Protein AF-A0A3M1PD67-F1 (afdb_monomer)

Structure (mmCIF, N/CA/C/O backbone):
data_AF-A0A3M1PD67-F1
#
_entry.id   AF-A0A3M1PD67-F1
#
loop_
_atom_site.group_PDB
_atom_site.id
_atom_site.type_symbol
_atom_site.label_atom_id
_atom_site.label_alt_id
_atom_site.label_comp_id
_atom_site.label_asym_id
_atom_site.label_entity_id
_atom_site.label_seq_id
_atom_site.pdbx_PDB_ins_code
_atom_site.Cartn_x
_atom_site.Cartn_y
_atom_site.Cartn_z
_atom_site.occupancy
_atom_site.B_iso_or_equiv
_atom_site.auth_seq_id
_atom_site.auth_comp_id
_atom_site.auth_asym_id
_atom_site.auth_atom_id
_atom_site.pdbx_PDB_model_num
ATOM 1 N N . GLN A 1 1 ? -4.405 -9.323 -15.823 1.00 84.75 1 GLN A N 1
ATOM 2 C CA . GLN A 1 1 ? -4.038 -10.680 -16.289 1.00 84.75 1 GLN A CA 1
ATOM 3 C C . GLN A 1 1 ? -2.534 -10.796 -16.471 1.00 84.75 1 GLN A C 1
ATOM 5 O O . GLN A 1 1 ? -1.957 -11.557 -15.716 1.00 84.75 1 GLN A O 1
ATOM 10 N N . TYR A 1 2 ? -1.898 -9.991 -17.335 1.00 86.38 2 TYR A N 1
ATOM 11 C CA . TYR A 1 2 ? -0.432 -9.976 -17.510 1.00 86.38 2 TYR A CA 1
ATOM 12 C C . TYR A 1 2 ? 0.351 -9.981 -16.179 1.00 86.38 2 TYR A C 1
ATOM 14 O O . TYR A 1 2 ? 1.140 -10.877 -15.918 1.00 86.38 2 TYR A O 1
ATOM 22 N N . GLN A 1 3 ? 0.041 -9.054 -15.268 1.00 87.06 3 GLN A N 1
ATOM 23 C CA . GLN A 1 3 ? 0.672 -8.986 -13.938 1.00 87.06 3 GLN A CA 1
ATOM 24 C C . GLN A 1 3 ? 0.443 -10.224 -13.063 1.00 87.06 3 GLN A C 1
ATOM 26 O O . GLN A 1 3 ? 1.342 -10.647 -12.348 1.00 87.06 3 GLN A O 1
ATOM 31 N N . MET A 1 4 ? -0.755 -10.810 -13.126 1.00 87.50 4 MET A N 1
ATOM 32 C CA . MET A 1 4 ? -1.075 -12.036 -12.391 1.00 87.50 4 MET A CA 1
ATOM 33 C C . MET A 1 4 ? -0.248 -13.206 -12.924 1.00 87.50 4 MET A C 1
ATOM 35 O O . MET A 1 4 ? 0.275 -13.999 -12.153 1.00 87.50 4 MET A O 1
ATOM 39 N N . GLU A 1 5 ? -0.095 -13.295 -14.245 1.00 83.00 5 GLU A N 1
ATOM 40 C CA . GLU A 1 5 ? 0.750 -14.307 -14.864 1.00 83.00 5 GLU A CA 1
ATOM 41 C C . GLU A 1 5 ? 2.216 -14.135 -14.453 1.00 83.00 5 GLU A C 1
ATOM 43 O O . GLU A 1 5 ? 2.840 -15.113 -14.055 1.00 83.00 5 GLU A O 1
ATOM 48 N N . LYS A 1 6 ? 2.737 -12.902 -14.461 1.00 78.06 6 LYS A N 1
ATOM 49 C CA . LYS A 1 6 ? 4.088 -12.588 -13.976 1.00 78.06 6 LYS A CA 1
ATOM 50 C C . LYS A 1 6 ? 4.308 -12.998 -12.523 1.00 78.06 6 LYS A C 1
ATOM 52 O O . LYS A 1 6 ? 5.279 -13.681 -12.212 1.00 78.06 6 LYS A O 1
ATOM 57 N N . TYR A 1 7 ? 3.357 -12.685 -11.652 1.00 79.62 7 TYR A N 1
ATOM 58 C CA . TYR A 1 7 ? 3.393 -13.136 -10.266 1.00 79.62 7 TYR A CA 1
ATOM 59 C C . TYR A 1 7 ? 3.406 -14.669 -10.148 1.00 79.62 7 TYR A C 1
ATOM 61 O O . TYR A 1 7 ? 4.274 -15.226 -9.482 1.00 79.62 7 TYR A O 1
ATOM 69 N N . LEU A 1 8 ? 2.500 -15.371 -10.839 1.00 78.62 8 LEU A N 1
ATOM 70 C CA . LEU A 1 8 ? 2.439 -16.839 -10.821 1.00 78.62 8 LEU A CA 1
ATOM 71 C C . LEU A 1 8 ? 3.706 -17.488 -11.404 1.00 78.62 8 LEU A C 1
ATOM 73 O O . LEU A 1 8 ? 4.137 -18.547 -10.941 1.00 78.62 8 LEU A O 1
ATOM 77 N N . GLN A 1 9 ? 4.331 -16.847 -12.394 1.00 73.94 9 GLN A N 1
ATOM 78 C CA . GLN A 1 9 ? 5.641 -17.237 -12.912 1.00 73.94 9 GLN A CA 1
ATOM 79 C C . GLN A 1 9 ? 6.736 -17.121 -11.847 1.00 73.94 9 GLN A C 1
ATOM 81 O O . GLN A 1 9 ? 7.581 -18.012 -11.766 1.00 73.94 9 GLN A O 1
ATOM 86 N N . ALA A 1 10 ? 6.699 -16.080 -11.013 1.00 67.12 10 ALA A N 1
ATOM 87 C CA . ALA A 1 10 ? 7.668 -15.868 -9.944 1.00 67.12 10 ALA A CA 1
ATOM 88 C C . ALA A 1 10 ? 7.489 -16.836 -8.758 1.00 67.12 10 ALA A C 1
ATOM 90 O O . ALA A 1 10 ? 8.485 -17.347 -8.244 1.00 67.12 10 ALA A O 1
ATOM 91 N N . VAL A 1 11 ? 6.248 -17.111 -8.329 1.00 65.44 11 VAL A N 1
ATOM 92 C CA . VAL A 1 11 ? 5.986 -17.905 -7.107 1.00 65.44 11 VAL A CA 1
ATOM 93 C C . VAL A 1 11 ? 5.917 -19.417 -7.321 1.00 65.44 11 VAL A C 1
ATOM 95 O O . VAL A 1 11 ? 6.221 -20.168 -6.399 1.00 65.44 11 VAL A O 1
ATOM 98 N N . ASP A 1 12 ? 5.540 -19.880 -8.515 1.00 67.50 12 ASP A N 1
ATOM 99 C CA . ASP A 1 12 ? 5.389 -21.314 -8.823 1.00 67.50 12 ASP A CA 1
ATOM 100 C C . ASP A 1 12 ? 5.981 -21.677 -10.184 1.00 67.50 12 ASP A C 1
ATOM 102 O O . ASP A 1 12 ? 5.544 -22.600 -10.872 1.00 67.50 12 ASP A O 1
ATOM 106 N N . ASP A 1 13 ? 6.982 -20.932 -10.648 1.00 60.06 13 ASP A N 1
ATOM 107 C CA . ASP A 1 13 ? 7.620 -21.228 -11.928 1.00 60.06 13 ASP A CA 1
ATOM 108 C C . ASP A 1 13 ? 6.620 -21.275 -13.118 1.00 60.06 13 ASP A C 1
ATOM 110 O O . ASP A 1 13 ? 6.890 -21.872 -14.167 1.00 60.06 13 ASP A O 1
ATOM 114 N N . GLY A 1 14 ? 5.441 -20.665 -12.930 1.00 60.19 14 GLY A N 1
ATOM 115 C CA . GLY A 1 14 ? 4.313 -20.588 -13.848 1.00 60.19 14 GLY A CA 1
ATOM 116 C C . GLY A 1 14 ? 3.877 -21.947 -14.379 1.00 60.19 14 GLY A C 1
ATOM 117 O O . GLY A 1 14 ? 4.136 -22.223 -15.546 1.00 60.19 14 GLY A O 1
ATOM 118 N N . TRP A 1 15 ? 3.197 -22.789 -13.586 1.00 65.00 15 TRP A N 1
ATOM 119 C CA . TRP A 1 15 ? 2.797 -24.149 -14.004 1.00 65.00 15 TRP A CA 1
ATOM 120 C C . TRP A 1 15 ? 2.142 -24.222 -15.398 1.00 65.00 15 TRP A C 1
ATOM 122 O O . TRP A 1 15 ? 2.410 -25.167 -16.141 1.00 65.00 15 TRP A O 1
ATOM 132 N N . ILE A 1 16 ? 1.366 -23.198 -15.782 1.00 67.94 16 ILE A N 1
ATOM 133 C CA . ILE A 1 16 ? 0.721 -23.065 -17.101 1.00 67.94 16 ILE A CA 1
ATOM 134 C C . ILE A 1 16 ? 1.762 -22.958 -18.230 1.00 67.94 16 ILE A C 1
ATOM 136 O O . ILE A 1 16 ? 1.631 -23.612 -19.263 1.00 67.94 16 ILE A O 1
ATOM 140 N N . MET A 1 17 ? 2.829 -22.181 -18.024 1.00 66.19 17 MET A N 1
ATOM 141 C CA . MET A 1 17 ? 3.881 -21.905 -19.015 1.00 66.19 17 MET A CA 1
ATOM 142 C C . MET A 1 17 ? 5.207 -22.621 -18.722 1.00 66.19 17 MET A C 1
ATOM 144 O O . MET A 1 17 ? 6.189 -22.419 -19.438 1.00 66.19 17 MET A O 1
ATOM 148 N N . ARG A 1 18 ? 5.258 -23.509 -17.722 1.00 69.50 18 ARG A N 1
ATOM 149 C CA . ARG A 1 18 ? 6.492 -24.115 -17.189 1.00 69.50 18 ARG A CA 1
ATOM 150 C C . ARG A 1 18 ? 7.351 -24.799 -18.256 1.00 69.50 18 ARG A C 1
ATOM 152 O O . ARG A 1 18 ? 8.575 -24.788 -18.163 1.00 69.50 18 ARG A O 1
ATOM 159 N N . ARG A 1 19 ? 6.722 -25.373 -19.289 1.00 66.81 19 ARG A N 1
ATOM 160 C CA . ARG A 1 19 ? 7.413 -26.001 -20.435 1.00 66.81 19 ARG A CA 1
ATOM 161 C C . ARG A 1 19 ? 7.673 -25.033 -21.592 1.00 66.81 19 ARG A C 1
ATOM 163 O O . ARG A 1 19 ? 8.663 -25.198 -22.295 1.00 66.81 19 ARG A O 1
ATOM 170 N N . ALA A 1 20 ? 6.794 -24.053 -21.794 1.00 67.56 20 ALA A N 1
ATOM 171 C CA . ALA A 1 20 ? 6.874 -23.104 -22.902 1.00 67.56 20 ALA A CA 1
ATOM 172 C C . ALA A 1 20 ? 7.907 -21.995 -22.647 1.00 67.56 20 ALA A C 1
ATOM 174 O O . ALA A 1 20 ? 8.589 -21.584 -23.579 1.00 67.56 20 ALA A O 1
ATOM 175 N N . ARG A 1 21 ? 8.103 -21.575 -21.390 1.00 61.81 21 ARG A N 1
ATOM 176 C CA . ARG A 1 21 ? 9.007 -20.471 -21.012 1.00 61.81 21 ARG A CA 1
ATOM 177 C C . ARG A 1 21 ? 10.480 -20.694 -21.374 1.00 61.81 21 ARG A C 1
ATOM 179 O O . ARG A 1 21 ? 11.221 -19.737 -21.552 1.00 61.81 21 ARG A O 1
ATOM 186 N N . TYR A 1 22 ? 10.899 -21.955 -21.490 1.00 62.28 22 TYR A N 1
ATOM 187 C CA . TYR A 1 22 ? 12.265 -22.337 -21.868 1.00 62.28 22 TYR A CA 1
ATOM 188 C C . TYR A 1 22 ? 12.418 -22.633 -23.362 1.00 62.28 22 TYR A C 1
ATOM 190 O O . TYR A 1 22 ? 13.519 -22.937 -23.827 1.00 62.28 22 TYR A O 1
ATOM 198 N N . TYR A 1 23 ? 11.325 -22.580 -24.128 1.00 64.06 23 TYR A N 1
ATOM 199 C CA . TYR A 1 23 ? 11.384 -22.791 -25.563 1.00 64.06 23 TYR A CA 1
ATOM 200 C C . TYR A 1 23 ? 12.070 -21.593 -26.227 1.00 64.06 23 TYR A C 1
ATOM 202 O O . TYR A 1 23 ? 11.752 -20.432 -25.966 1.00 64.06 23 TYR A O 1
ATOM 210 N N . ARG A 1 24 ? 13.055 -21.872 -27.084 1.00 55.41 24 ARG A N 1
ATOM 211 C CA . ARG A 1 24 ? 13.840 -20.836 -27.758 1.00 55.41 24 ARG A CA 1
ATOM 212 C C . ARG A 1 24 ? 12.918 -19.984 -28.637 1.00 55.41 24 ARG A C 1
ATOM 214 O O . ARG A 1 24 ? 12.326 -20.506 -29.576 1.00 55.41 24 ARG A O 1
ATOM 221 N N . GLY A 1 25 ? 12.834 -18.688 -28.335 1.00 61.62 25 GLY A N 1
ATOM 222 C CA . GLY A 1 25 ? 11.954 -17.739 -29.027 1.00 61.62 25 GLY A CA 1
ATOM 223 C C . GLY A 1 25 ? 10.525 -17.661 -28.478 1.00 61.62 25 GLY A C 1
ATOM 224 O O . GLY A 1 25 ? 9.696 -17.015 -29.101 1.00 61.62 25 GLY A O 1
ATOM 225 N N . ALA A 1 26 ? 10.210 -18.304 -27.344 1.00 64.19 26 ALA A N 1
ATOM 226 C CA . ALA A 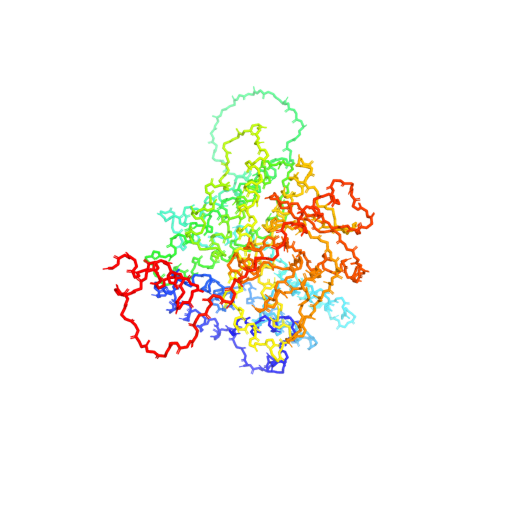1 26 ? 8.891 -18.165 -26.716 1.00 64.19 26 ALA A CA 1
ATOM 227 C C . ALA A 1 26 ? 8.659 -16.780 -26.096 1.00 64.19 26 ALA A C 1
ATOM 229 O O . ALA A 1 26 ? 7.538 -16.288 -26.124 1.00 64.19 26 ALA A O 1
ATOM 230 N N . VAL A 1 27 ? 9.715 -16.169 -25.553 1.00 66.25 27 VAL A N 1
ATOM 231 C CA . VAL A 1 27 ? 9.724 -14.788 -25.057 1.00 66.25 27 VAL A CA 1
ATOM 232 C C . VAL A 1 27 ? 11.043 -14.162 -25.496 1.00 66.25 27 VAL A C 1
ATOM 234 O O . VAL A 1 27 ? 12.112 -14.714 -25.218 1.00 66.25 27 VAL A O 1
ATOM 237 N N . GLN A 1 28 ? 10.970 -13.041 -26.209 1.00 72.69 28 GLN A N 1
ATOM 238 C CA . GLN A 1 28 ? 12.126 -12.225 -26.567 1.00 72.69 28 GLN A CA 1
ATOM 239 C C . GLN A 1 28 ? 11.996 -10.901 -25.834 1.00 72.69 28 GLN A C 1
ATOM 241 O O . GLN A 1 28 ? 11.040 -10.162 -26.053 1.00 72.69 28 GLN A O 1
ATOM 246 N N . ILE A 1 29 ? 12.932 -10.628 -24.929 1.00 71.12 29 ILE A N 1
ATOM 247 C CA . ILE A 1 29 ? 12.834 -9.462 -24.053 1.00 71.12 29 ILE A CA 1
ATOM 248 C C . ILE A 1 29 ? 12.876 -8.157 -24.850 1.00 71.12 29 ILE A C 1
ATOM 250 O O . ILE A 1 29 ? 12.213 -7.205 -24.477 1.00 71.12 29 ILE A O 1
ATOM 254 N N . GLU A 1 30 ? 13.575 -8.138 -25.984 1.00 75.19 30 GLU A N 1
ATOM 255 C CA . GLU A 1 30 ? 13.647 -6.980 -26.873 1.00 75.19 30 GLU A CA 1
ATOM 256 C C . GLU A 1 30 ? 12.286 -6.670 -27.520 1.00 75.19 30 GLU A C 1
ATOM 258 O O . GLU A 1 30 ? 11.901 -5.507 -27.636 1.00 75.19 30 GLU A O 1
ATOM 263 N N . ASP A 1 31 ? 11.532 -7.706 -27.905 1.00 82.06 31 ASP A N 1
ATOM 264 C CA . ASP A 1 31 ? 10.188 -7.546 -28.471 1.00 82.06 31 ASP A CA 1
ATOM 265 C C . ASP A 1 31 ? 9.173 -7.139 -27.394 1.00 82.06 31 ASP A C 1
ATOM 267 O O . ASP A 1 31 ? 8.300 -6.308 -27.654 1.00 82.06 31 ASP A O 1
ATOM 271 N N . GLU A 1 32 ? 9.309 -7.690 -26.184 1.00 82.88 32 GLU A N 1
ATOM 272 C CA . GLU A 1 32 ? 8.509 -7.319 -25.012 1.00 82.88 32 GLU A CA 1
ATOM 273 C C . GLU A 1 32 ? 8.778 -5.870 -24.583 1.00 82.88 32 GLU A C 1
ATOM 275 O O . GLU A 1 32 ? 7.828 -5.130 -24.351 1.00 82.88 32 GLU A O 1
ATOM 280 N N . GLU A 1 33 ? 10.043 -5.435 -24.546 1.00 85.81 33 GLU A N 1
ATOM 281 C CA . GLU A 1 33 ? 10.438 -4.050 -24.255 1.00 85.81 33 GLU A CA 1
ATOM 282 C C . GLU A 1 33 ? 9.876 -3.089 -25.314 1.00 85.81 33 GLU A C 1
ATOM 284 O O . GLU A 1 33 ? 9.235 -2.095 -24.970 1.00 85.81 33 GLU A O 1
ATOM 289 N N . ALA A 1 34 ? 10.015 -3.420 -26.603 1.00 87.19 34 ALA A N 1
ATOM 290 C CA . ALA A 1 34 ? 9.476 -2.606 -27.693 1.00 87.19 34 ALA A CA 1
ATOM 291 C C . ALA A 1 34 ? 7.937 -2.570 -27.709 1.00 87.19 34 ALA A C 1
ATOM 293 O O . ALA A 1 34 ? 7.327 -1.566 -28.092 1.00 87.19 34 ALA A O 1
ATOM 294 N N . TRP A 1 35 ? 7.270 -3.667 -27.341 1.00 92.31 35 TRP A N 1
ATOM 295 C CA . TRP A 1 35 ? 5.819 -3.681 -27.161 1.00 92.31 35 TRP A CA 1
ATOM 296 C C . TRP A 1 35 ? 5.399 -2.857 -25.946 1.00 92.31 35 TRP A C 1
ATOM 298 O O . TRP A 1 35 ? 4.472 -2.053 -26.065 1.00 92.31 35 TRP A O 1
ATOM 308 N N . GLY A 1 36 ? 6.080 -3.033 -24.817 1.00 92.19 36 GLY A N 1
ATOM 309 C CA . GLY A 1 36 ? 5.772 -2.382 -23.557 1.00 92.19 36 GLY A CA 1
ATOM 310 C C . GLY A 1 36 ? 5.929 -0.871 -23.628 1.00 92.19 36 GLY A C 1
ATOM 311 O O . GLY A 1 36 ? 5.018 -0.159 -23.214 1.00 92.19 36 GLY A O 1
ATOM 312 N N . GLU A 1 37 ? 7.003 -0.380 -24.250 1.00 91.62 37 GLU A N 1
ATOM 313 C CA . GLU A 1 37 ? 7.206 1.048 -24.520 1.00 91.62 37 GLU A CA 1
ATOM 314 C C . GLU A 1 37 ? 6.041 1.615 -25.346 1.00 91.62 37 GLU A C 1
ATOM 316 O O . GLU A 1 37 ? 5.347 2.533 -24.909 1.00 91.62 37 GLU A O 1
ATOM 321 N N . ARG A 1 38 ? 5.721 0.999 -26.496 1.00 94.19 38 ARG A N 1
ATOM 322 C CA . ARG A 1 38 ? 4.593 1.442 -27.338 1.00 94.19 38 ARG A CA 1
ATOM 323 C C . ARG A 1 38 ? 3.259 1.416 -26.594 1.00 94.19 38 ARG A C 1
ATOM 325 O O . ARG A 1 38 ? 2.443 2.321 -26.769 1.00 94.19 38 ARG A O 1
ATOM 332 N N . PHE A 1 39 ? 3.011 0.369 -25.811 1.00 95.69 39 PHE A N 1
ATOM 333 C CA . PHE A 1 39 ? 1.766 0.198 -25.070 1.00 95.69 39 PHE A CA 1
ATOM 334 C C . PHE A 1 39 ? 1.619 1.250 -23.968 1.00 95.69 39 PHE A C 1
ATOM 336 O O . PHE A 1 39 ? 0.567 1.884 -23.870 1.00 95.69 39 PHE A O 1
ATOM 343 N N . LEU A 1 40 ? 2.664 1.464 -23.167 1.00 95.00 40 LEU A N 1
ATOM 344 C CA . LEU A 1 40 ? 2.652 2.434 -22.076 1.00 95.00 40 LEU A CA 1
ATOM 345 C C . LEU A 1 40 ? 2.578 3.865 -22.613 1.00 95.00 40 LEU A C 1
ATOM 347 O O . LEU A 1 40 ? 1.720 4.618 -22.162 1.00 95.00 40 LEU A O 1
ATOM 351 N N . THR A 1 41 ? 3.352 4.227 -23.638 1.00 94.69 41 THR A N 1
ATOM 352 C CA . THR A 1 41 ? 3.263 5.548 -24.289 1.00 94.69 41 THR A CA 1
ATOM 353 C C . THR A 1 41 ? 1.860 5.796 -24.863 1.00 94.69 41 THR A C 1
ATOM 355 O O . THR A 1 41 ? 1.285 6.867 -24.658 1.00 94.69 41 THR A O 1
ATOM 358 N N . TRP A 1 42 ? 1.238 4.804 -25.514 1.00 96.00 42 TRP A N 1
ATOM 359 C CA . TRP A 1 42 ? -0.154 4.912 -25.981 1.00 96.00 42 TRP A CA 1
ATOM 360 C C . TRP A 1 42 ? -1.156 5.097 -24.836 1.00 96.00 42 TRP A C 1
ATOM 362 O O . TRP A 1 42 ? -2.111 5.868 -24.956 1.00 96.00 42 TRP A O 1
ATOM 372 N N . LEU A 1 43 ? -0.969 4.374 -23.733 1.00 95.06 43 LEU A N 1
ATOM 373 C CA . LEU A 1 43 ? -1.858 4.441 -22.583 1.00 95.06 43 LEU A CA 1
ATOM 374 C C . LEU A 1 43 ? -1.756 5.799 -21.881 1.00 95.06 43 LEU A C 1
ATOM 376 O O . LEU A 1 43 ? -2.776 6.420 -21.591 1.00 95.06 43 LEU A O 1
ATOM 380 N N . LEU A 1 44 ? -0.529 6.264 -21.646 1.00 94.94 44 LEU A N 1
ATOM 381 C CA . LEU A 1 44 ? -0.222 7.504 -20.932 1.00 94.94 44 LEU A CA 1
ATOM 382 C C . LEU A 1 44 ? -0.533 8.759 -21.751 1.00 94.94 44 LEU A C 1
ATOM 384 O O . LEU A 1 44 ? -0.576 9.852 -21.191 1.00 94.94 44 LEU A O 1
ATOM 388 N N . ALA A 1 45 ? -0.816 8.616 -23.047 1.00 94.62 45 ALA A N 1
ATOM 389 C CA . ALA A 1 45 ? -1.389 9.678 -23.870 1.00 94.62 45 ALA A CA 1
ATOM 390 C C . ALA A 1 45 ? -2.862 9.988 -23.532 1.00 94.62 45 ALA A C 1
ATOM 392 O O . ALA A 1 45 ? -3.399 10.983 -24.012 1.00 94.62 45 ALA A O 1
ATOM 393 N N . LYS A 1 46 ? -3.538 9.148 -22.735 1.00 94.31 46 LYS A N 1
ATOM 394 C CA . LYS A 1 46 ? -4.956 9.308 -22.381 1.00 94.31 46 LYS A CA 1
ATOM 395 C C . LYS A 1 46 ? -5.112 9.947 -21.002 1.00 94.31 46 LYS A C 1
ATOM 397 O O . LYS A 1 46 ? -5.094 9.246 -19.990 1.00 94.31 46 LYS A O 1
ATOM 402 N N . ASP A 1 47 ? -5.330 11.258 -20.976 1.00 91.88 47 ASP A N 1
ATOM 403 C CA . ASP A 1 47 ? -5.437 12.056 -19.742 1.00 91.88 47 ASP A CA 1
ATOM 404 C C . ASP A 1 47 ? -6.489 11.511 -18.758 1.00 91.88 47 ASP A C 1
ATOM 406 O O . ASP A 1 47 ? -6.190 11.281 -17.584 1.00 91.88 47 ASP A O 1
ATOM 410 N N . ASP A 1 48 ? -7.699 11.220 -19.243 1.00 91.44 48 ASP A N 1
ATOM 411 C CA . ASP A 1 48 ? -8.795 10.702 -18.411 1.00 91.44 48 ASP A CA 1
ATOM 412 C C . ASP A 1 48 ? -8.451 9.350 -17.774 1.00 91.44 48 ASP A C 1
ATOM 414 O O . ASP A 1 48 ? -8.796 9.080 -16.624 1.00 91.44 48 ASP A O 1
ATOM 418 N N . PHE A 1 49 ? -7.752 8.483 -18.511 1.00 91.88 49 PHE A N 1
ATOM 419 C CA . PHE A 1 49 ? -7.374 7.172 -17.995 1.00 91.88 49 PHE A CA 1
ATOM 420 C C . PHE A 1 49 ? -6.269 7.301 -16.948 1.00 91.88 49 PHE A C 1
ATOM 422 O O . PHE A 1 49 ? -6.371 6.713 -15.878 1.00 91.88 49 PHE A O 1
ATOM 429 N N . LEU A 1 50 ? -5.239 8.104 -17.217 1.00 92.50 50 LEU A N 1
ATOM 430 C CA . LEU A 1 50 ? -4.148 8.327 -16.273 1.00 92.50 50 LEU A CA 1
ATOM 431 C C . LEU A 1 50 ? -4.639 8.945 -14.958 1.00 92.50 50 LEU A C 1
ATOM 433 O O . LEU A 1 50 ? -4.201 8.536 -13.886 1.00 92.50 50 LEU A O 1
ATOM 437 N N . THR A 1 51 ? -5.555 9.910 -15.027 1.00 89.25 51 THR A N 1
ATOM 438 C CA . THR A 1 51 ? -6.086 10.584 -13.834 1.00 89.25 51 THR A CA 1
ATOM 439 C C . THR A 1 51 ? -6.980 9.668 -13.002 1.00 89.25 51 THR A C 1
ATOM 441 O O . THR A 1 51 ? -6.831 9.630 -11.783 1.00 89.25 51 THR A O 1
ATOM 444 N N . THR A 1 52 ? -7.859 8.890 -13.640 1.00 91.69 52 THR A N 1
ATOM 445 C CA . THR A 1 52 ? -8.820 8.012 -12.943 1.00 91.69 52 THR A CA 1
ATOM 446 C C . THR A 1 52 ? -8.277 6.630 -12.584 1.00 91.69 52 THR A C 1
ATOM 448 O O . THR A 1 52 ? -8.848 5.959 -11.731 1.00 91.69 52 THR A O 1
ATOM 451 N N . GLN A 1 53 ? -7.209 6.172 -13.242 1.00 95.00 53 GLN A N 1
ATOM 452 C CA . GLN A 1 53 ? -6.618 4.839 -13.070 1.00 95.00 53 GLN A CA 1
ATOM 453 C C . GLN A 1 53 ? -5.114 4.925 -12.790 1.00 95.00 53 GLN A C 1
ATOM 455 O O . GLN A 1 53 ? -4.344 4.056 -13.207 1.00 95.00 53 GLN A O 1
ATOM 460 N N . PHE A 1 54 ? -4.673 5.978 -12.096 1.00 96.44 54 PHE A N 1
ATOM 461 C CA . PHE A 1 54 ? -3.253 6.220 -11.846 1.00 96.44 54 PHE A CA 1
ATOM 462 C C . PHE A 1 54 ? -2.557 5.032 -11.186 1.00 96.44 54 PHE A C 1
ATOM 464 O O . PHE A 1 54 ? -1.511 4.603 -11.669 1.00 96.44 54 PHE A O 1
ATOM 471 N N . PHE A 1 55 ? -3.150 4.482 -10.122 1.00 96.75 55 PHE A N 1
ATOM 472 C CA . PHE A 1 55 ? -2.598 3.323 -9.427 1.00 96.75 55 PHE A CA 1
ATOM 473 C C . PHE A 1 55 ? -2.333 2.179 -10.409 1.00 96.75 55 PHE A C 1
ATOM 475 O O . PHE A 1 55 ? -1.224 1.654 -10.473 1.00 96.75 55 PHE A O 1
ATOM 482 N N . LEU A 1 56 ? -3.318 1.850 -11.250 1.00 95.38 56 LEU A N 1
ATOM 483 C CA . LEU A 1 56 ? -3.185 0.796 -12.250 1.00 95.38 56 LEU A CA 1
ATOM 484 C C . LEU A 1 56 ? -2.104 1.132 -13.291 1.00 95.38 56 LEU A C 1
ATOM 486 O O . LEU A 1 56 ? -1.311 0.257 -13.633 1.00 95.38 56 LEU A O 1
ATOM 490 N N . CYS A 1 57 ? -2.027 2.381 -13.766 1.00 95.69 57 CYS A N 1
ATOM 491 C CA . CYS A 1 57 ? -0.974 2.835 -14.684 1.00 95.69 57 CYS A CA 1
ATOM 492 C C . CYS A 1 57 ? 0.423 2.642 -14.085 1.00 95.69 57 CYS A C 1
ATOM 494 O O . CYS A 1 57 ? 1.305 2.094 -14.746 1.00 95.69 57 CYS A O 1
ATOM 496 N N . ARG A 1 58 ? 0.604 3.025 -12.818 1.00 95.12 58 ARG A N 1
ATOM 497 C CA . ARG A 1 58 ? 1.867 2.879 -12.090 1.00 95.12 58 ARG A CA 1
ATOM 498 C C . ARG A 1 58 ? 2.237 1.411 -11.857 1.00 95.12 58 ARG A C 1
ATOM 500 O O . ARG A 1 58 ? 3.379 1.019 -12.079 1.00 95.12 58 ARG A O 1
ATOM 507 N N . GLN A 1 59 ? 1.274 0.563 -11.488 1.00 91.62 59 GLN A N 1
ATOM 508 C CA . GLN A 1 59 ? 1.521 -0.880 -11.368 1.00 91.62 59 GLN A CA 1
ATOM 509 C C . GLN A 1 59 ? 1.857 -1.522 -12.728 1.00 91.62 59 GLN A C 1
ATOM 511 O O . GLN A 1 59 ? 2.656 -2.459 -12.806 1.00 91.62 59 GLN A O 1
ATOM 516 N N . MET A 1 60 ? 1.269 -1.031 -13.825 1.00 92.44 60 MET A N 1
ATOM 517 C CA . MET A 1 60 ? 1.604 -1.486 -15.178 1.00 92.44 60 MET A CA 1
ATOM 518 C C . MET A 1 60 ? 3.023 -1.108 -15.579 1.00 92.44 60 MET A C 1
ATOM 520 O O . MET A 1 60 ? 3.737 -1.995 -16.037 1.00 92.44 60 MET A O 1
ATOM 524 N N . SER A 1 61 ? 3.477 0.125 -15.339 1.00 91.56 61 SER A N 1
ATOM 525 C CA . SER A 1 61 ? 4.878 0.473 -15.615 1.00 91.56 61 SER A CA 1
ATOM 526 C C . SER A 1 61 ? 5.854 -0.340 -14.755 1.00 91.56 61 SER A C 1
ATOM 528 O O . SER A 1 61 ? 6.905 -0.734 -15.236 1.00 91.56 61 SER A O 1
ATOM 530 N N . LYS A 1 62 ? 5.495 -0.723 -13.522 1.00 85.50 62 LYS A N 1
ATOM 531 C CA . LYS A 1 62 ? 6.351 -1.596 -12.691 1.00 85.50 62 LYS A CA 1
ATOM 532 C C . LYS A 1 62 ? 6.555 -3.004 -13.276 1.00 85.50 62 LYS A C 1
ATOM 534 O O . LYS A 1 62 ? 7.567 -3.638 -12.998 1.00 85.50 62 LYS A O 1
ATOM 539 N N . SER A 1 63 ? 5.589 -3.513 -14.039 1.00 83.75 63 SER A N 1
ATOM 540 C CA . SER A 1 63 ? 5.518 -4.928 -14.446 1.00 83.75 63 SER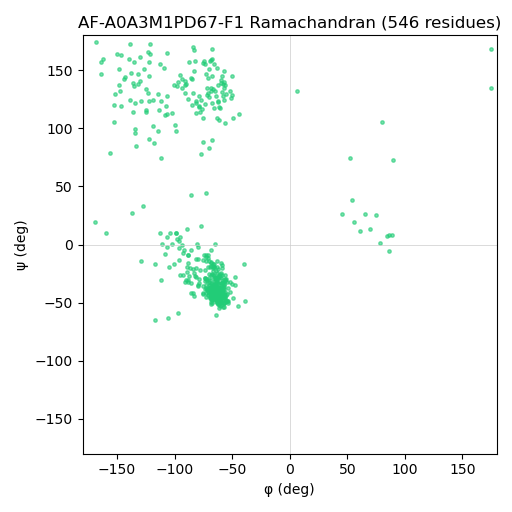 A CA 1
ATOM 541 C C . SER A 1 63 ? 5.749 -5.172 -15.935 1.00 83.75 63 SER A C 1
ATOM 543 O O . SER A 1 63 ? 6.222 -6.242 -16.319 1.00 83.75 63 SER A O 1
ATOM 545 N N . ILE A 1 64 ? 5.389 -4.215 -16.787 1.00 88.81 64 ILE A N 1
ATOM 546 C CA . ILE A 1 64 ? 5.596 -4.296 -18.231 1.00 88.81 64 ILE A CA 1
ATOM 547 C C . ILE A 1 64 ? 7.046 -3.887 -18.517 1.00 88.81 64 ILE A C 1
ATOM 549 O O . ILE A 1 64 ? 7.437 -2.792 -18.123 1.00 88.81 64 ILE A O 1
ATOM 553 N N . PRO A 1 65 ? 7.863 -4.719 -19.178 1.00 84.62 65 PRO A N 1
ATOM 554 C CA . PRO A 1 65 ? 9.216 -4.332 -19.563 1.00 84.62 65 PRO A CA 1
ATOM 555 C C . PRO A 1 65 ? 9.162 -3.244 -20.642 1.00 84.62 65 PRO A C 1
ATOM 557 O O . PRO A 1 65 ? 8.404 -3.359 -21.596 1.00 84.62 65 PRO A O 1
ATOM 560 N N . HIS A 1 66 ? 9.934 -2.171 -20.477 1.00 85.69 66 HIS A N 1
ATOM 561 C CA . HIS A 1 66 ? 9.957 -1.031 -21.413 1.00 85.69 66 HIS A CA 1
ATOM 562 C C . HIS A 1 66 ? 11.239 -0.186 -21.300 1.00 85.69 66 HIS A C 1
ATOM 564 O O . HIS A 1 66 ? 11.339 0.892 -21.878 1.00 85.69 66 HIS A O 1
ATOM 570 N N . HIS A 1 67 ? 12.229 -0.673 -20.547 1.00 69.56 67 HIS A N 1
ATOM 571 C CA . HIS A 1 67 ? 13.529 -0.029 -20.392 1.00 69.56 67 HIS A CA 1
ATOM 572 C C . HIS A 1 67 ? 14.561 -0.838 -21.143 1.00 69.56 67 HIS A C 1
ATOM 574 O O . HIS A 1 67 ? 14.923 -1.922 -20.685 1.00 69.56 67 HIS A O 1
ATOM 580 N N . VAL A 1 68 ? 15.103 -0.286 -22.224 1.00 48.34 68 VAL A N 1
ATOM 581 C CA . VAL A 1 68 ? 16.319 -0.834 -22.822 1.00 48.34 68 VAL A CA 1
ATOM 582 C C . VAL A 1 68 ? 17.458 -0.590 -21.822 1.00 48.34 68 VAL A C 1
ATOM 584 O O . VAL A 1 68 ? 18.083 0.468 -21.801 1.00 48.34 68 VAL A O 1
ATOM 587 N N . LYS A 1 69 ? 17.716 -1.531 -20.906 1.00 51.78 69 LYS A N 1
ATOM 588 C CA . LYS A 1 69 ? 18.894 -1.475 -20.023 1.00 51.78 69 LYS A CA 1
ATOM 589 C C . LYS A 1 69 ? 20.120 -1.873 -20.848 1.00 51.78 69 LYS A C 1
ATOM 591 O O . LYS A 1 69 ? 20.460 -3.052 -20.909 1.00 51.78 69 LYS A O 1
ATOM 596 N N . VAL A 1 70 ? 20.748 -0.894 -21.502 1.00 49.06 70 VAL A N 1
ATOM 597 C CA . VAL A 1 70 ? 21.702 -1.148 -22.599 1.00 49.06 70 VAL A CA 1
ATOM 598 C C . VAL A 1 70 ? 23.009 -1.834 -22.162 1.00 49.06 70 VAL A C 1
ATOM 600 O O . VAL A 1 70 ? 23.472 -2.677 -22.916 1.00 49.06 70 VAL A O 1
ATOM 603 N N . ASP A 1 71 ? 23.567 -1.617 -20.959 1.00 49.78 71 ASP A N 1
ATOM 604 C CA . ASP A 1 71 ? 24.944 -2.104 -20.689 1.00 49.78 71 ASP A CA 1
ATOM 605 C C . ASP A 1 71 ? 25.092 -3.166 -19.581 1.00 49.78 71 ASP A C 1
ATOM 607 O O . ASP A 1 71 ? 25.445 -4.308 -19.875 1.00 49.78 71 ASP A O 1
ATOM 611 N N . GLN A 1 72 ? 24.804 -2.866 -18.309 1.00 54.12 72 GLN A N 1
ATOM 612 C CA . GLN A 1 72 ? 25.033 -3.828 -17.207 1.00 54.12 72 GLN A CA 1
ATOM 613 C C . GLN A 1 72 ? 24.107 -5.052 -17.260 1.00 54.12 72 GLN A C 1
ATOM 615 O O . GLN A 1 72 ? 24.550 -6.177 -17.046 1.00 54.12 72 GLN A O 1
ATOM 620 N N . ALA A 1 73 ? 22.821 -4.868 -17.578 1.00 57.78 73 ALA A N 1
ATOM 621 C CA . ALA A 1 73 ? 21.892 -5.992 -17.714 1.00 57.78 73 ALA A CA 1
ATOM 622 C C . ALA A 1 73 ? 22.255 -6.869 -18.924 1.00 57.78 73 ALA A C 1
ATOM 624 O O . ALA A 1 73 ? 22.154 -8.092 -18.852 1.00 57.78 73 ALA A O 1
ATOM 625 N N . MET A 1 74 ? 22.730 -6.262 -20.017 1.00 57.03 74 MET A N 1
ATOM 626 C CA . MET A 1 74 ? 23.254 -6.986 -21.174 1.00 57.03 74 MET A CA 1
ATOM 627 C C . MET A 1 74 ? 24.513 -7.782 -20.806 1.00 57.03 74 MET A C 1
ATOM 629 O O . MET A 1 74 ? 24.625 -8.946 -21.193 1.00 57.03 74 MET A O 1
ATOM 633 N N . HIS A 1 75 ? 25.408 -7.204 -20.000 1.00 64.44 75 HIS A N 1
ATOM 634 C CA . HIS A 1 75 ? 26.607 -7.876 -19.504 1.00 64.44 75 HIS A CA 1
ATOM 635 C C . HIS A 1 75 ? 26.274 -9.051 -18.569 1.00 64.44 75 HIS A C 1
ATOM 637 O O . HIS A 1 75 ? 26.721 -10.166 -18.825 1.00 64.44 75 HIS A O 1
ATOM 643 N N . ILE A 1 76 ? 25.372 -8.864 -17.596 1.00 74.44 76 ILE A N 1
ATOM 644 C CA . ILE A 1 76 ? 24.852 -9.929 -16.716 1.00 74.44 76 ILE A CA 1
ATOM 645 C C . ILE A 1 76 ? 24.225 -11.064 -17.541 1.00 74.44 76 ILE A C 1
ATOM 647 O O . ILE A 1 76 ? 24.494 -12.245 -17.305 1.00 74.44 76 ILE A O 1
ATOM 651 N N . ARG A 1 77 ? 23.417 -10.727 -18.557 1.00 70.19 77 ARG A N 1
ATOM 652 C CA . ARG A 1 77 ? 22.803 -11.703 -19.476 1.00 70.19 77 ARG A CA 1
ATOM 653 C C . ARG A 1 77 ? 23.857 -12.437 -20.317 1.00 70.19 77 ARG A C 1
ATOM 655 O O . ARG A 1 77 ? 23.718 -13.644 -20.540 1.00 70.19 77 ARG A O 1
ATOM 662 N N . ALA A 1 78 ? 24.901 -11.745 -20.774 1.00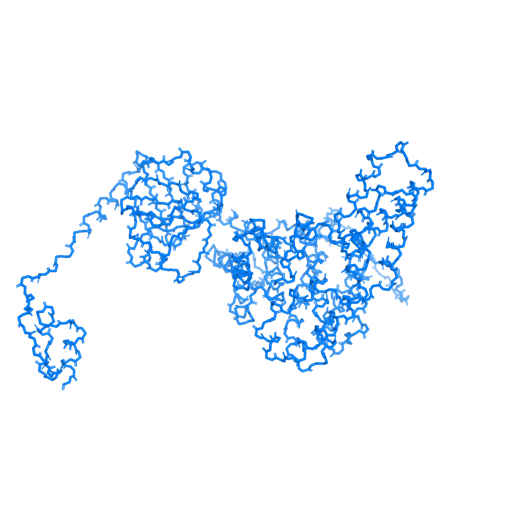 71.25 78 ALA A N 1
ATOM 663 C CA . ALA A 1 78 ? 26.008 -12.323 -21.535 1.00 71.25 78 ALA A CA 1
ATOM 664 C C . ALA A 1 78 ? 26.868 -13.261 -20.673 1.00 71.25 78 ALA A C 1
ATOM 666 O O . ALA A 1 78 ? 27.182 -14.370 -21.111 1.00 71.25 78 ALA A O 1
ATOM 667 N N . LEU A 1 79 ? 27.167 -12.874 -19.431 1.00 80.06 79 LEU A N 1
ATOM 668 C CA . LEU A 1 79 ? 27.880 -13.705 -18.462 1.00 80.06 79 LEU A CA 1
ATOM 669 C C . LEU A 1 79 ? 27.078 -14.958 -18.108 1.00 80.06 79 LEU A C 1
ATOM 671 O O . LEU A 1 79 ? 27.603 -16.070 -18.175 1.00 80.06 79 LEU A O 1
ATOM 675 N N . ALA A 1 80 ? 25.783 -14.803 -17.816 1.00 81.06 80 ALA A N 1
ATOM 676 C CA . ALA A 1 80 ? 24.896 -15.927 -17.538 1.00 81.06 80 ALA A CA 1
ATOM 677 C C . ALA A 1 80 ? 24.823 -16.903 -18.724 1.00 81.06 80 ALA A C 1
ATOM 679 O O . ALA A 1 80 ? 24.817 -18.118 -18.524 1.00 81.06 80 ALA A O 1
ATOM 680 N N . LYS A 1 81 ? 24.815 -16.388 -19.963 1.00 75.19 81 LYS A N 1
ATOM 681 C CA . LYS A 1 81 ? 24.899 -17.205 -21.182 1.00 75.19 81 LYS A CA 1
ATOM 682 C C . LYS A 1 81 ? 26.227 -17.958 -21.276 1.00 75.19 81 LYS A C 1
ATOM 684 O O . LYS A 1 81 ? 26.201 -19.167 -21.470 1.00 75.19 81 LYS A O 1
ATOM 689 N N . ALA A 1 82 ? 27.359 -17.282 -21.084 1.00 76.75 82 ALA A N 1
ATOM 690 C CA . ALA A 1 82 ? 28.679 -17.908 -21.150 1.00 76.75 82 ALA A CA 1
ATOM 691 C C . ALA A 1 82 ? 28.849 -19.033 -20.111 1.00 76.75 82 ALA A C 1
ATOM 693 O O . ALA A 1 82 ? 29.445 -20.066 -20.412 1.00 76.75 82 ALA A O 1
ATOM 694 N N . ILE A 1 83 ? 28.290 -18.864 -18.908 1.00 84.12 83 ILE A N 1
ATOM 695 C CA . ILE A 1 83 ? 28.268 -19.907 -17.871 1.00 84.12 83 ILE A CA 1
ATOM 696 C C . ILE A 1 83 ? 27.398 -21.087 -18.312 1.00 84.12 83 ILE A C 1
ATOM 698 O O . ILE A 1 83 ? 27.806 -22.236 -18.157 1.00 84.12 83 ILE A O 1
ATOM 702 N N . ALA A 1 84 ? 26.221 -20.826 -18.883 1.00 79.19 84 ALA A N 1
ATOM 703 C CA . ALA A 1 84 ? 25.292 -21.872 -19.302 1.00 79.19 84 ALA A CA 1
ATOM 704 C C . ALA A 1 84 ? 25.788 -22.679 -20.516 1.00 79.19 84 ALA A C 1
ATOM 706 O O . ALA A 1 84 ? 25.549 -23.884 -20.587 1.00 79.19 84 ALA A O 1
ATOM 707 N N . ASP A 1 85 ? 26.540 -22.039 -21.417 1.00 77.38 85 ASP A N 1
ATOM 708 C CA . ASP A 1 85 ? 27.227 -22.704 -22.530 1.00 77.38 85 ASP A CA 1
ATOM 709 C C . ASP A 1 85 ? 28.325 -23.665 -22.022 1.00 77.38 85 ASP A C 1
ATOM 711 O O . ASP A 1 85 ? 28.590 -24.690 -22.648 1.00 77.38 85 ASP A O 1
ATOM 715 N N . SER A 1 86 ? 28.945 -23.371 -20.868 1.00 81.75 86 SER A N 1
ATOM 716 C CA . SER A 1 86 ? 29.936 -24.246 -20.216 1.00 81.75 86 SER A CA 1
ATOM 717 C C . SER A 1 86 ? 29.323 -25.281 -19.262 1.00 81.75 86 SER A C 1
ATOM 719 O O . SER A 1 86 ? 29.871 -26.371 -19.102 1.00 81.75 86 SER A O 1
ATOM 721 N N . VAL A 1 87 ? 28.193 -24.968 -18.621 1.00 86.00 87 VAL A N 1
ATOM 722 C CA . VAL A 1 87 ? 27.514 -25.825 -17.640 1.00 86.00 87 VAL A CA 1
ATOM 723 C C . VAL A 1 87 ? 26.020 -25.859 -17.936 1.00 86.00 87 VAL A C 1
ATOM 725 O O . VAL A 1 87 ? 25.256 -24.997 -17.503 1.00 86.00 87 VAL A O 1
ATOM 728 N N . SER A 1 88 ? 25.577 -26.922 -18.607 1.00 79.50 88 SER A N 1
ATOM 729 C CA . SER A 1 88 ? 24.178 -27.092 -19.029 1.00 79.50 88 SER A CA 1
ATOM 730 C C . SER A 1 88 ? 23.167 -27.074 -17.873 1.00 79.50 88 SER A C 1
ATOM 732 O O . SER A 1 88 ? 22.024 -26.673 -18.064 1.00 79.50 88 SER A O 1
ATOM 734 N N . LEU A 1 89 ? 23.582 -27.440 -16.654 1.00 82.25 89 LEU A N 1
ATOM 735 C CA . LEU A 1 89 ? 22.751 -27.363 -15.443 1.00 82.25 89 LEU A CA 1
ATOM 736 C C . LEU A 1 89 ? 22.438 -25.919 -15.008 1.00 82.25 89 LEU A C 1
ATOM 738 O O . LEU A 1 89 ? 21.539 -25.713 -14.200 1.00 82.25 89 LEU A O 1
ATOM 742 N N . PHE A 1 90 ? 23.163 -24.922 -15.525 1.00 83.50 90 PHE A N 1
ATOM 743 C CA . PHE A 1 90 ? 22.923 -23.503 -15.252 1.00 83.50 90 PHE A CA 1
ATOM 744 C C . PHE A 1 90 ? 21.868 -22.883 -16.187 1.00 83.50 90 PHE A C 1
ATOM 746 O O . PHE A 1 90 ? 21.477 -21.730 -16.006 1.00 83.50 90 PHE A O 1
ATOM 753 N N . MET A 1 91 ? 21.372 -23.634 -17.180 1.00 70.25 91 MET A N 1
ATOM 754 C CA . MET A 1 91 ? 20.428 -23.140 -18.191 1.00 70.25 91 MET A CA 1
ATOM 755 C C . MET A 1 91 ? 19.125 -22.589 -17.601 1.00 70.25 91 MET A C 1
ATOM 757 O O . MET A 1 91 ? 18.603 -21.603 -18.124 1.00 70.25 91 MET A O 1
ATOM 761 N N . ASP A 1 92 ? 18.626 -23.164 -16.506 1.00 68.12 92 ASP A N 1
ATOM 762 C CA . ASP A 1 92 ? 17.395 -22.701 -15.854 1.00 68.12 92 ASP A CA 1
ATOM 763 C C . ASP A 1 92 ? 17.593 -21.329 -15.195 1.00 68.12 92 ASP A C 1
ATOM 765 O O . ASP A 1 92 ? 16.789 -20.418 -15.400 1.00 68.12 92 ASP A O 1
ATOM 769 N N . ILE A 1 93 ? 18.714 -21.150 -14.482 1.00 74.00 93 ILE A N 1
ATOM 770 C CA . ILE A 1 93 ? 19.096 -19.875 -13.856 1.00 74.00 93 ILE A CA 1
ATOM 771 C C . ILE A 1 93 ? 19.364 -18.826 -14.937 1.00 74.00 93 ILE A C 1
ATOM 773 O O . ILE A 1 93 ? 18.862 -17.709 -14.851 1.00 74.00 93 ILE A O 1
ATOM 777 N N . ARG A 1 94 ? 20.081 -19.192 -16.006 1.00 76.69 94 ARG A N 1
ATOM 778 C CA . ARG A 1 94 ? 20.332 -18.308 -17.152 1.00 76.69 94 ARG A CA 1
ATOM 779 C C . ARG A 1 94 ? 19.043 -17.861 -17.827 1.00 76.69 94 ARG A C 1
ATOM 781 O O . ARG A 1 94 ? 18.916 -16.690 -18.162 1.00 76.69 94 ARG A O 1
ATOM 788 N N . SER A 1 95 ? 18.103 -18.775 -18.051 1.00 59.62 95 SER A N 1
ATOM 789 C CA . SER A 1 95 ? 16.829 -18.450 -18.702 1.00 59.62 95 SER A CA 1
ATOM 790 C C . SER A 1 95 ? 16.008 -17.488 -17.847 1.00 59.62 95 SER A C 1
ATOM 792 O O . SER A 1 95 ? 15.409 -16.559 -18.381 1.00 59.62 95 SER A O 1
ATOM 794 N N . LYS A 1 96 ? 16.069 -17.646 -16.521 1.00 71.50 96 LYS A N 1
ATOM 795 C CA . LYS A 1 96 ? 15.443 -16.733 -15.570 1.00 71.50 96 LYS A CA 1
ATOM 796 C C . LYS A 1 96 ? 16.114 -15.354 -15.559 1.00 71.50 96 LYS A C 1
ATOM 798 O O . LYS A 1 96 ? 15.423 -14.364 -15.757 1.00 71.50 96 LYS A O 1
ATOM 803 N N . ILE A 1 97 ? 17.442 -15.278 -15.417 1.00 66.25 97 ILE A N 1
ATOM 804 C CA . ILE A 1 97 ? 18.207 -14.011 -15.466 1.00 66.25 97 ILE A CA 1
ATOM 805 C C . ILE A 1 97 ? 17.989 -13.278 -16.805 1.00 66.25 97 ILE A C 1
ATOM 807 O O . ILE A 1 97 ? 18.001 -12.049 -16.865 1.00 66.25 97 ILE A O 1
ATOM 811 N N . HIS A 1 98 ? 17.782 -14.024 -17.894 1.00 61.06 98 HIS A N 1
ATOM 812 C CA . HIS A 1 98 ? 17.526 -13.464 -19.218 1.00 61.06 98 HIS A CA 1
ATOM 813 C C . HIS A 1 98 ? 16.108 -12.904 -19.380 1.00 61.06 98 HIS A C 1
ATOM 815 O O . HIS A 1 98 ? 15.961 -11.835 -19.965 1.00 61.06 98 HIS A O 1
ATOM 821 N N . GLY A 1 99 ? 15.092 -13.602 -18.864 1.00 49.62 99 GLY A N 1
ATOM 822 C CA . GLY A 1 99 ? 13.693 -13.190 -18.984 1.00 49.62 99 GLY A CA 1
ATOM 823 C C . GLY A 1 99 ? 13.249 -12.166 -17.939 1.00 49.62 99 GLY A C 1
ATOM 824 O O . GLY A 1 99 ? 12.571 -11.205 -18.284 1.00 49.62 99 GLY A O 1
ATOM 825 N N . GLU A 1 100 ? 13.619 -12.360 -16.671 1.00 53.44 100 GLU A N 1
ATOM 826 C CA . GLU A 1 100 ? 13.117 -11.555 -15.551 1.00 53.44 100 GLU A CA 1
ATOM 827 C C . GLU A 1 100 ? 14.099 -11.583 -14.363 1.00 53.44 100 GLU A C 1
ATOM 829 O O . GLU A 1 100 ? 13.925 -12.352 -13.412 1.00 53.44 100 GLU A O 1
ATOM 834 N N . PRO A 1 101 ? 15.192 -10.801 -14.417 1.00 60.28 101 PRO A N 1
ATOM 835 C CA . PRO A 1 101 ? 16.161 -10.749 -13.330 1.00 60.28 101 PRO A CA 1
ATOM 836 C C . PRO A 1 101 ? 15.556 -10.072 -12.086 1.00 60.28 101 PRO A C 1
ATOM 838 O O . PRO A 1 101 ? 14.932 -9.018 -12.192 1.00 60.28 101 PRO A O 1
ATOM 841 N N . ASP A 1 102 ? 15.768 -10.659 -10.905 1.00 57.03 102 ASP A N 1
ATOM 842 C CA . ASP A 1 102 ? 15.404 -10.068 -9.605 1.00 57.03 102 ASP A CA 1
ATOM 843 C C . ASP A 1 102 ? 16.500 -10.307 -8.540 1.00 57.03 102 ASP A C 1
ATOM 845 O O . ASP A 1 102 ? 17.465 -11.042 -8.762 1.00 57.03 102 ASP A O 1
ATOM 849 N N . ALA A 1 103 ? 16.365 -9.686 -7.363 1.00 61.56 103 ALA A N 1
ATOM 850 C CA . ALA A 1 103 ? 17.364 -9.781 -6.292 1.00 61.56 103 ALA A CA 1
ATOM 851 C C . ALA A 1 103 ? 17.544 -11.207 -5.730 1.00 61.56 103 ALA A C 1
ATOM 853 O O . ALA A 1 103 ? 18.604 -11.534 -5.193 1.00 61.56 103 ALA A O 1
ATOM 854 N N . THR A 1 104 ? 16.547 -12.085 -5.877 1.00 64.06 104 THR A N 1
ATOM 855 C CA . THR A 1 104 ? 16.639 -13.489 -5.444 1.00 64.06 104 THR A CA 1
ATOM 856 C C . THR A 1 104 ? 17.596 -14.302 -6.321 1.00 64.06 104 THR A C 1
ATOM 858 O O . THR A 1 104 ? 18.057 -15.370 -5.911 1.00 64.06 104 THR A O 1
ATOM 861 N N . ASP A 1 105 ? 17.992 -13.777 -7.486 1.00 71.88 105 ASP A N 1
ATOM 862 C CA . ASP A 1 105 ? 19.001 -14.398 -8.347 1.00 71.88 105 ASP A CA 1
ATOM 863 C C . ASP A 1 105 ? 20.378 -14.458 -7.705 1.00 71.88 105 ASP A C 1
ATOM 865 O O . ASP A 1 105 ? 21.108 -15.417 -7.952 1.00 71.88 105 ASP A O 1
ATOM 869 N N . ILE A 1 106 ? 20.703 -13.511 -6.818 1.00 76.94 106 ILE A N 1
ATOM 870 C CA . ILE A 1 106 ? 21.948 -13.541 -6.043 1.00 76.94 106 ILE A CA 1
ATOM 871 C C . ILE A 1 106 ? 22.021 -14.853 -5.250 1.00 76.94 106 ILE A C 1
ATOM 873 O O . ILE A 1 106 ? 22.995 -15.603 -5.351 1.00 76.94 106 ILE A O 1
ATOM 877 N N . GLU A 1 107 ? 20.958 -15.189 -4.514 1.00 76.62 107 GLU A N 1
ATOM 878 C CA . GLU A 1 107 ? 20.919 -16.420 -3.721 1.00 76.62 107 GLU A CA 1
ATOM 879 C C . GLU A 1 107 ? 20.800 -17.680 -4.582 1.00 76.62 107 GLU A C 1
ATOM 881 O O . GLU A 1 107 ? 21.364 -18.719 -4.221 1.00 76.62 107 GLU A O 1
ATOM 886 N N . ARG A 1 108 ? 20.141 -17.618 -5.748 1.00 78.88 108 ARG A N 1
ATOM 887 C CA . ARG A 1 108 ? 20.113 -18.742 -6.703 1.00 78.88 108 ARG A CA 1
ATOM 888 C C . ARG A 1 108 ? 21.506 -19.047 -7.254 1.00 78.88 108 ARG A C 1
ATOM 890 O O . ARG A 1 108 ? 21.900 -20.214 -7.268 1.00 78.88 108 ARG A O 1
ATOM 897 N N . VAL A 1 109 ? 22.272 -18.025 -7.639 1.00 87.88 109 VAL A N 1
ATOM 898 C CA . VAL A 1 109 ? 23.655 -18.169 -8.126 1.00 87.88 109 VAL A CA 1
ATOM 899 C C . VAL A 1 109 ? 24.576 -18.667 -7.006 1.00 87.88 109 VAL A C 1
ATOM 901 O O . VAL A 1 109 ? 25.287 -19.656 -7.202 1.00 87.88 109 VAL A O 1
ATOM 904 N N . LYS A 1 110 ? 24.486 -18.096 -5.794 1.00 85.56 110 LYS A N 1
ATOM 905 C CA . LYS A 1 110 ? 25.223 -18.576 -4.605 1.00 85.56 110 LYS A CA 1
ATOM 906 C C . LYS A 1 110 ? 24.917 -20.037 -4.287 1.00 85.56 110 LYS A C 1
ATOM 908 O O . LYS A 1 110 ? 25.813 -20.831 -3.990 1.00 85.56 110 LYS A O 1
ATOM 913 N N . SER A 1 111 ? 23.645 -20.418 -4.343 1.00 83.69 111 SER A N 1
ATOM 914 C CA . SER A 1 111 ? 23.203 -21.785 -4.060 1.00 83.69 111 SER A CA 1
ATOM 915 C C . SER A 1 111 ? 23.648 -22.767 -5.141 1.00 83.69 111 SER A C 1
ATOM 917 O O . SER A 1 111 ? 24.076 -23.872 -4.807 1.00 83.69 111 SER A O 1
ATOM 919 N N . PHE A 1 112 ? 23.642 -22.359 -6.412 1.00 89.19 112 PHE A N 1
ATOM 920 C CA . PHE A 1 112 ? 24.199 -23.148 -7.509 1.00 89.19 112 PHE A CA 1
ATOM 921 C C . PHE A 1 112 ? 25.700 -23.393 -7.322 1.00 89.19 112 PHE A C 1
ATOM 923 O O . PHE A 1 112 ? 26.134 -24.547 -7.352 1.00 89.19 112 PHE A O 1
ATOM 930 N N . ARG A 1 113 ? 26.477 -22.336 -7.038 1.00 89.50 113 ARG A N 1
ATOM 931 C CA . ARG A 1 113 ? 27.927 -22.437 -6.804 1.00 89.50 113 ARG A CA 1
ATOM 932 C C . ARG A 1 113 ? 28.248 -23.358 -5.626 1.00 89.50 113 ARG A C 1
ATOM 934 O O . ARG A 1 113 ? 29.101 -24.231 -5.737 1.00 89.50 113 ARG A O 1
ATOM 941 N N . ARG A 1 114 ? 27.500 -23.248 -4.517 1.00 88.81 114 ARG A N 1
ATOM 942 C CA . ARG A 1 114 ? 27.638 -24.152 -3.355 1.00 88.81 114 ARG A CA 1
ATOM 943 C C . ARG A 1 114 ? 27.313 -25.607 -3.698 1.00 88.81 114 ARG A C 1
ATOM 945 O O . ARG A 1 114 ? 28.044 -26.502 -3.289 1.00 88.81 114 ARG A O 1
ATOM 952 N N . ARG A 1 115 ? 26.224 -25.849 -4.432 1.00 88.38 115 ARG A N 1
ATOM 953 C CA . ARG A 1 115 ? 25.715 -27.199 -4.724 1.00 88.38 115 ARG A CA 1
ATOM 954 C C . ARG A 1 115 ? 26.560 -27.960 -5.744 1.00 88.38 115 ARG A C 1
ATOM 956 O O . ARG A 1 115 ? 26.614 -29.186 -5.677 1.00 88.38 115 ARG A O 1
ATOM 963 N N . TYR A 1 116 ? 27.184 -27.258 -6.686 1.00 87.19 116 TYR A N 1
ATOM 964 C CA . TYR A 1 116 ? 27.920 -27.872 -7.793 1.00 87.19 116 TYR A CA 1
ATOM 965 C C . TYR A 1 116 ? 29.429 -27.640 -7.747 1.00 87.19 116 TYR A C 1
ATOM 967 O O . TYR A 1 116 ? 30.094 -28.026 -8.700 1.00 87.19 116 TYR A O 1
ATOM 975 N N . ARG A 1 117 ? 29.967 -27.095 -6.646 1.00 83.69 117 ARG A N 1
ATOM 976 C CA . ARG A 1 117 ? 31.389 -26.757 -6.445 1.00 83.69 117 ARG A CA 1
ATOM 977 C C . ARG A 1 117 ? 32.368 -27.781 -7.035 1.00 83.69 117 ARG A C 1
ATOM 979 O O . ARG A 1 117 ? 33.262 -27.404 -7.779 1.00 83.69 117 ARG A O 1
ATOM 986 N N . ASP A 1 118 ? 32.166 -29.070 -6.768 1.00 84.00 118 ASP A N 1
ATOM 987 C CA . ASP A 1 118 ? 33.087 -30.139 -7.197 1.00 84.00 118 ASP A CA 1
ATOM 988 C C . ASP A 1 118 ? 33.043 -30.445 -8.708 1.00 84.00 118 ASP A C 1
ATOM 990 O O . ASP A 1 118 ? 33.850 -31.220 -9.219 1.00 84.00 118 ASP A O 1
ATOM 994 N N . LYS A 1 119 ? 32.074 -29.875 -9.433 1.00 80.69 119 LYS A N 1
ATOM 995 C CA . LYS A 1 119 ? 31.847 -30.068 -10.874 1.00 80.69 119 LYS A CA 1
ATOM 996 C C . LYS A 1 119 ? 32.154 -28.814 -11.699 1.00 80.69 119 LYS A C 1
ATOM 998 O O . LYS A 1 119 ? 31.957 -28.842 -12.913 1.00 80.69 119 LYS A O 1
ATOM 1003 N N . LEU A 1 120 ? 32.590 -27.726 -11.063 1.00 85.50 120 LEU A N 1
ATOM 1004 C CA . LEU A 1 120 ? 32.894 -26.457 -11.724 1.00 85.50 120 LEU A CA 1
ATOM 1005 C C . LEU A 1 120 ? 34.381 -26.397 -12.079 1.00 85.50 120 LEU A C 1
ATOM 1007 O O . LEU A 1 120 ? 35.246 -26.742 -11.276 1.00 85.50 120 LEU A O 1
ATOM 1011 N N . THR A 1 121 ? 34.688 -25.965 -13.301 1.00 88.38 121 THR A N 1
ATOM 1012 C CA . THR A 1 121 ? 36.066 -25.640 -13.676 1.00 88.38 121 THR A CA 1
ATOM 1013 C C . THR A 1 121 ? 36.461 -24.294 -13.057 1.00 88.38 121 THR A C 1
ATOM 1015 O O . THR A 1 121 ? 35.583 -23.464 -12.813 1.00 88.38 121 THR A O 1
ATOM 1018 N N . PRO A 1 122 ? 37.764 -24.024 -12.846 1.00 86.88 122 PRO A N 1
ATOM 1019 C CA . PRO A 1 122 ? 38.221 -22.737 -12.314 1.00 86.88 122 PRO A CA 1
ATOM 1020 C C . PRO A 1 122 ? 37.710 -21.528 -13.113 1.00 86.88 122 PRO A C 1
ATOM 1022 O O . PRO A 1 122 ? 37.324 -20.523 -12.530 1.00 86.88 122 PRO A O 1
ATOM 1025 N N . GLU A 1 123 ? 37.626 -21.659 -14.440 1.00 84.06 123 GLU A N 1
ATOM 1026 C CA . GLU A 1 123 ? 37.108 -20.617 -15.337 1.00 84.06 123 GLU A CA 1
ATOM 1027 C C . GLU A 1 123 ? 35.607 -20.341 -15.126 1.00 84.06 123 GLU A C 1
ATOM 1029 O O . GLU A 1 123 ? 35.159 -19.196 -15.173 1.00 84.06 123 GLU A O 1
ATOM 1034 N N . VAL A 1 124 ? 34.803 -21.382 -14.885 1.00 86.12 124 VAL A N 1
ATOM 1035 C CA . VAL A 1 124 ? 33.368 -21.217 -14.615 1.00 86.12 124 VAL A CA 1
ATOM 1036 C C . VAL A 1 124 ? 33.134 -20.687 -13.202 1.00 86.12 124 VAL A C 1
ATOM 1038 O O . VAL A 1 124 ? 32.226 -19.883 -13.006 1.00 86.12 124 VAL A O 1
ATOM 1041 N N . GLU A 1 125 ? 33.948 -21.100 -12.229 1.00 89.69 125 GLU A N 1
ATOM 1042 C CA . GLU A 1 125 ? 33.896 -20.580 -10.857 1.00 89.69 125 GLU A CA 1
ATOM 1043 C C . GLU A 1 125 ? 34.178 -19.070 -10.828 1.00 89.69 125 GLU A C 1
ATOM 1045 O O . GLU A 1 125 ? 33.450 -18.323 -10.172 1.00 89.69 125 GLU A O 1
ATOM 1050 N N . GLU A 1 126 ? 35.169 -18.608 -11.598 1.00 88.88 126 GLU A N 1
ATOM 1051 C CA . GLU A 1 126 ? 35.476 -17.185 -11.769 1.00 88.88 126 GLU A CA 1
ATOM 1052 C C . GLU A 1 126 ? 34.298 -16.434 -12.402 1.00 88.88 126 GLU A C 1
ATOM 1054 O O . GLU A 1 126 ? 33.812 -15.462 -11.827 1.00 88.88 126 GLU A O 1
ATOM 1059 N N . LYS A 1 127 ? 33.743 -16.939 -13.514 1.00 88.19 127 LYS A N 1
ATOM 1060 C CA . LYS A 1 127 ? 32.553 -16.349 -14.155 1.00 88.19 127 LYS A CA 1
ATOM 1061 C C . LYS A 1 127 ? 31.342 -16.300 -13.213 1.00 88.19 127 LYS A C 1
ATOM 1063 O O . LYS A 1 127 ? 30.619 -15.309 -13.208 1.00 88.19 127 LYS A O 1
ATOM 1068 N N . LEU A 1 128 ? 31.106 -17.336 -12.404 1.00 89.56 128 LEU A N 1
ATOM 1069 C CA . LEU A 1 128 ? 30.025 -17.360 -11.408 1.00 89.56 128 LEU A CA 1
ATOM 1070 C C . LEU A 1 128 ? 30.249 -16.338 -10.288 1.00 89.56 128 LEU A C 1
ATOM 1072 O O . LEU A 1 128 ? 29.288 -15.713 -9.846 1.00 89.56 128 LEU A O 1
ATOM 1076 N N . ALA A 1 129 ? 31.491 -16.156 -9.834 1.00 89.00 129 ALA A N 1
ATOM 1077 C CA . ALA A 1 129 ? 31.840 -15.128 -8.857 1.00 89.00 129 ALA A CA 1
ATOM 1078 C C . ALA A 1 129 ? 31.667 -13.713 -9.425 1.00 89.00 129 ALA A C 1
ATOM 1080 O O . ALA A 1 129 ? 31.103 -12.857 -8.745 1.00 89.00 129 ALA A O 1
ATOM 1081 N N . THR A 1 130 ? 32.067 -13.482 -10.677 1.00 88.62 130 THR A N 1
ATOM 1082 C CA . THR A 1 130 ? 31.820 -12.219 -11.385 1.00 88.62 130 THR A CA 1
ATOM 1083 C C . THR A 1 130 ? 30.325 -11.961 -11.552 1.00 88.62 130 THR A C 1
ATOM 1085 O O . THR A 1 130 ? 29.867 -10.870 -11.238 1.00 88.62 130 THR A O 1
ATOM 1088 N N . LEU A 1 131 ? 29.539 -12.963 -11.960 1.00 87.94 131 LEU A N 1
ATOM 1089 C CA . LEU A 1 131 ? 28.085 -12.833 -12.087 1.00 87.94 131 LEU A CA 1
ATOM 1090 C C . LEU A 1 131 ? 27.418 -12.512 -10.742 1.00 87.94 131 LEU A C 1
ATOM 1092 O O . LEU A 1 131 ? 26.524 -11.677 -10.691 1.00 87.94 131 LEU A O 1
ATOM 1096 N N . GLU A 1 132 ? 27.842 -13.155 -9.652 1.00 87.69 132 GLU A N 1
ATOM 1097 C CA . GLU A 1 132 ? 27.366 -12.840 -8.300 1.00 87.69 132 GLU A CA 1
ATOM 1098 C C . GLU A 1 132 ? 27.710 -11.401 -7.912 1.00 87.69 132 GLU A C 1
ATOM 1100 O O . GLU A 1 132 ? 26.826 -10.677 -7.468 1.00 87.69 132 GLU A O 1
ATOM 1105 N N . ALA A 1 133 ? 28.956 -10.970 -8.120 1.00 82.81 133 ALA A N 1
ATOM 1106 C CA . ALA A 1 133 ? 29.394 -9.614 -7.810 1.00 82.81 133 ALA A CA 1
ATOM 1107 C C . ALA A 1 133 ? 28.666 -8.559 -8.656 1.00 82.81 133 ALA A C 1
ATOM 1109 O O . ALA A 1 133 ? 28.316 -7.506 -8.134 1.00 82.81 133 ALA A O 1
ATOM 1110 N N . GLU A 1 134 ? 28.397 -8.839 -9.932 1.00 79.88 134 GLU A N 1
ATOM 1111 C CA . GLU A 1 134 ? 27.635 -7.954 -10.815 1.00 79.88 134 GLU A CA 1
ATOM 1112 C C . GLU A 1 134 ? 26.150 -7.924 -10.473 1.00 79.88 134 GLU A C 1
ATOM 1114 O O . GLU A 1 134 ? 25.559 -6.853 -10.505 1.00 79.88 134 GLU A O 1
ATOM 1119 N N . LEU A 1 135 ? 25.539 -9.052 -10.098 1.00 74.75 135 LEU A N 1
ATOM 1120 C CA . LEU A 1 135 ? 24.169 -9.069 -9.579 1.00 74.75 135 LEU A CA 1
ATOM 1121 C C . LEU A 1 135 ? 24.094 -8.304 -8.254 1.00 74.75 135 LEU A C 1
ATOM 1123 O O . LEU A 1 135 ? 23.206 -7.478 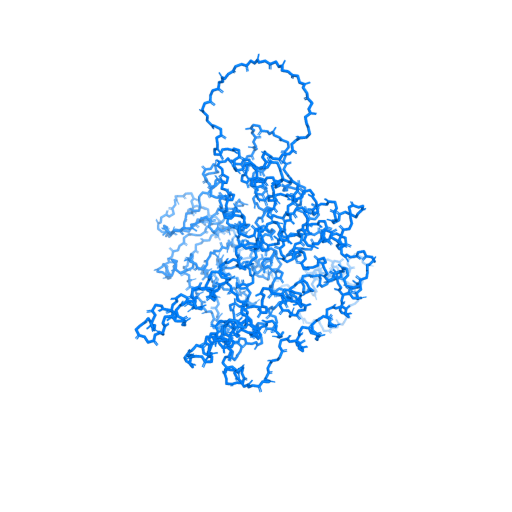-8.066 1.00 74.75 135 LEU A O 1
ATOM 1127 N N . GLU A 1 136 ? 25.044 -8.529 -7.347 1.00 73.81 136 GLU A N 1
ATOM 1128 C CA . GLU A 1 136 ? 25.136 -7.775 -6.103 1.00 73.81 136 GLU A CA 1
ATOM 1129 C C . GLU A 1 136 ? 25.340 -6.288 -6.368 1.00 73.81 136 GLU A C 1
ATOM 1131 O O . GLU A 1 136 ? 24.651 -5.497 -5.743 1.00 73.81 136 GLU A O 1
ATOM 1136 N N . ALA A 1 137 ? 26.218 -5.891 -7.290 1.00 69.88 137 ALA A N 1
ATOM 1137 C CA . ALA A 1 137 ? 26.416 -4.497 -7.675 1.00 69.88 137 ALA A CA 1
ATOM 1138 C C . ALA A 1 137 ? 25.150 -3.912 -8.309 1.00 69.88 137 ALA A C 1
ATOM 1140 O O . ALA A 1 137 ? 24.667 -2.893 -7.843 1.00 69.88 137 ALA A O 1
ATOM 1141 N N . PHE A 1 138 ? 24.534 -4.601 -9.267 1.00 65.69 138 PHE A N 1
ATOM 1142 C CA . PHE A 1 138 ? 23.306 -4.180 -9.943 1.00 65.69 138 PHE A CA 1
ATOM 1143 C C . PHE A 1 138 ? 22.139 -3.951 -8.973 1.00 65.69 138 PHE A C 1
ATOM 1145 O O . PHE A 1 138 ? 21.369 -3.004 -9.137 1.00 65.69 138 PHE A O 1
ATOM 1152 N N . TYR A 1 139 ? 22.023 -4.776 -7.927 1.00 60.78 139 TYR A N 1
ATOM 1153 C CA . TYR A 1 139 ? 21.004 -4.605 -6.887 1.00 60.78 139 TYR A CA 1
ATOM 1154 C C . TYR A 1 139 ? 21.448 -3.708 -5.716 1.00 60.78 139 TYR A C 1
ATOM 1156 O O . TYR A 1 139 ? 20.592 -3.167 -5.015 1.00 60.78 139 TYR A O 1
ATOM 1164 N N . ARG A 1 140 ? 22.756 -3.490 -5.518 1.00 58.41 140 ARG A N 1
ATOM 1165 C CA . ARG A 1 140 ? 23.344 -2.539 -4.550 1.00 58.41 140 ARG A CA 1
ATOM 1166 C C . ARG A 1 140 ? 23.372 -1.104 -5.099 1.00 58.41 140 ARG A C 1
ATOM 1168 O O . ARG A 1 140 ? 23.290 -0.161 -4.319 1.00 58.41 140 ARG A O 1
ATOM 1175 N N . GLU A 1 141 ? 23.420 -0.936 -6.421 1.00 47.81 141 GLU A N 1
ATOM 1176 C CA . GLU A 1 141 ? 23.432 0.339 -7.155 1.00 47.81 141 GLU A CA 1
ATOM 1177 C C . GLU A 1 141 ? 22.043 0.973 -7.322 1.00 47.81 141 GLU A C 1
ATOM 1179 O O . GLU A 1 141 ? 21.945 2.105 -7.779 1.00 47.81 141 GLU A O 1
ATOM 1184 N N . LEU A 1 142 ? 20.968 0.365 -6.805 1.00 52.88 142 LEU A N 1
ATOM 1185 C CA . LEU A 1 142 ? 19.694 1.059 -6.535 1.00 52.88 142 LEU A CA 1
ATOM 1186 C C . LEU A 1 142 ? 19.801 1.992 -5.302 1.00 52.88 142 LEU A C 1
ATOM 1188 O O . LEU A 1 142 ? 18.945 1.995 -4.410 1.00 52.88 142 LEU A O 1
ATOM 1192 N N . ASN A 1 143 ? 20.902 2.738 -5.247 1.00 65.31 143 ASN A N 1
ATOM 1193 C CA . ASN A 1 143 ? 21.200 3.832 -4.339 1.00 65.31 143 ASN A CA 1
ATOM 1194 C C . ASN A 1 143 ? 20.638 5.122 -4.957 1.00 65.31 143 ASN A C 1
ATOM 1196 O O . ASN A 1 143 ? 20.493 5.229 -6.172 1.00 65.31 143 ASN A O 1
ATOM 1200 N N . VAL A 1 144 ? 20.372 6.131 -4.134 1.00 74.00 144 VAL A N 1
ATOM 1201 C CA . VAL A 1 144 ? 19.885 7.463 -4.531 1.00 74.00 144 VAL A CA 1
ATOM 1202 C C . VAL A 1 144 ? 20.681 8.059 -5.704 1.00 74.00 144 VAL A C 1
ATOM 1204 O O . VAL A 1 144 ? 20.126 8.770 -6.533 1.00 74.00 144 VAL A O 1
ATOM 1207 N N . GLN A 1 145 ? 21.954 7.682 -5.858 1.00 76.62 145 GLN A N 1
ATOM 1208 C CA . GLN A 1 145 ? 22.804 8.045 -6.997 1.00 76.62 145 GLN A CA 1
ATOM 1209 C C . GLN A 1 145 ? 22.261 7.643 -8.376 1.00 76.62 145 GLN A C 1
ATOM 1211 O O . GLN A 1 145 ? 22.439 8.402 -9.326 1.00 76.62 145 GLN A O 1
ATOM 1216 N N . HIS A 1 146 ? 21.570 6.510 -8.509 1.00 76.81 146 HIS A N 1
ATOM 1217 C CA . HIS A 1 146 ? 20.984 6.095 -9.789 1.00 76.81 146 HIS A CA 1
ATOM 1218 C C . HIS A 1 146 ? 19.911 7.060 -10.290 1.00 76.81 146 HIS A C 1
ATOM 1220 O O . HIS A 1 146 ? 19.716 7.188 -11.501 1.00 76.81 146 HIS A O 1
ATOM 1226 N N . LEU A 1 147 ? 19.282 7.820 -9.390 1.00 85.12 147 LEU A N 1
ATOM 1227 C CA . LEU A 1 147 ? 18.293 8.821 -9.770 1.00 85.12 147 LEU A CA 1
ATOM 1228 C C . LEU A 1 147 ? 18.916 9.985 -10.566 1.00 85.12 147 LEU A C 1
ATOM 1230 O O . LEU A 1 147 ? 18.199 10.679 -11.286 1.00 85.12 147 LEU A O 1
ATOM 1234 N N . LYS A 1 148 ? 20.252 10.161 -10.532 1.00 85.50 148 LYS A N 1
ATOM 1235 C CA . LYS A 1 148 ? 20.968 11.176 -11.329 1.00 85.50 148 LYS A CA 1
ATOM 1236 C C . LYS A 1 148 ? 20.708 11.043 -12.832 1.00 85.50 148 LYS A C 1
ATOM 1238 O O . LYS A 1 148 ? 20.688 12.063 -13.517 1.00 85.50 148 LYS A O 1
ATOM 1243 N N . LYS A 1 149 ? 20.443 9.834 -13.348 1.00 85.88 149 LYS A N 1
ATOM 1244 C CA . LYS A 1 149 ? 20.124 9.618 -14.775 1.00 85.88 149 LYS A CA 1
ATOM 1245 C C . LYS A 1 149 ? 18.877 10.394 -15.227 1.00 85.88 149 LYS A C 1
ATOM 1247 O O . LYS A 1 149 ? 18.798 10.823 -16.375 1.00 85.88 149 LYS A O 1
ATOM 1252 N N . TYR A 1 150 ? 17.938 10.646 -14.313 1.00 89.38 150 TYR A N 1
ATOM 1253 C CA . TYR A 1 150 ? 16.714 11.388 -14.605 1.00 89.38 150 TYR A CA 1
ATOM 1254 C C . TYR A 1 150 ? 16.916 12.911 -14.630 1.00 89.38 150 TYR A C 1
ATOM 1256 O O . TYR A 1 150 ? 16.056 13.615 -15.153 1.00 89.38 150 TYR A O 1
ATOM 1264 N N . LEU A 1 151 ? 18.052 13.446 -14.155 1.00 87.88 151 LEU A N 1
ATOM 1265 C CA . LEU A 1 151 ? 18.328 14.893 -14.175 1.00 87.88 151 LEU A CA 1
ATOM 1266 C C . LEU A 1 151 ? 18.393 15.475 -15.593 1.00 87.88 151 LEU A C 1
ATOM 1268 O O . LEU A 1 151 ? 18.104 16.653 -15.785 1.00 87.88 151 LEU A O 1
ATOM 1272 N N . ALA A 1 152 ? 18.771 14.662 -16.584 1.00 88.25 152 ALA A N 1
ATOM 1273 C CA . ALA A 1 152 ? 18.737 15.068 -17.988 1.00 88.25 152 ALA A CA 1
ATOM 1274 C C . ALA A 1 152 ? 17.301 15.129 -18.540 1.00 88.25 152 ALA A C 1
ATOM 1276 O O . ALA A 1 152 ? 17.020 15.918 -19.438 1.00 88.25 152 ALA A O 1
ATOM 1277 N N . THR A 1 153 ? 16.398 14.310 -17.991 1.00 90.38 153 THR A N 1
ATOM 1278 C CA . THR A 1 153 ? 14.992 14.213 -18.417 1.00 90.38 153 THR A CA 1
ATOM 1279 C C . THR A 1 153 ? 14.111 15.254 -17.726 1.00 90.38 153 THR A C 1
ATOM 1281 O O . THR A 1 153 ? 13.180 15.769 -18.340 1.00 90.38 153 THR A O 1
ATOM 1284 N N . PHE A 1 154 ? 14.421 15.604 -16.472 1.00 91.44 154 PHE A N 1
ATOM 1285 C CA . PHE A 1 154 ? 13.686 16.589 -15.675 1.00 91.44 154 PHE A CA 1
ATOM 1286 C C . PHE A 1 154 ? 14.550 17.823 -15.383 1.00 91.44 154 PHE A C 1
ATOM 1288 O O . PHE A 1 154 ? 15.340 17.823 -14.434 1.00 91.44 154 PHE A O 1
ATOM 1295 N N . PRO A 1 155 ? 14.401 18.904 -16.169 1.00 86.00 155 PRO A N 1
ATOM 1296 C CA . PRO A 1 155 ? 15.128 20.144 -15.941 1.00 86.00 155 PRO A CA 1
ATOM 1297 C C . PRO A 1 155 ? 14.782 20.798 -14.595 1.00 86.00 155 PRO A C 1
ATOM 1299 O O . PRO A 1 155 ? 13.659 20.702 -14.103 1.00 86.00 155 PRO A O 1
ATOM 1302 N N . LEU A 1 156 ? 15.737 21.545 -14.038 1.00 86.00 156 LEU A N 1
ATOM 1303 C CA . LEU A 1 156 ? 15.637 22.236 -12.741 1.00 86.00 156 LEU A CA 1
ATOM 1304 C C . LEU A 1 156 ? 14.464 23.194 -12.572 1.00 86.00 156 LEU A C 1
ATOM 1306 O O . LEU A 1 156 ? 14.035 23.453 -11.456 1.00 86.00 156 LEU A O 1
ATOM 1310 N N . ASN A 1 157 ? 14.014 23.794 -13.668 1.00 86.44 157 ASN A N 1
ATOM 1311 C CA . ASN A 1 157 ? 12.905 24.740 -13.656 1.00 86.44 157 ASN A CA 1
ATOM 1312 C C . ASN A 1 157 ? 11.539 24.037 -13.598 1.00 86.44 157 ASN A C 1
ATOM 1314 O O . ASN A 1 157 ? 10.516 2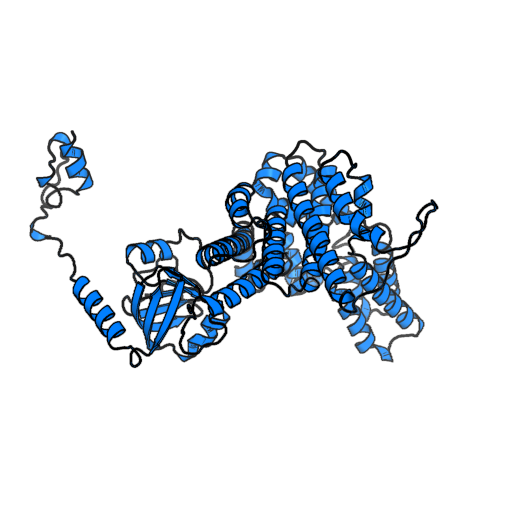4.715 -13.569 1.00 86.44 157 ASN A O 1
ATOM 1318 N N . THR A 1 158 ? 11.515 22.702 -13.602 1.00 91.00 158 THR A N 1
ATOM 1319 C CA . THR A 1 158 ? 10.306 21.909 -13.375 1.00 91.00 158 THR A CA 1
ATOM 1320 C C . THR A 1 158 ? 10.215 21.501 -11.901 1.00 91.00 158 THR A C 1
ATOM 1322 O O . THR A 1 158 ? 11.251 21.210 -11.301 1.00 91.00 158 THR A O 1
ATOM 1325 N N . PRO A 1 159 ? 9.008 21.413 -11.311 1.00 93.06 159 PRO A N 1
ATOM 1326 C CA . PRO A 1 159 ? 8.838 20.979 -9.920 1.00 93.06 159 PRO A CA 1
ATOM 1327 C C . PRO A 1 159 ? 9.465 19.608 -9.628 1.00 93.06 159 PRO A C 1
ATOM 1329 O O . PRO A 1 159 ? 10.189 19.457 -8.647 1.00 93.06 159 PRO A O 1
ATOM 1332 N N . VAL A 1 160 ? 9.284 18.637 -10.533 1.00 94.56 160 VAL A N 1
ATOM 1333 C CA . VAL A 1 160 ? 9.899 17.301 -10.428 1.00 94.56 160 VAL A CA 1
ATOM 1334 C C . VAL A 1 160 ? 11.427 17.382 -10.482 1.00 94.56 160 VAL A C 1
ATOM 1336 O O . VAL A 1 160 ? 12.099 16.766 -9.661 1.00 94.56 160 VAL A O 1
ATOM 1339 N N . GLY A 1 161 ? 11.998 18.154 -11.414 1.00 92.75 161 GLY A N 1
ATOM 1340 C CA . GLY A 1 161 ? 13.451 18.292 -11.547 1.00 92.75 161 GLY A CA 1
ATOM 1341 C C . GLY A 1 161 ? 14.104 19.039 -10.381 1.00 92.75 161 GLY A C 1
ATOM 1342 O O . GLY A 1 161 ? 15.199 18.667 -9.952 1.00 92.75 161 GLY A O 1
ATOM 1343 N N . PHE A 1 162 ? 13.427 20.054 -9.836 1.00 93.25 162 PHE A N 1
ATOM 1344 C CA . PHE A 1 162 ? 13.845 20.741 -8.614 1.00 93.25 162 PHE A CA 1
ATOM 1345 C C . PHE A 1 162 ? 13.883 19.766 -7.434 1.00 93.25 162 PHE A C 1
ATOM 1347 O O . PHE A 1 162 ? 14.942 19.589 -6.832 1.00 93.25 162 PHE A O 1
ATOM 1354 N N . GLN A 1 163 ? 12.774 19.069 -7.164 1.00 94.44 163 GLN A N 1
ATOM 1355 C CA . GLN A 1 163 ? 12.685 18.164 -6.018 1.00 94.44 163 GLN A CA 1
ATOM 1356 C C . GLN A 1 163 ? 13.621 16.955 -6.149 1.00 94.44 163 GLN A C 1
ATOM 1358 O O . GLN A 1 163 ? 14.249 16.547 -5.173 1.00 94.44 163 GLN A O 1
ATOM 1363 N N . LEU A 1 164 ? 13.793 16.423 -7.364 1.00 93.06 164 LEU A N 1
ATOM 1364 C CA . LEU A 1 164 ? 14.782 15.384 -7.646 1.00 93.06 164 LEU A CA 1
ATOM 1365 C C . LEU A 1 164 ? 16.192 15.848 -7.271 1.00 93.06 164 LEU A C 1
ATOM 1367 O 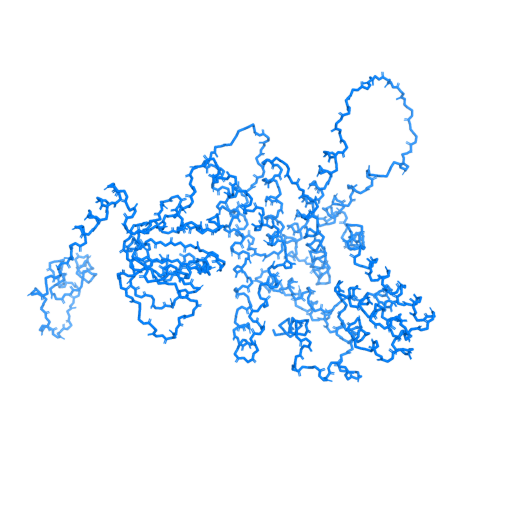O . LEU A 1 164 ? 16.956 15.091 -6.675 1.00 93.06 164 LEU A O 1
ATOM 1371 N N . ARG A 1 165 ? 16.553 17.095 -7.593 1.00 90.44 165 ARG A N 1
ATOM 1372 C CA . ARG A 1 165 ? 17.859 17.630 -7.209 1.00 90.44 165 ARG A CA 1
ATOM 1373 C C . ARG A 1 165 ? 17.981 17.814 -5.698 1.00 90.44 165 ARG A C 1
ATOM 1375 O O . ARG A 1 165 ? 19.034 17.464 -5.173 1.00 90.44 165 ARG A O 1
ATOM 1382 N N . THR A 1 166 ? 16.948 18.308 -5.020 1.00 90.75 166 THR A N 1
ATOM 1383 C CA . THR A 1 166 ? 16.932 18.440 -3.553 1.00 90.75 166 THR A CA 1
ATOM 1384 C C . THR A 1 166 ? 17.252 17.101 -2.884 1.00 90.75 166 THR A C 1
ATOM 1386 O O . THR A 1 166 ? 18.214 17.007 -2.124 1.00 90.75 166 THR A O 1
ATOM 1389 N N . ALA A 1 167 ? 16.559 16.031 -3.289 1.00 87.38 167 ALA A N 1
ATOM 1390 C CA . ALA A 1 167 ? 16.794 14.680 -2.776 1.00 87.38 167 ALA A CA 1
ATOM 1391 C C . ALA A 1 167 ? 18.217 14.141 -3.064 1.00 87.38 167 ALA A C 1
ATOM 1393 O O . ALA A 1 167 ? 18.728 13.290 -2.331 1.00 87.38 167 ALA A O 1
ATOM 1394 N N . LEU A 1 168 ? 18.876 14.629 -4.125 1.00 84.88 168 LEU A N 1
ATOM 1395 C CA . LEU A 1 168 ? 20.231 14.232 -4.530 1.00 84.88 168 LEU A CA 1
ATOM 1396 C C . LEU A 1 168 ? 21.353 15.052 -3.861 1.00 84.88 168 LEU A C 1
ATOM 1398 O O . LEU A 1 168 ? 22.432 14.508 -3.629 1.00 84.88 168 LEU A O 1
ATOM 1402 N N . GLN A 1 169 ? 21.137 16.338 -3.560 1.00 76.44 169 GLN A N 1
ATOM 1403 C CA . GLN A 1 169 ? 22.169 17.261 -3.048 1.00 76.44 169 GLN A CA 1
ATOM 1404 C C . GLN A 1 169 ? 22.685 16.897 -1.650 1.00 76.44 169 GLN A C 1
ATOM 1406 O O . GLN A 1 169 ? 23.849 17.140 -1.339 1.00 76.44 169 GLN A O 1
ATOM 1411 N N . MET A 1 170 ? 21.879 16.210 -0.839 1.00 58.50 170 MET A N 1
ATOM 1412 C CA . MET A 1 170 ? 22.301 15.649 0.451 1.00 58.50 170 MET A CA 1
ATOM 1413 C C . MET A 1 170 ? 23.370 14.541 0.332 1.00 58.50 170 MET A C 1
ATOM 1415 O O . MET A 1 170 ? 23.751 13.959 1.346 1.00 58.50 170 MET A O 1
ATOM 1419 N N . VAL A 1 171 ? 23.833 14.194 -0.877 1.00 48.00 171 VAL A N 1
ATOM 1420 C CA . VAL A 1 171 ? 24.928 13.231 -1.088 1.00 48.00 171 VAL A CA 1
ATOM 1421 C C . VAL A 1 171 ? 26.295 13.909 -1.248 1.00 48.00 171 VAL A C 1
ATOM 1423 O O . VAL A 1 171 ? 27.309 13.317 -0.878 1.00 48.00 171 VAL A O 1
ATOM 1426 N N . ASP A 1 172 ? 26.345 15.157 -1.716 1.00 38.38 172 ASP A N 1
ATOM 1427 C CA . ASP A 1 172 ? 27.624 15.840 -1.963 1.00 38.38 172 ASP A CA 1
ATOM 1428 C C . ASP A 1 172 ? 28.192 16.495 -0.686 1.00 38.38 172 ASP A C 1
ATOM 1430 O O . ASP A 1 172 ? 29.401 16.646 -0.556 1.00 38.38 172 ASP A O 1
ATOM 1434 N N . ALA A 1 173 ? 27.358 16.762 0.328 1.00 35.59 173 ALA A N 1
ATOM 1435 C CA . ALA A 1 173 ? 27.812 17.271 1.631 1.00 35.59 173 ALA A CA 1
ATOM 1436 C C . ALA A 1 173 ? 28.582 16.235 2.485 1.00 35.59 173 ALA A C 1
ATOM 1438 O O . ALA A 1 173 ? 29.156 16.586 3.514 1.00 35.59 173 ALA A O 1
ATOM 1439 N N . THR A 1 174 ? 28.611 14.962 2.074 1.00 36.91 174 THR A N 1
ATOM 1440 C CA . THR A 1 174 ? 29.346 13.881 2.760 1.00 36.91 174 THR A CA 1
ATOM 1441 C C . THR A 1 174 ? 30.718 13.566 2.152 1.00 36.91 174 THR A C 1
ATOM 1443 O O . THR A 1 174 ? 31.380 12.641 2.616 1.00 36.91 174 THR A O 1
ATOM 1446 N N . ASN A 1 175 ? 31.176 14.334 1.155 1.00 31.05 175 ASN A N 1
ATOM 1447 C CA . ASN A 1 175 ? 32.527 14.227 0.600 1.00 31.05 175 ASN A CA 1
ATOM 1448 C C . ASN A 1 175 ? 33.269 15.562 0.818 1.00 31.05 175 ASN A C 1
ATOM 1450 O O . ASN A 1 175 ? 33.013 16.518 0.088 1.00 31.05 175 ASN A O 1
ATOM 1454 N N . PRO A 1 176 ? 34.180 15.682 1.804 1.00 30.62 176 PRO A N 1
ATOM 1455 C CA . PRO A 1 176 ? 35.017 16.866 1.945 1.00 30.62 176 PRO A CA 1
ATOM 1456 C C . PRO A 1 176 ? 36.127 16.779 0.892 1.00 30.62 176 PRO A C 1
ATOM 1458 O O . PRO A 1 176 ? 37.251 16.367 1.165 1.00 30.62 176 PRO A O 1
ATOM 1461 N N . GLY A 1 177 ? 35.785 17.093 -0.348 1.00 33.66 177 GLY A N 1
ATOM 1462 C CA . GLY A 1 177 ? 36.704 17.099 -1.470 1.00 33.66 177 GLY A CA 1
ATOM 1463 C C . GLY A 1 177 ? 36.201 18.103 -2.483 1.00 33.66 177 GLY A C 1
ATOM 1464 O O . GLY A 1 177 ? 35.235 17.816 -3.173 1.00 33.66 177 GLY A O 1
ATOM 1465 N N . GLU A 1 178 ? 36.881 19.249 -2.538 1.00 32.59 178 GLU A N 1
ATOM 1466 C CA . GLU A 1 178 ? 36.628 20.414 -3.402 1.00 32.59 178 GLU A CA 1
ATOM 1467 C C . GLU A 1 178 ? 35.675 21.475 -2.824 1.00 32.59 178 GLU A C 1
ATOM 1469 O O . GLU A 1 178 ? 34.567 21.706 -3.298 1.00 32.59 178 GLU A O 1
ATOM 1474 N N . HIS A 1 179 ? 36.181 22.220 -1.835 1.00 29.83 179 HIS A N 1
ATOM 1475 C CA . HIS A 1 179 ? 35.863 23.645 -1.729 1.00 29.83 179 HIS A CA 1
ATOM 1476 C C . HIS A 1 179 ? 36.927 24.449 -2.497 1.00 29.83 179 HIS A C 1
ATOM 1478 O O . HIS A 1 179 ? 38.113 24.139 -2.358 1.00 29.83 179 HIS A O 1
ATOM 1484 N N . PRO A 1 180 ? 36.55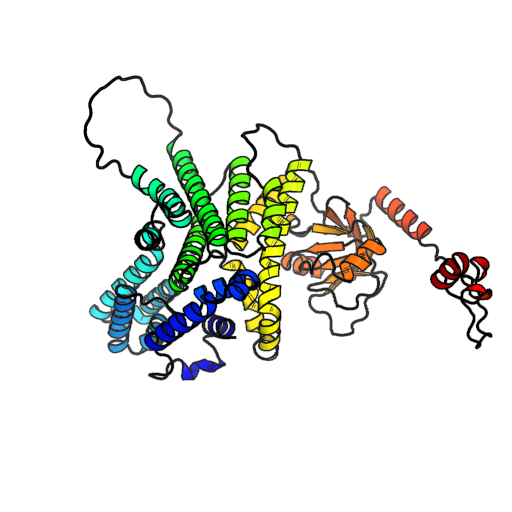0 25.484 -3.271 1.00 30.36 180 PRO A N 1
ATOM 1485 C CA . PRO A 1 180 ? 37.487 26.520 -3.681 1.00 30.36 180 PRO A CA 1
ATOM 1486 C C . PRO A 1 180 ? 37.941 27.281 -2.433 1.00 30.36 180 PRO A C 1
ATOM 1488 O O . PRO A 1 180 ? 37.121 27.643 -1.590 1.00 30.36 180 PRO A O 1
ATOM 1491 N N . GLU A 1 181 ? 39.250 27.470 -2.321 1.00 29.89 181 GLU A N 1
ATOM 1492 C CA . GLU A 1 181 ? 39.918 28.247 -1.281 1.00 29.89 181 GLU A CA 1
ATOM 1493 C C . GLU A 1 181 ? 39.287 29.636 -1.128 1.00 29.89 181 GLU A C 1
ATOM 1495 O O . GLU A 1 181 ? 39.203 30.376 -2.103 1.00 29.89 181 GLU A O 1
ATOM 1500 N N . GLU A 1 182 ? 38.922 30.014 0.098 1.00 30.22 182 GLU A N 1
ATOM 1501 C CA . GLU A 1 182 ? 39.015 31.404 0.546 1.00 30.22 182 GLU A CA 1
ATOM 1502 C C . GLU A 1 182 ? 39.208 31.451 2.073 1.00 30.22 182 GLU A C 1
ATOM 1504 O O . GLU A 1 182 ? 38.422 30.920 2.860 1.00 30.22 182 GLU A O 1
ATOM 1509 N N . ASP A 1 183 ? 40.340 32.043 2.453 1.00 28.08 183 ASP A N 1
ATOM 1510 C CA . ASP A 1 183 ? 40.861 32.250 3.801 1.00 28.08 183 ASP A CA 1
ATOM 1511 C C . ASP A 1 183 ? 39.897 33.021 4.712 1.00 28.08 183 ASP A C 1
ATOM 1513 O O . ASP A 1 183 ? 39.449 34.117 4.376 1.00 28.08 183 ASP A O 1
ATOM 1517 N N . SER A 1 184 ? 39.702 32.551 5.946 1.00 30.23 184 SER A N 1
ATOM 1518 C CA . SER A 1 184 ? 40.232 33.228 7.146 1.00 30.23 184 SER A CA 1
ATOM 1519 C C . SER A 1 184 ? 39.766 32.548 8.438 1.00 30.23 184 SER A C 1
ATOM 1521 O O . SER A 1 184 ? 38.617 32.154 8.615 1.00 30.23 184 SER A O 1
ATOM 1523 N N . ALA A 1 185 ? 40.734 32.375 9.332 1.00 30.20 185 ALA A N 1
ATOM 1524 C CA . ALA A 1 185 ? 40.654 31.619 10.566 1.00 30.20 185 ALA A CA 1
ATOM 1525 C C . ALA A 1 185 ? 40.087 32.436 11.735 1.00 30.20 185 ALA A C 1
ATOM 1527 O O . ALA A 1 185 ? 40.509 33.568 11.947 1.00 30.20 185 ALA A O 1
ATOM 1528 N N . GLU A 1 186 ? 39.282 31.797 12.587 1.00 28.73 186 GLU A N 1
ATOM 1529 C CA . GLU A 1 186 ? 39.282 32.085 14.025 1.00 28.73 186 GLU A CA 1
ATOM 1530 C C . GLU A 1 186 ? 38.856 30.846 14.834 1.00 28.73 186 GLU A C 1
ATOM 1532 O O . GLU A 1 186 ? 37.882 30.163 14.524 1.00 28.73 186 GLU A O 1
ATOM 1537 N N . GLN A 1 187 ? 39.670 30.514 15.838 1.00 29.31 187 GLN A N 1
ATOM 1538 C CA . GLN A 1 187 ? 39.596 29.319 16.683 1.00 29.31 187 GLN A CA 1
ATOM 1539 C C . GLN A 1 187 ? 38.729 29.560 17.927 1.00 29.31 187 GLN A C 1
ATOM 1541 O O . GLN A 1 187 ? 38.930 30.560 18.613 1.00 29.31 187 GLN A O 1
ATOM 1546 N N . ALA A 1 188 ? 37.887 28.593 18.312 1.00 27.97 188 ALA A N 1
ATOM 1547 C CA . ALA A 1 188 ? 37.430 28.395 19.699 1.00 27.97 188 ALA A CA 1
ATOM 1548 C C . ALA A 1 188 ? 36.844 26.968 19.893 1.00 27.97 188 ALA A C 1
ATOM 1550 O O . ALA A 1 188 ? 36.542 26.313 18.898 1.00 27.97 188 ALA A O 1
ATOM 1551 N N . PRO A 1 189 ? 36.751 26.424 21.127 1.00 32.25 189 PRO A N 1
ATOM 1552 C CA . PRO A 1 189 ? 37.313 25.112 21.436 1.00 32.25 189 PRO A CA 1
ATOM 1553 C C . PRO A 1 189 ? 36.305 23.966 21.608 1.00 32.25 189 PRO A C 1
ATOM 1555 O O . PRO A 1 189 ? 35.109 24.151 21.805 1.00 32.25 189 PRO A O 1
ATOM 1558 N N . ALA A 1 190 ? 36.877 22.761 21.569 1.00 34.97 190 ALA A N 1
ATOM 1559 C CA . ALA A 1 190 ? 36.251 21.456 21.711 1.00 34.97 190 ALA A CA 1
ATOM 1560 C C . ALA A 1 190 ? 35.368 21.296 22.962 1.00 34.97 190 ALA A C 1
ATOM 1562 O O . ALA A 1 190 ? 35.815 21.533 24.086 1.00 34.97 190 ALA A O 1
ATOM 1563 N N . ALA A 1 191 ? 34.162 20.761 22.756 1.00 27.12 191 ALA A N 1
ATOM 1564 C CA . ALA A 1 191 ? 33.375 20.093 23.783 1.00 27.12 191 ALA A CA 1
ATOM 1565 C C . ALA A 1 191 ? 32.532 18.956 23.173 1.00 27.12 191 ALA A C 1
ATOM 1567 O O . ALA A 1 191 ? 31.809 19.155 22.203 1.00 27.12 191 ALA A O 1
ATOM 1568 N N . ASN A 1 192 ? 32.620 17.807 23.844 1.00 31.14 192 ASN A N 1
ATOM 1569 C CA . ASN A 1 192 ? 31.689 16.676 23.892 1.00 31.14 192 ASN A CA 1
ATOM 1570 C C . ASN A 1 192 ? 31.674 15.649 22.742 1.00 31.14 192 ASN A C 1
ATOM 1572 O O . ASN A 1 192 ? 31.100 15.831 21.674 1.00 31.14 192 ASN A O 1
ATOM 1576 N N . HIS A 1 193 ? 32.254 14.490 23.074 1.00 34.41 193 HIS A N 1
ATOM 1577 C CA . HIS A 1 193 ? 31.903 13.168 22.560 1.00 34.41 193 HIS A CA 1
ATOM 1578 C C . HIS A 1 193 ? 30.413 12.885 22.822 1.00 34.41 193 HIS A C 1
ATOM 1580 O O . HIS A 1 193 ? 30.076 12.604 23.967 1.00 34.41 193 HIS A O 1
ATOM 1586 N N . ASP A 1 194 ? 29.559 12.968 21.793 1.00 35.69 194 ASP A N 1
ATOM 1587 C CA . ASP A 1 194 ? 28.314 12.168 21.691 1.00 35.69 194 ASP A CA 1
ATOM 1588 C C . ASP A 1 194 ? 27.607 12.223 20.309 1.00 35.69 194 ASP A C 1
ATOM 1590 O O . ASP A 1 194 ? 26.424 11.929 20.190 1.00 35.69 194 ASP A O 1
ATOM 1594 N N . THR A 1 195 ? 28.283 12.611 19.219 1.00 35.25 195 THR A N 1
ATOM 1595 C CA . THR A 1 195 ? 27.574 13.120 18.023 1.00 35.25 195 THR A CA 1
ATOM 1596 C C . THR A 1 195 ? 27.539 12.218 16.781 1.00 35.25 195 THR A C 1
ATOM 1598 O O . THR A 1 195 ? 26.814 12.527 15.839 1.00 35.25 195 THR A O 1
ATOM 1601 N N . ASN A 1 196 ? 28.254 11.090 16.720 1.00 37.03 196 ASN A N 1
ATOM 1602 C CA . ASN A 1 196 ? 28.375 10.367 15.439 1.00 37.03 196 ASN A CA 1
ATOM 1603 C C . ASN A 1 196 ? 27.156 9.510 15.041 1.00 37.03 196 ASN A C 1
ATOM 1605 O O . ASN A 1 196 ? 26.912 9.359 13.845 1.00 37.03 196 ASN A O 1
ATOM 1609 N N . GLU A 1 197 ? 26.377 8.966 15.982 1.00 40.09 197 GLU A N 1
ATOM 1610 C CA . GLU A 1 197 ? 25.187 8.160 15.638 1.00 40.09 197 GLU A CA 1
ATOM 1611 C C . GLU A 1 197 ? 23.970 9.034 15.278 1.00 40.09 197 GLU A C 1
ATOM 1613 O O . GLU A 1 197 ? 23.229 8.715 14.344 1.00 40.09 197 GLU A O 1
ATOM 1618 N N . ASP A 1 198 ? 23.812 10.179 15.948 1.00 44.97 198 ASP A N 1
ATOM 1619 C CA . ASP A 1 198 ? 22.669 11.089 15.778 1.00 44.97 198 ASP A CA 1
ATOM 1620 C C . ASP A 1 198 ? 22.724 11.861 14.442 1.00 44.97 198 ASP A C 1
ATOM 1622 O O . ASP A 1 198 ? 21.716 12.042 13.749 1.00 44.97 198 ASP A O 1
ATOM 1626 N N . HIS A 1 199 ? 23.932 12.221 13.987 1.00 52.59 199 HIS A N 1
ATOM 1627 C CA . HIS A 1 199 ? 24.138 12.827 12.666 1.00 52.59 199 HIS A CA 1
ATOM 1628 C C . HIS A 1 199 ? 23.799 11.871 11.509 1.00 52.59 199 HIS A C 1
ATOM 1630 O O . HIS A 1 199 ? 23.266 12.308 10.485 1.00 52.59 199 HIS A O 1
ATOM 1636 N N . GLY A 1 200 ? 24.054 10.568 11.675 1.00 57.50 200 GLY A N 1
ATOM 1637 C CA . GLY A 1 200 ? 23.728 9.550 10.674 1.00 57.50 200 GLY A CA 1
ATOM 1638 C C . GLY A 1 200 ? 22.220 9.368 10.487 1.00 57.50 200 GLY A C 1
ATOM 1639 O O . GLY A 1 200 ? 21.735 9.384 9.356 1.00 57.50 200 GLY A O 1
ATOM 1640 N N . GLN A 1 201 ? 21.463 9.263 11.585 1.00 63.34 201 GLN A N 1
ATOM 1641 C CA . GLN A 1 201 ? 20.000 9.127 11.540 1.00 63.34 201 GLN A CA 1
ATOM 1642 C C . GLN A 1 201 ? 19.313 10.399 11.023 1.00 63.34 201 GLN A C 1
ATOM 1644 O O . GLN A 1 201 ? 18.389 10.301 10.217 1.00 63.34 201 GLN A O 1
ATOM 1649 N N . THR A 1 202 ? 19.805 11.586 11.393 1.00 62.88 202 THR A N 1
ATOM 1650 C CA . THR A 1 202 ? 19.262 12.870 10.907 1.00 62.88 202 THR A CA 1
ATOM 1651 C C . THR A 1 202 ? 19.416 13.019 9.386 1.00 62.88 202 THR A C 1
ATOM 1653 O O . THR A 1 202 ? 18.488 13.444 8.697 1.00 62.88 202 THR A O 1
ATOM 1656 N N . SER A 1 203 ? 20.562 12.605 8.830 1.00 75.56 203 SER A N 1
ATOM 1657 C CA . SER A 1 203 ? 20.800 12.611 7.378 1.00 75.56 203 SER A CA 1
ATOM 1658 C C . SER A 1 203 ? 19.892 11.624 6.630 1.00 75.56 203 SER A C 1
ATOM 1660 O O . SER A 1 203 ? 19.359 11.946 5.564 1.00 75.56 203 SER A O 1
ATOM 1662 N N . VAL A 1 204 ? 19.675 10.431 7.199 1.00 82.62 204 VAL A N 1
ATOM 1663 C CA . VAL A 1 204 ? 18.771 9.416 6.633 1.00 82.62 204 VAL A CA 1
ATOM 1664 C C . VAL A 1 204 ? 17.316 9.892 6.663 1.00 82.62 204 VAL A C 1
ATOM 1666 O O . VAL A 1 204 ? 16.624 9.736 5.658 1.00 82.62 204 VAL A O 1
ATOM 1669 N N . ALA A 1 205 ? 16.872 10.500 7.767 1.00 87.50 205 ALA A N 1
ATOM 1670 C CA . ALA A 1 205 ? 15.517 11.024 7.939 1.00 87.50 205 ALA A CA 1
ATOM 1671 C C . ALA A 1 205 ? 15.186 12.110 6.907 1.00 87.50 205 ALA A C 1
ATOM 1673 O O . ALA A 1 205 ? 14.223 11.967 6.154 1.00 87.50 205 ALA A O 1
ATOM 1674 N N . SER A 1 206 ? 16.034 13.141 6.799 1.00 88.44 206 SER A N 1
ATOM 1675 C CA . SER A 1 206 ? 15.842 14.231 5.832 1.00 88.44 206 SER A CA 1
ATOM 1676 C C . SER A 1 206 ? 15.769 13.702 4.401 1.00 88.44 206 SER A C 1
ATOM 1678 O O . SER A 1 206 ? 14.882 14.072 3.639 1.00 88.44 206 SER A O 1
ATOM 1680 N N . ARG A 1 207 ? 16.663 12.777 4.036 1.00 88.94 207 ARG A N 1
ATOM 1681 C CA . ARG A 1 207 ? 16.670 12.198 2.689 1.00 88.94 207 ARG A CA 1
ATOM 1682 C C . ARG A 1 207 ? 15.432 11.346 2.416 1.00 88.94 207 ARG A C 1
ATOM 1684 O O . ARG A 1 207 ? 14.928 11.341 1.296 1.00 88.94 207 ARG A O 1
ATOM 1691 N N . PHE A 1 208 ? 14.958 10.605 3.415 1.00 92.69 208 PHE A N 1
ATOM 1692 C CA . PHE A 1 208 ? 13.722 9.837 3.303 1.00 92.69 208 PHE A CA 1
ATOM 1693 C C . PHE A 1 208 ? 12.531 10.764 3.038 1.00 92.69 208 PHE A C 1
ATOM 1695 O O . PHE A 1 208 ? 11.743 10.496 2.135 1.00 92.69 208 PHE A O 1
ATOM 1702 N N . GLN A 1 209 ? 12.439 11.873 3.776 1.00 94.56 209 GLN A N 1
ATOM 1703 C CA . GLN A 1 209 ? 11.403 12.892 3.602 1.00 94.56 209 GLN A CA 1
ATOM 1704 C C . GLN A 1 209 ? 11.463 13.532 2.207 1.00 94.56 209 GLN A C 1
ATOM 1706 O O . GLN A 1 209 ? 10.443 13.604 1.531 1.00 94.56 209 GLN A O 1
ATOM 1711 N N . ASP A 1 210 ? 12.650 13.902 1.714 1.00 95.00 210 ASP A N 1
ATOM 1712 C CA . ASP A 1 210 ? 12.799 14.495 0.376 1.00 95.00 210 ASP A CA 1
ATOM 1713 C C . ASP A 1 210 ? 12.352 13.552 -0.752 1.00 95.00 210 ASP A C 1
ATOM 1715 O O . ASP A 1 210 ? 11.766 13.991 -1.747 1.00 95.00 210 ASP A O 1
ATOM 1719 N N . LEU A 1 211 ? 12.630 12.253 -0.605 1.00 96.06 211 LEU A N 1
ATOM 1720 C CA . LEU A 1 211 ? 12.216 11.215 -1.550 1.00 96.06 211 LEU A CA 1
ATOM 1721 C C . LEU A 1 211 ? 10.713 10.912 -1.458 1.00 96.06 211 LEU A C 1
ATOM 1723 O O . LEU A 1 211 ? 10.079 10.701 -2.492 1.00 96.06 211 LEU A O 1
ATOM 1727 N N . ALA A 1 212 ? 10.135 10.911 -0.255 1.00 97.69 212 ALA A N 1
ATOM 1728 C CA . ALA A 1 212 ? 8.690 10.804 -0.066 1.00 97.69 212 ALA A CA 1
ATOM 1729 C C . ALA A 1 212 ? 7.966 11.981 -0.735 1.00 97.69 212 ALA A C 1
ATOM 1731 O O . ALA A 1 212 ? 7.071 11.772 -1.558 1.00 97.69 212 ALA A O 1
ATOM 1732 N N . HIS A 1 213 ? 8.450 13.200 -0.501 1.00 97.62 213 HIS A N 1
ATOM 1733 C CA . HIS A 1 213 ? 7.911 14.398 -1.126 1.00 97.62 213 HIS A CA 1
ATOM 1734 C C . HIS A 1 213 ? 8.089 14.385 -2.652 1.00 97.62 213 HIS A C 1
ATOM 1736 O O . HIS A 1 213 ? 7.198 14.799 -3.390 1.00 97.62 213 HIS A O 1
ATOM 1742 N N . LEU A 1 214 ? 9.195 13.835 -3.171 1.00 97.94 214 LEU A N 1
ATOM 1743 C CA . LEU A 1 214 ? 9.374 13.645 -4.615 1.00 97.94 214 LEU A CA 1
ATOM 1744 C C . LEU A 1 214 ? 8.275 12.762 -5.229 1.00 97.94 214 LEU A C 1
ATOM 1746 O O . LEU A 1 214 ? 7.796 13.075 -6.320 1.00 97.94 214 LEU A O 1
ATOM 1750 N N . LEU A 1 215 ? 7.846 11.690 -4.551 1.00 98.38 215 LEU A N 1
ATOM 1751 C CA . LEU A 1 215 ? 6.723 10.869 -5.026 1.00 98.38 215 LEU A CA 1
ATOM 1752 C C . LEU A 1 215 ? 5.432 11.679 -5.114 1.00 98.38 215 LEU A C 1
ATOM 1754 O O . LEU A 1 215 ? 4.712 11.566 -6.109 1.00 98.38 215 LEU A O 1
ATOM 1758 N N . TRP A 1 216 ? 5.159 12.505 -4.105 1.00 97.88 216 TRP A N 1
ATOM 1759 C CA . TRP A 1 216 ? 4.001 13.391 -4.098 1.00 97.88 216 TRP A CA 1
ATOM 1760 C C . TRP A 1 216 ? 4.060 14.424 -5.234 1.00 97.88 216 TRP A C 1
ATOM 1762 O O . TRP A 1 216 ? 3.122 14.533 -6.024 1.00 97.88 216 TRP A O 1
ATOM 1772 N N . VAL A 1 217 ? 5.201 15.096 -5.420 1.00 97.69 217 VAL A N 1
ATOM 1773 C CA . VAL A 1 217 ? 5.402 16.059 -6.515 1.00 97.69 217 VAL A CA 1
ATOM 1774 C C . VAL A 1 217 ? 5.195 15.398 -7.880 1.00 97.69 217 VAL A C 1
ATOM 1776 O O . VAL A 1 217 ? 4.548 15.981 -8.753 1.00 97.69 217 VAL A O 1
ATOM 1779 N N . ILE A 1 218 ? 5.691 14.172 -8.081 1.00 97.31 218 ILE A N 1
ATOM 1780 C CA . ILE A 1 218 ? 5.434 13.410 -9.311 1.00 97.31 218 ILE A CA 1
ATOM 1781 C C . ILE A 1 218 ? 3.931 13.157 -9.484 1.00 97.31 218 ILE A C 1
ATOM 1783 O O . ILE A 1 218 ? 3.396 13.394 -10.569 1.00 97.31 218 ILE A O 1
ATOM 1787 N N . ARG A 1 219 ? 3.239 12.710 -8.429 1.00 96.62 219 ARG A N 1
ATOM 1788 C CA . ARG A 1 219 ? 1.797 12.424 -8.446 1.00 96.62 219 ARG A CA 1
ATOM 1789 C C . ARG A 1 219 ? 0.962 13.638 -8.844 1.00 96.62 219 ARG A C 1
ATOM 1791 O O . ARG A 1 219 ? 0.030 13.483 -9.632 1.00 96.62 219 ARG A O 1
ATOM 1798 N N . GLU A 1 220 ? 1.294 14.821 -8.337 1.00 95.00 220 GLU A N 1
ATOM 1799 C CA . GLU A 1 220 ? 0.582 16.061 -8.665 1.00 95.00 220 GLU A CA 1
ATOM 1800 C C . GLU A 1 220 ? 0.820 16.509 -10.111 1.00 95.00 220 GLU A C 1
ATOM 1802 O O . GLU A 1 220 ? -0.104 16.952 -10.796 1.00 95.00 220 GLU A O 1
ATOM 1807 N N . HIS A 1 221 ? 2.051 16.370 -10.607 1.00 94.31 221 HIS A N 1
ATOM 1808 C CA . HIS A 1 221 ? 2.433 16.940 -11.899 1.00 94.31 221 HIS A CA 1
ATOM 1809 C C . HIS A 1 221 ? 2.179 16.004 -13.078 1.00 94.31 221 HIS A C 1
ATOM 1811 O O . HIS A 1 221 ? 1.960 16.483 -14.188 1.00 94.31 221 HIS A O 1
ATOM 1817 N N . ILE A 1 222 ? 2.124 14.687 -12.869 1.00 93.62 222 ILE A N 1
ATOM 1818 C CA . ILE A 1 222 ? 1.938 13.723 -13.963 1.00 93.62 222 ILE A CA 1
ATOM 1819 C C . ILE A 1 222 ? 0.604 13.897 -14.712 1.00 93.62 222 ILE A C 1
ATOM 1821 O O . ILE A 1 222 ? 0.521 13.615 -15.909 1.00 93.62 222 ILE A O 1
ATOM 1825 N N . ALA A 1 223 ? -0.427 14.401 -14.025 1.00 85.06 223 ALA A N 1
ATOM 1826 C CA . ALA A 1 223 ? -1.736 14.697 -14.605 1.00 85.06 223 ALA A CA 1
ATOM 1827 C C . ALA A 1 223 ? -1.731 15.942 -15.513 1.00 85.06 223 ALA A C 1
ATOM 1829 O O . ALA A 1 223 ? -2.673 16.145 -16.279 1.00 85.06 223 ALA A O 1
ATOM 1830 N N . SER A 1 224 ? -0.681 16.768 -15.461 1.00 87.31 224 SER A N 1
ATOM 1831 C CA . SER A 1 224 ? -0.547 17.935 -16.334 1.00 87.31 224 SER A CA 1
ATOM 1832 C C . SER A 1 224 ? -0.294 17.526 -17.794 1.00 87.31 224 SER A C 1
ATOM 1834 O O . SER A 1 224 ? 0.181 16.412 -18.057 1.00 87.31 224 SER A O 1
ATOM 1836 N N . PRO A 1 225 ? -0.595 18.399 -18.778 1.00 83.19 225 PRO A N 1
ATOM 1837 C CA . PRO A 1 225 ? -0.307 18.131 -20.184 1.00 83.19 225 PRO A CA 1
ATOM 1838 C C .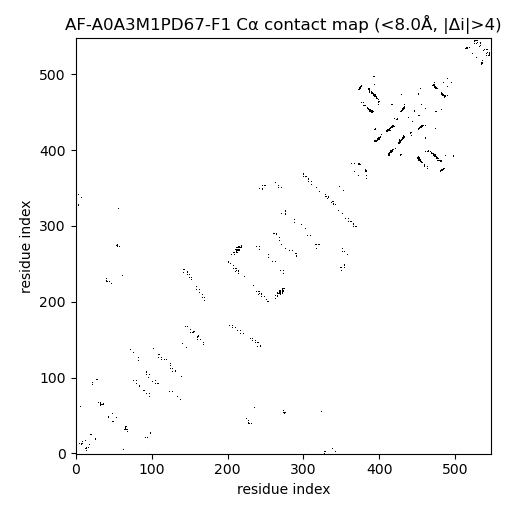 PRO A 1 225 ? 1.201 17.961 -20.423 1.00 83.19 225 PRO A C 1
ATOM 1840 O O . PRO A 1 225 ? 1.969 18.924 -20.411 1.00 83.19 225 PRO A O 1
ATOM 1843 N N . HIS A 1 226 ? 1.621 16.721 -20.657 1.00 87.81 226 HIS A N 1
ATOM 1844 C CA . HIS A 1 226 ? 3.004 16.330 -20.909 1.00 87.81 226 HIS A CA 1
ATOM 1845 C C . HIS A 1 226 ? 3.062 15.351 -22.081 1.00 87.81 226 HIS A C 1
ATOM 1847 O O . HIS A 1 226 ? 2.083 14.665 -22.378 1.00 87.81 226 HIS A O 1
ATOM 1853 N N . ALA A 1 227 ? 4.221 15.264 -22.740 1.00 92.12 227 ALA A N 1
ATOM 1854 C CA . ALA A 1 227 ? 4.460 14.200 -23.707 1.00 92.12 227 ALA A CA 1
ATOM 1855 C C . ALA A 1 227 ? 4.346 12.830 -23.004 1.00 92.12 227 ALA A C 1
ATOM 1857 O O . ALA A 1 227 ? 4.805 12.709 -21.862 1.00 92.12 227 ALA A O 1
ATOM 1858 N N . PRO A 1 228 ? 3.771 11.797 -23.644 1.00 93.19 228 PRO A N 1
ATOM 1859 C CA . PRO A 1 228 ? 3.580 10.507 -22.985 1.00 93.19 228 PRO A CA 1
ATOM 1860 C C . PRO A 1 228 ? 4.893 9.859 -22.522 1.00 93.19 228 PRO A C 1
ATOM 1862 O O . PRO A 1 228 ? 4.920 9.272 -21.445 1.00 93.19 228 PRO A O 1
ATOM 1865 N N . ASP A 1 229 ? 5.995 10.061 -23.250 1.00 92.06 229 ASP A N 1
ATOM 1866 C CA . ASP A 1 229 ? 7.325 9.567 -22.855 1.00 92.06 229 ASP A CA 1
ATOM 1867 C C . ASP A 1 229 ? 7.828 10.232 -21.563 1.00 92.06 229 ASP A C 1
ATOM 1869 O O . ASP A 1 229 ? 8.436 9.587 -20.712 1.00 92.06 229 ASP A O 1
ATOM 1873 N N . LEU A 1 230 ? 7.512 11.519 -21.361 1.00 93.62 230 LEU A N 1
ATOM 1874 C CA . LEU A 1 230 ? 7.843 12.223 -20.121 1.00 93.62 230 LEU A CA 1
ATOM 1875 C C . LEU A 1 230 ? 7.011 11.691 -18.945 1.00 93.62 230 LEU A C 1
ATOM 1877 O O . LEU A 1 230 ? 7.528 11.556 -17.838 1.00 93.62 230 LEU A O 1
ATOM 1881 N N . ARG A 1 231 ? 5.736 11.353 -19.180 1.00 95.00 231 ARG A N 1
ATOM 1882 C CA . ARG A 1 231 ? 4.875 10.712 -18.170 1.00 95.00 231 ARG A CA 1
ATOM 1883 C C . ARG A 1 231 ? 5.364 9.310 -17.820 1.00 95.00 231 ARG A C 1
ATOM 1885 O O . ARG A 1 231 ? 5.324 8.944 -16.649 1.00 95.00 231 ARG A O 1
ATOM 1892 N N . LEU A 1 232 ? 5.847 8.549 -18.803 1.00 94.94 232 LEU A N 1
ATOM 1893 C CA . LEU A 1 232 ? 6.451 7.239 -18.571 1.00 94.94 232 LEU A CA 1
ATOM 1894 C C . LEU A 1 232 ? 7.686 7.375 -17.677 1.00 94.94 232 LEU A C 1
ATOM 1896 O O . LEU A 1 232 ? 7.712 6.796 -16.594 1.00 94.94 232 LEU A O 1
ATOM 1900 N N . ALA A 1 233 ? 8.604 8.281 -18.029 1.00 93.81 233 ALA A N 1
ATOM 1901 C CA . ALA A 1 233 ? 9.782 8.575 -17.216 1.00 93.81 233 ALA A CA 1
ATOM 1902 C C . ALA A 1 233 ? 9.435 9.028 -15.783 1.00 93.81 233 ALA A C 1
ATOM 1904 O O . ALA A 1 233 ? 10.168 8.719 -14.843 1.00 93.81 233 ALA A O 1
ATOM 1905 N N . MET A 1 234 ? 8.323 9.753 -15.585 1.00 95.88 234 MET A N 1
ATOM 1906 C CA . MET A 1 234 ? 7.831 10.119 -14.249 1.00 95.88 234 MET A CA 1
ATOM 1907 C C . MET A 1 234 ? 7.377 8.892 -13.449 1.00 95.88 234 MET A C 1
ATOM 1909 O O . MET A 1 234 ? 7.701 8.787 -12.266 1.00 95.88 234 MET A O 1
ATOM 1913 N N . LEU A 1 235 ? 6.651 7.956 -14.072 1.00 95.44 235 LEU A N 1
ATOM 1914 C CA . LEU A 1 235 ? 6.261 6.704 -13.417 1.00 95.44 235 LEU A CA 1
ATOM 1915 C C . LEU A 1 235 ? 7.475 5.834 -13.085 1.00 95.44 235 LEU A C 1
ATOM 1917 O O . LEU A 1 235 ? 7.500 5.213 -12.025 1.00 95.44 235 LEU A O 1
ATOM 1921 N N . ASP A 1 236 ? 8.487 5.818 -13.945 1.00 93.00 236 ASP A N 1
ATOM 1922 C CA . ASP A 1 236 ? 9.721 5.067 -13.712 1.00 93.00 236 ASP A CA 1
ATOM 1923 C C . ASP A 1 236 ? 10.530 5.629 -12.559 1.00 93.00 236 ASP A C 1
ATOM 1925 O O . ASP A 1 236 ? 10.911 4.889 -11.648 1.00 93.00 236 ASP A O 1
ATOM 1929 N N . LEU A 1 237 ? 10.702 6.953 -12.542 1.00 94.06 237 LEU A N 1
ATOM 1930 C CA . LEU A 1 237 ? 11.287 7.653 -11.411 1.00 94.06 237 LEU A CA 1
ATOM 1931 C C . LEU A 1 237 ? 10.497 7.351 -10.128 1.00 94.06 237 LEU A C 1
ATOM 1933 O O . LEU A 1 237 ? 11.094 7.000 -9.115 1.00 94.06 237 LEU A O 1
ATOM 1937 N N . SER A 1 238 ? 9.163 7.413 -10.174 1.00 96.31 238 SER A N 1
ATOM 1938 C CA . SER A 1 238 ? 8.300 7.105 -9.027 1.00 96.31 238 SER A CA 1
ATOM 1939 C C . SER A 1 238 ? 8.466 5.665 -8.521 1.00 96.31 238 SER A C 1
ATOM 1941 O O . SER A 1 238 ? 8.526 5.431 -7.313 1.00 96.31 238 SER A O 1
ATOM 1943 N N . ASN A 1 239 ? 8.559 4.679 -9.414 1.00 91.56 239 ASN A N 1
ATOM 1944 C CA . ASN A 1 239 ? 8.767 3.277 -9.042 1.00 91.56 239 ASN A CA 1
ATOM 1945 C C . ASN A 1 239 ? 10.162 3.046 -8.434 1.00 91.56 239 ASN A C 1
ATOM 1947 O O . ASN A 1 239 ? 10.310 2.305 -7.458 1.00 91.56 239 ASN A O 1
ATOM 1951 N N . GLU A 1 240 ? 11.191 3.692 -8.986 1.00 89.31 240 GLU A N 1
ATOM 1952 C CA . GLU A 1 240 ? 12.567 3.583 -8.499 1.00 89.31 240 GLU A CA 1
ATOM 1953 C C . GLU A 1 240 ? 12.741 4.259 -7.131 1.00 89.31 240 GLU A C 1
ATOM 1955 O O . GLU A 1 240 ? 13.371 3.686 -6.239 1.00 89.31 240 GLU A O 1
ATOM 1960 N N . VAL A 1 241 ? 12.111 5.420 -6.927 1.00 93.19 241 VAL A N 1
ATOM 1961 C CA . VAL A 1 241 ? 12.083 6.128 -5.638 1.00 93.19 241 VAL A CA 1
ATOM 1962 C C . VAL A 1 241 ? 11.381 5.300 -4.560 1.00 93.19 241 VAL A C 1
ATOM 1964 O O . VAL A 1 241 ? 11.938 5.142 -3.477 1.00 93.19 241 VAL A O 1
ATOM 1967 N N . GLU A 1 242 ? 10.217 4.703 -4.838 1.00 92.81 242 GLU A N 1
ATOM 1968 C CA . GLU A 1 242 ? 9.536 3.836 -3.860 1.00 92.81 242 GLU A CA 1
ATOM 1969 C C . GLU A 1 242 ? 10.416 2.646 -3.452 1.00 92.81 242 GLU A C 1
ATOM 1971 O O . GLU A 1 242 ? 10.552 2.335 -2.270 1.00 92.81 242 GLU A O 1
ATOM 1976 N N . SER A 1 243 ? 11.069 2.009 -4.426 1.00 83.56 243 SER A N 1
ATOM 1977 C CA . SER A 1 243 ? 11.995 0.903 -4.177 1.00 83.56 243 SER A CA 1
ATOM 1978 C C . SER A 1 243 ? 13.136 1.314 -3.235 1.00 83.56 243 SER A C 1
ATOM 1980 O O . SER A 1 243 ? 13.518 0.549 -2.346 1.00 83.56 243 SER A O 1
ATOM 1982 N N . ILE A 1 244 ? 13.669 2.531 -3.400 1.00 84.44 244 ILE A N 1
ATOM 1983 C CA . ILE A 1 244 ? 14.677 3.109 -2.501 1.00 84.44 244 ILE A CA 1
ATOM 1984 C C . ILE A 1 244 ? 14.089 3.352 -1.107 1.00 84.44 244 ILE A C 1
ATOM 1986 O O . ILE A 1 244 ? 14.705 2.941 -0.122 1.00 84.44 244 ILE A O 1
ATOM 1990 N N . LEU A 1 245 ? 12.901 3.956 -1.010 1.00 88.50 245 LEU A N 1
ATOM 1991 C CA . LEU A 1 245 ? 12.234 4.238 0.264 1.00 88.50 245 LEU A CA 1
ATOM 1992 C C . LEU A 1 245 ? 11.971 2.967 1.073 1.00 88.50 245 LEU A C 1
ATOM 1994 O O . LEU A 1 245 ? 12.296 2.939 2.254 1.00 88.50 245 LEU A O 1
ATOM 1998 N N . VAL A 1 246 ? 11.473 1.888 0.460 1.00 80.06 246 VAL A N 1
ATOM 1999 C CA . VAL A 1 246 ? 11.243 0.608 1.162 1.00 80.06 246 VAL A CA 1
ATOM 2000 C C . VAL A 1 246 ? 12.532 0.092 1.815 1.00 80.06 246 VAL A C 1
ATOM 2002 O O . VAL A 1 246 ? 12.511 -0.347 2.963 1.00 80.06 246 VAL A O 1
ATOM 2005 N N . ARG A 1 247 ? 13.681 0.201 1.132 1.00 77.56 247 ARG A N 1
ATOM 2006 C CA . ARG A 1 247 ? 14.984 -0.177 1.708 1.00 77.56 247 ARG A CA 1
ATOM 2007 C C . ARG A 1 247 ? 15.448 0.800 2.790 1.00 77.56 247 ARG A C 1
ATOM 2009 O O . ARG A 1 247 ? 15.933 0.368 3.834 1.00 77.56 247 ARG A O 1
ATOM 2016 N N . MET A 1 248 ? 15.302 2.106 2.560 1.00 83.50 248 MET A N 1
ATOM 2017 C CA . MET A 1 248 ? 15.699 3.141 3.523 1.00 83.50 248 MET A CA 1
ATOM 2018 C C . MET A 1 248 ? 14.849 3.116 4.798 1.00 83.50 248 MET A C 1
ATOM 2020 O O . MET A 1 248 ? 15.361 3.436 5.869 1.00 83.50 248 MET A O 1
ATOM 2024 N N . ALA A 1 249 ? 13.589 2.684 4.715 1.00 83.25 249 ALA A N 1
ATOM 2025 C CA . ALA A 1 249 ? 12.693 2.576 5.861 1.00 83.25 249 ALA A CA 1
ATOM 2026 C C . ALA A 1 249 ? 13.237 1.621 6.932 1.00 83.25 249 ALA A C 1
ATOM 2028 O O . ALA A 1 249 ? 13.033 1.871 8.118 1.00 83.25 249 ALA A O 1
ATOM 2029 N N . ALA A 1 250 ? 13.961 0.569 6.538 1.00 75.69 250 ALA A N 1
ATOM 2030 C CA . ALA A 1 250 ? 14.627 -0.335 7.475 1.00 75.69 250 ALA A CA 1
ATOM 2031 C C . ALA A 1 250 ? 15.876 0.293 8.125 1.00 75.69 250 ALA A C 1
ATOM 2033 O O . ALA A 1 250 ? 16.220 -0.051 9.253 1.00 75.69 250 ALA A O 1
ATOM 2034 N N . ALA A 1 251 ? 16.549 1.220 7.437 1.00 77.94 251 ALA A N 1
ATOM 2035 C CA . ALA A 1 251 ? 17.732 1.921 7.946 1.00 77.94 251 ALA A CA 1
ATOM 2036 C C . ALA A 1 251 ? 17.380 3.068 8.910 1.00 77.94 251 ALA A C 1
ATOM 2038 O O . ALA A 1 251 ? 18.108 3.306 9.876 1.00 77.94 251 ALA A O 1
ATOM 2039 N N . TRP A 1 252 ? 16.266 3.765 8.673 1.00 86.38 252 TRP A N 1
ATOM 2040 C CA . TRP A 1 252 ? 15.778 4.801 9.581 1.00 86.38 252 TRP A CA 1
ATOM 2041 C C . TRP A 1 252 ? 15.142 4.157 10.815 1.00 86.38 252 TRP A C 1
ATOM 2043 O O . TRP A 1 252 ? 14.054 3.584 10.725 1.00 86.38 252 TRP A O 1
ATOM 2053 N N . GLN A 1 253 ? 15.800 4.256 11.971 1.00 85.94 253 GLN A N 1
ATOM 2054 C CA . GLN A 1 253 ? 15.341 3.672 13.237 1.00 85.94 253 GLN A CA 1
ATOM 2055 C C . GLN A 1 253 ? 15.097 4.787 14.266 1.00 85.94 253 GLN A C 1
ATOM 2057 O O . GLN A 1 253 ? 16.010 5.136 15.016 1.00 85.94 253 GLN A O 1
ATOM 2062 N N . PRO A 1 254 ? 13.889 5.386 14.287 1.00 90.25 254 PRO A N 1
ATOM 2063 C CA . PRO A 1 254 ? 13.552 6.448 15.226 1.00 90.25 254 PRO A CA 1
ATOM 2064 C C . PRO A 1 254 ? 13.697 6.008 16.686 1.00 90.25 254 PRO A C 1
ATOM 2066 O O . PRO A 1 254 ? 13.154 4.983 17.092 1.00 90.25 254 PRO A O 1
ATOM 2069 N N . THR A 1 255 ? 14.381 6.818 17.494 1.00 89.00 255 THR A N 1
ATOM 2070 C CA . THR A 1 255 ? 14.526 6.606 18.947 1.00 89.00 255 THR A CA 1
ATOM 2071 C C . THR A 1 255 ? 13.581 7.483 19.769 1.00 89.00 255 THR A C 1
ATOM 2073 O O . THR A 1 255 ? 13.334 7.202 20.942 1.00 89.00 255 THR A O 1
ATOM 2076 N N . THR A 1 256 ? 13.021 8.532 19.160 1.00 89.69 256 THR A N 1
ATOM 2077 C CA . THR A 1 256 ? 12.085 9.470 19.788 1.00 89.69 256 THR A CA 1
ATOM 2078 C C . THR A 1 256 ? 10.693 9.352 19.171 1.00 89.69 256 THR A C 1
ATOM 2080 O O . THR A 1 256 ? 10.533 8.947 18.018 1.00 89.69 256 THR A O 1
ATOM 2083 N N . LEU A 1 257 ? 9.665 9.735 19.937 1.00 89.50 257 LEU A N 1
ATOM 2084 C CA . LEU A 1 257 ? 8.293 9.789 19.424 1.00 89.50 257 LEU A CA 1
ATOM 2085 C C . LEU A 1 257 ? 8.162 10.794 18.270 1.00 89.50 257 LEU A C 1
ATOM 2087 O O . LEU A 1 257 ? 7.453 10.517 17.312 1.00 89.50 257 LEU A O 1
ATOM 2091 N N . GLU A 1 258 ? 8.859 11.929 18.349 1.00 89.31 258 GLU A N 1
ATOM 2092 C CA . GLU A 1 258 ? 8.894 12.948 17.293 1.00 89.31 258 GLU A CA 1
ATOM 2093 C C . GLU A 1 258 ? 9.399 12.354 15.974 1.00 89.31 258 GLU A C 1
ATOM 2095 O O . GLU A 1 258 ? 8.670 12.367 14.986 1.00 89.31 258 GLU A O 1
ATOM 2100 N N . ALA A 1 259 ? 10.572 11.714 15.986 1.00 91.38 259 ALA A N 1
ATOM 2101 C CA . ALA A 1 259 ? 11.136 11.089 14.792 1.00 91.38 259 ALA A CA 1
ATOM 2102 C C . ALA A 1 259 ? 10.253 9.944 14.256 1.00 91.38 259 ALA A C 1
ATOM 2104 O O . ALA A 1 259 ? 10.191 9.715 13.049 1.00 91.38 259 ALA A O 1
ATOM 2105 N N . LEU A 1 260 ? 9.540 9.223 15.131 1.00 93.19 260 LEU A N 1
ATOM 2106 C CA . LEU A 1 260 ? 8.599 8.184 14.705 1.00 93.19 260 LEU A CA 1
ATOM 2107 C C . LEU A 1 260 ? 7.355 8.780 14.026 1.00 93.19 260 LEU A C 1
ATOM 2109 O O . LEU A 1 260 ? 6.887 8.233 13.032 1.00 93.19 260 LEU A O 1
ATOM 2113 N N . LEU A 1 261 ? 6.846 9.910 14.525 1.00 93.81 261 LEU A N 1
ATOM 2114 C CA . LEU A 1 261 ? 5.733 10.652 13.920 1.00 93.81 261 LEU A CA 1
ATOM 2115 C C . LEU A 1 261 ? 6.122 11.343 12.604 1.00 93.81 261 LEU A C 1
ATOM 2117 O O . LEU A 1 261 ? 5.272 11.495 11.726 1.00 93.81 261 LEU A O 1
ATOM 2121 N N . GLU A 1 262 ? 7.381 11.756 12.460 1.00 94.19 262 GLU A N 1
ATOM 2122 C CA . GLU A 1 262 ? 7.945 12.240 11.196 1.00 94.19 262 GLU A CA 1
ATOM 2123 C C . GLU A 1 262 ? 8.055 11.112 10.167 1.00 94.19 262 GLU A C 1
ATOM 2125 O O . GLU A 1 262 ? 7.703 11.301 9.002 1.00 94.19 262 GLU A O 1
ATOM 2130 N N . LYS A 1 263 ? 8.506 9.926 10.597 1.00 96.00 263 LYS A N 1
ATOM 2131 C CA . LYS A 1 263 ? 8.563 8.733 9.745 1.00 96.00 263 LYS A CA 1
ATOM 2132 C C . LYS A 1 263 ? 7.172 8.287 9.297 1.00 96.00 263 LYS A C 1
ATOM 2134 O O . LYS A 1 263 ? 7.004 7.939 8.132 1.00 96.00 263 LYS A O 1
ATOM 2139 N N . ASP A 1 264 ? 6.191 8.333 10.197 1.00 96.75 264 ASP A N 1
ATOM 2140 C CA . ASP A 1 264 ? 4.775 8.077 9.902 1.00 96.75 264 ASP A CA 1
ATOM 2141 C C . ASP A 1 264 ? 4.256 9.014 8.802 1.00 96.75 264 ASP A C 1
ATOM 2143 O O . ASP A 1 264 ? 3.751 8.540 7.789 1.00 96.75 264 ASP A O 1
ATOM 2147 N N . TYR A 1 265 ? 4.480 10.327 8.942 1.00 97.44 265 TYR A N 1
ATOM 2148 C CA . TYR A 1 265 ? 4.080 11.308 7.929 1.00 97.44 265 TYR A CA 1
ATOM 2149 C C . TYR A 1 265 ? 4.766 11.081 6.576 1.00 97.44 265 TYR A C 1
ATOM 2151 O O . TYR A 1 265 ? 4.101 11.088 5.545 1.00 97.44 265 TYR A O 1
ATOM 2159 N N . ALA A 1 266 ? 6.082 10.846 6.562 1.00 97.69 266 ALA A N 1
ATOM 2160 C CA . ALA A 1 266 ? 6.810 10.629 5.313 1.00 97.69 266 ALA A CA 1
ATOM 2161 C C . ALA A 1 266 ? 6.349 9.351 4.588 1.00 97.69 266 ALA A C 1
ATOM 2163 O O . ALA A 1 266 ? 6.282 9.313 3.362 1.00 97.69 266 ALA A O 1
ATOM 2164 N N . LEU A 1 267 ? 6.014 8.291 5.330 1.00 98.12 267 LEU A N 1
ATOM 2165 C CA . LEU A 1 267 ? 5.455 7.064 4.757 1.00 98.12 267 LEU A CA 1
ATOM 2166 C C . LEU A 1 267 ? 4.028 7.263 4.234 1.00 98.12 267 LEU A C 1
ATOM 2168 O O . LEU A 1 267 ? 3.705 6.719 3.178 1.00 98.12 267 LEU A O 1
ATOM 2172 N N . ALA A 1 268 ? 3.217 8.061 4.926 1.00 98.38 268 ALA A N 1
ATOM 2173 C CA . ALA A 1 268 ? 1.886 8.460 4.481 1.00 98.38 268 ALA A CA 1
ATOM 2174 C C . ALA A 1 268 ? 1.951 9.260 3.162 1.00 98.38 268 ALA A C 1
ATOM 2176 O O . ALA A 1 268 ? 1.382 8.864 2.146 1.00 98.38 268 ALA A O 1
ATOM 2177 N N . GLU A 1 269 ? 2.789 10.301 3.104 1.00 98.31 269 GLU A N 1
ATOM 2178 C CA . GLU A 1 269 ? 3.006 11.094 1.886 1.00 98.31 269 GLU A CA 1
ATOM 2179 C C . GLU A 1 269 ? 3.532 10.233 0.724 1.00 98.31 269 GLU A C 1
ATOM 2181 O O . GLU A 1 269 ? 3.046 10.326 -0.407 1.00 98.31 269 GLU A O 1
ATOM 2186 N N . ALA A 1 270 ? 4.480 9.329 0.998 1.00 98.50 270 ALA A N 1
ATOM 2187 C CA . ALA A 1 270 ? 4.966 8.376 0.006 1.00 98.50 270 ALA A CA 1
ATOM 2188 C C . ALA A 1 270 ? 3.847 7.447 -0.494 1.00 98.50 270 ALA A C 1
ATOM 2190 O O . ALA A 1 270 ? 3.788 7.148 -1.691 1.00 98.50 270 ALA A O 1
ATOM 2191 N N . ALA A 1 271 ? 2.952 6.994 0.390 1.00 98.25 271 ALA A N 1
ATOM 2192 C CA . ALA A 1 271 ? 1.836 6.134 0.023 1.00 98.25 271 ALA A CA 1
ATOM 2193 C C . ALA A 1 271 ? 0.816 6.861 -0.870 1.00 98.25 271 ALA A C 1
ATOM 2195 O O . ALA A 1 271 ? 0.388 6.309 -1.893 1.00 98.25 271 ALA A O 1
ATOM 2196 N N . ALA A 1 272 ? 0.502 8.118 -0.550 1.00 98.12 272 ALA A N 1
ATOM 2197 C CA . ALA A 1 272 ? -0.298 9.000 -1.395 1.00 98.12 272 ALA A CA 1
ATOM 2198 C C . ALA A 1 272 ? 0.367 9.257 -2.760 1.00 98.12 272 ALA A C 1
ATOM 2200 O O . ALA A 1 272 ? -0.277 9.124 -3.806 1.00 98.12 272 ALA A O 1
ATOM 2201 N N . GLY A 1 273 ? 1.675 9.533 -2.780 1.00 98.00 273 GLY A N 1
ATOM 2202 C CA . GLY A 1 273 ? 2.461 9.716 -4.004 1.00 98.00 273 GLY A CA 1
ATOM 2203 C C . GLY A 1 273 ? 2.509 8.466 -4.895 1.00 98.00 273 GLY A C 1
ATOM 2204 O O . GLY A 1 273 ? 2.462 8.560 -6.123 1.00 98.00 273 GLY A O 1
ATOM 2205 N N . CYS A 1 274 ? 2.513 7.273 -4.294 1.00 97.69 274 CYS A N 1
ATOM 2206 C CA . CYS A 1 274 ? 2.403 5.998 -5.010 1.00 97.69 274 CYS A CA 1
ATOM 2207 C C . CYS A 1 274 ? 0.982 5.698 -5.519 1.00 97.69 274 CYS A C 1
ATOM 2209 O O . CYS A 1 274 ? 0.796 4.753 -6.290 1.00 97.69 274 CYS A O 1
ATOM 2211 N N . GLY A 1 275 ? -0.016 6.490 -5.118 1.00 97.25 275 GLY A N 1
ATOM 2212 C CA . GLY A 1 275 ? -1.415 6.291 -5.483 1.00 97.25 275 GLY A CA 1
ATOM 2213 C C . GLY A 1 275 ? -2.087 5.135 -4.748 1.00 97.25 275 GLY A C 1
ATOM 2214 O O . GLY A 1 275 ? -3.027 4.558 -5.287 1.00 97.25 275 GLY A O 1
ATOM 2215 N N . TYR A 1 276 ? -1.607 4.763 -3.556 1.00 97.25 276 TYR A N 1
ATOM 2216 C CA . TYR A 1 276 ? -2.319 3.801 -2.705 1.00 97.25 276 TYR A CA 1
ATOM 2217 C C . TYR A 1 276 ? -3.607 4.399 -2.133 1.00 97.25 276 TYR A C 1
ATOM 2219 O O . TYR A 1 276 ? -4.561 3.670 -1.887 1.00 97.25 276 TYR A O 1
ATOM 2227 N N . VAL A 1 277 ? -3.659 5.721 -2.006 1.00 96.25 277 VAL A N 1
ATOM 2228 C CA . VAL A 1 277 ? -4.879 6.490 -1.753 1.00 96.25 277 VAL A CA 1
ATOM 2229 C C . VAL A 1 277 ? -5.079 7.522 -2.859 1.00 96.25 277 VAL A C 1
ATOM 2231 O O . VAL A 1 277 ? -4.136 7.903 -3.564 1.00 96.25 277 VAL A O 1
ATOM 2234 N N . GLU A 1 278 ? -6.315 7.968 -3.044 1.00 95.38 278 GLU A N 1
ATOM 2235 C CA . GLU A 1 278 ? -6.631 9.020 -4.002 1.00 95.38 278 GLU A CA 1
ATOM 2236 C C . GLU A 1 278 ? -6.165 10.396 -3.512 1.00 95.38 278 GLU A C 1
ATOM 2238 O O . GLU A 1 278 ? -6.081 10.665 -2.314 1.00 95.38 278 GLU A O 1
ATOM 2243 N N . ILE A 1 279 ? -5.919 11.319 -4.450 1.00 95.62 279 ILE A N 1
ATOM 2244 C CA . ILE A 1 279 ? -5.446 12.684 -4.139 1.00 95.62 279 ILE A CA 1
ATOM 2245 C C . ILE A 1 279 ? -6.375 13.381 -3.137 1.00 95.62 279 ILE A C 1
ATOM 2247 O O . ILE A 1 279 ? -5.917 14.021 -2.193 1.00 95.62 279 ILE A O 1
ATOM 2251 N N . TRP A 1 280 ? -7.690 13.243 -3.321 1.00 95.62 280 TRP A N 1
ATOM 2252 C CA . TRP A 1 280 ? -8.670 13.863 -2.432 1.00 95.62 280 TRP A CA 1
ATOM 2253 C C . TRP A 1 280 ? -8.708 13.203 -1.045 1.00 95.62 280 TRP A C 1
ATOM 2255 O O . TRP A 1 280 ? -9.050 13.880 -0.078 1.00 95.62 280 TRP A O 1
ATOM 2265 N N . GLU A 1 281 ? -8.376 11.910 -0.933 1.00 96.12 281 GLU A N 1
ATOM 2266 C CA . GLU A 1 281 ? -8.276 11.204 0.351 1.00 96.12 281 GLU A CA 1
ATOM 2267 C C . GLU A 1 281 ? -7.078 11.741 1.126 1.00 96.12 281 GLU A C 1
ATOM 2269 O O . GLU A 1 281 ? -7.241 12.188 2.260 1.00 96.12 281 GLU A O 1
ATOM 2274 N N . TRP A 1 282 ? -5.912 11.817 0.478 1.00 96.50 282 TRP A N 1
ATOM 2275 C CA . TRP A 1 282 ? -4.708 12.408 1.062 1.00 96.50 282 TRP A CA 1
ATOM 2276 C C . TRP A 1 282 ? -4.938 13.846 1.531 1.00 96.50 282 TRP A C 1
ATOM 2278 O O . TRP A 1 282 ? -4.701 14.155 2.692 1.00 96.50 282 TRP A O 1
ATOM 2288 N N . GLN A 1 283 ? -5.530 14.704 0.694 1.00 95.62 283 GLN A N 1
ATOM 2289 C CA . GLN A 1 283 ? -5.851 16.095 1.056 1.00 95.62 283 GLN A CA 1
ATOM 2290 C C . GLN A 1 283 ? -6.783 16.225 2.276 1.00 95.62 283 GLN A C 1
ATOM 2292 O O . GLN A 1 283 ? -6.880 17.296 2.879 1.00 95.62 283 GLN A O 1
ATOM 2297 N N . LYS A 1 284 ? -7.522 15.167 2.634 1.00 95.75 284 LYS A N 1
ATOM 2298 C CA . LYS A 1 284 ? -8.338 15.123 3.856 1.00 95.75 284 LYS A CA 1
ATOM 2299 C C . LYS A 1 284 ? -7.579 14.587 5.065 1.00 95.75 284 LYS A C 1
ATOM 2301 O O . LYS A 1 284 ? -7.918 14.990 6.176 1.00 95.75 284 LYS A O 1
ATOM 2306 N N . LEU A 1 285 ? -6.615 13.694 4.862 1.00 94.81 285 LEU A N 1
ATOM 2307 C CA . LEU A 1 285 ? -5.833 13.054 5.922 1.00 94.81 285 LEU A CA 1
ATOM 2308 C C . LEU A 1 285 ? -4.619 13.897 6.334 1.00 94.81 285 LEU A C 1
ATOM 2310 O O . LEU A 1 285 ? -4.367 14.055 7.529 1.00 94.81 285 LEU A O 1
ATOM 2314 N N . GLU A 1 286 ? -3.918 14.482 5.361 1.00 95.50 286 GLU A N 1
ATOM 2315 C CA . GLU A 1 286 ? -2.650 15.197 5.536 1.00 95.50 286 GLU A CA 1
ATOM 2316 C C . GLU A 1 286 ? -2.691 16.230 6.674 1.00 95.50 286 GLU A C 1
ATOM 2318 O O . GLU A 1 286 ? -1.800 16.174 7.519 1.00 95.50 286 GLU A O 1
ATOM 2323 N N . PRO A 1 287 ? -3.712 17.102 6.830 1.00 93.75 287 PRO A N 1
ATOM 2324 C CA . PRO A 1 287 ? -3.690 18.103 7.899 1.00 93.75 287 PRO A CA 1
ATOM 2325 C C . PRO A 1 287 ? -3.620 17.520 9.320 1.00 93.75 287 PRO A C 1
ATOM 2327 O O . PRO A 1 287 ? -3.116 18.180 10.226 1.00 93.75 287 PRO A O 1
ATOM 2330 N N . ALA A 1 288 ? -4.126 16.300 9.533 1.00 91.25 288 ALA A N 1
ATOM 2331 C CA . ALA A 1 288 ? -4.041 15.603 10.819 1.00 91.25 288 ALA A CA 1
ATOM 2332 C C . ALA A 1 288 ? -2.695 14.873 11.007 1.00 91.25 288 ALA A C 1
ATOM 2334 O O . ALA A 1 288 ? -2.253 14.642 12.138 1.00 91.25 288 ALA A O 1
ATOM 2335 N N . LEU A 1 289 ? -2.029 14.532 9.902 1.00 92.25 289 LEU A N 1
ATOM 2336 C CA . LEU A 1 289 ? -0.737 13.848 9.872 1.00 92.25 289 LEU A CA 1
ATOM 2337 C C . LEU A 1 289 ? 0.447 14.804 9.725 1.00 92.25 289 LEU A C 1
ATOM 2339 O O . LEU A 1 289 ? 1.580 14.400 9.966 1.00 92.25 289 LEU A O 1
ATOM 2343 N N . TYR A 1 290 ? 0.229 16.069 9.380 1.00 89.06 290 TYR 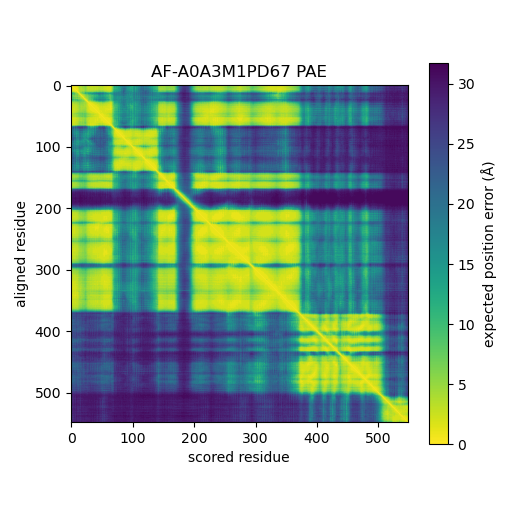A N 1
ATOM 2344 C CA . TYR A 1 290 ? 1.315 17.008 9.137 1.00 89.06 290 TYR A CA 1
ATOM 2345 C C . TYR A 1 290 ? 2.229 17.133 10.373 1.00 89.06 290 TYR A C 1
ATOM 2347 O O . TYR A 1 290 ? 1.721 17.141 11.506 1.00 89.06 290 TYR A O 1
ATOM 2355 N N . PRO A 1 291 ? 3.566 17.185 10.218 1.00 77.62 291 PRO A N 1
ATOM 2356 C CA . PRO A 1 291 ? 4.477 17.351 11.344 1.00 77.62 291 PRO A CA 1
ATOM 2357 C C . PRO A 1 291 ? 4.185 18.679 12.046 1.00 77.62 291 PRO A C 1
ATOM 2359 O O . PRO A 1 291 ? 4.270 19.757 11.455 1.00 77.62 291 PRO A O 1
ATOM 2362 N N . LEU A 1 292 ? 3.784 18.616 13.315 1.00 68.62 292 LEU A N 1
ATOM 2363 C CA . LEU A 1 292 ? 3.542 19.823 14.100 1.00 68.62 292 LEU A CA 1
ATOM 2364 C C . LEU A 1 292 ? 4.881 20.520 14.393 1.00 68.62 292 LEU A C 1
ATOM 2366 O O . LEU A 1 292 ? 5.899 19.841 14.528 1.00 68.62 292 LEU A O 1
ATOM 2370 N N . PRO A 1 293 ? 4.897 21.859 14.554 1.00 71.06 293 PRO A N 1
ATOM 2371 C CA . PRO A 1 293 ? 6.074 22.556 15.065 1.00 71.06 293 PRO A CA 1
ATOM 2372 C C . PRO A 1 293 ? 6.558 21.886 16.350 1.00 71.06 293 PRO A C 1
ATOM 2374 O O . PRO A 1 293 ? 5.717 21.442 17.136 1.00 71.06 293 PRO A O 1
ATOM 2377 N N . ARG A 1 294 ? 7.878 21.852 16.582 1.00 67.00 294 ARG A N 1
ATOM 2378 C CA . ARG A 1 294 ? 8.475 21.261 17.790 1.00 67.00 294 ARG A CA 1
ATOM 2379 C C . ARG A 1 294 ? 7.703 21.668 19.043 1.00 67.00 294 ARG A C 1
ATOM 2381 O O . ARG A 1 294 ? 7.679 22.839 19.424 1.00 67.00 294 ARG A O 1
ATOM 2388 N N . ARG A 1 295 ? 7.053 20.685 19.662 1.00 72.94 295 ARG A N 1
ATOM 2389 C CA . ARG A 1 295 ? 6.299 20.814 20.910 1.00 72.94 295 ARG A CA 1
ATOM 2390 C C . ARG A 1 295 ? 6.844 19.798 21.894 1.00 72.94 295 ARG A C 1
ATOM 2392 O O . ARG A 1 295 ? 6.976 18.627 21.563 1.00 72.94 295 ARG A O 1
ATOM 2399 N N . GLU A 1 296 ? 7.086 20.238 23.122 1.00 73.94 296 GLU A N 1
ATOM 2400 C CA . GLU A 1 296 ? 7.546 19.349 24.195 1.00 73.94 296 GLU A CA 1
ATOM 2401 C C . GLU A 1 296 ? 6.465 18.353 24.645 1.00 73.94 296 GLU A C 1
ATOM 2403 O O . GLU A 1 296 ? 6.775 17.347 25.279 1.00 73.94 296 GLU A O 1
ATOM 2408 N N . GLN A 1 297 ? 5.185 18.631 24.359 1.00 81.25 297 GLN A N 1
ATOM 2409 C CA . GLN A 1 297 ? 4.051 17.839 24.835 1.00 81.25 297 GLN A CA 1
ATOM 2410 C C . GLN A 1 297 ? 2.945 17.741 23.776 1.00 81.25 297 GLN A C 1
ATOM 2412 O O . GLN A 1 297 ? 2.653 18.705 23.068 1.00 81.25 297 GLN A O 1
ATOM 2417 N N . MET A 1 298 ? 2.295 16.577 23.723 1.00 85.75 298 MET A N 1
ATOM 2418 C CA . MET A 1 298 ? 1.122 16.281 22.898 1.00 85.75 298 MET A CA 1
ATOM 2419 C C . MET A 1 298 ? 0.046 15.652 23.785 1.00 85.75 298 MET A C 1
ATOM 2421 O O . MET A 1 298 ? 0.353 14.844 24.665 1.00 85.75 298 MET A O 1
ATOM 2425 N N . SER A 1 299 ? -1.221 16.011 23.572 1.00 88.06 299 SER A N 1
ATOM 2426 C CA . SER A 1 299 ? -2.309 15.384 24.329 1.00 88.06 299 SER A CA 1
ATOM 2427 C C . SER A 1 299 ? -2.543 13.941 23.864 1.00 88.06 299 SER A C 1
ATOM 2429 O O . SER A 1 299 ? -2.440 13.637 22.678 1.00 88.06 299 SER A O 1
ATOM 2431 N N . LEU A 1 300 ? -2.936 13.042 24.776 1.00 84.44 300 LEU A N 1
ATOM 2432 C CA . LEU A 1 300 ? -3.268 11.658 24.405 1.00 84.44 300 LEU A CA 1
ATOM 2433 C C . LEU A 1 300 ? -4.408 11.591 23.371 1.00 84.44 300 LEU A C 1
ATOM 2435 O O . LEU A 1 300 ? -4.417 10.704 22.527 1.00 84.44 300 LEU A O 1
ATOM 2439 N N . ALA A 1 301 ? -5.368 12.520 23.422 1.00 83.94 301 ALA A N 1
ATOM 2440 C CA . ALA A 1 301 ? -6.475 12.563 22.468 1.00 83.94 301 ALA A CA 1
ATOM 2441 C C . ALA A 1 301 ? -5.998 12.887 21.042 1.00 83.94 301 ALA A C 1
ATOM 2443 O O . ALA A 1 301 ? -6.382 12.194 20.106 1.00 83.94 301 ALA A O 1
ATOM 2444 N N . GLU A 1 302 ? -5.135 13.894 20.899 1.00 87.25 302 GLU A N 1
ATOM 2445 C CA . GLU A 1 302 ? -4.495 14.268 19.630 1.00 87.25 302 GLU A CA 1
ATOM 2446 C C . GLU A 1 302 ? -3.636 13.121 19.085 1.00 87.25 302 GLU A C 1
ATOM 2448 O O . GLU A 1 302 ? -3.746 12.762 17.916 1.00 87.25 302 GLU A O 1
ATOM 2453 N N . TYR A 1 303 ? -2.864 12.472 19.958 1.00 88.88 303 TYR A N 1
ATOM 2454 C CA . TYR A 1 303 ? -2.048 11.318 19.592 1.00 88.88 303 TYR A CA 1
ATOM 2455 C C . TYR A 1 303 ? -2.881 10.143 19.056 1.00 88.88 303 TYR A C 1
ATOM 2457 O O . TYR A 1 303 ? -2.567 9.569 18.013 1.00 88.88 303 TYR A O 1
ATOM 2465 N N . LEU A 1 304 ? -3.974 9.801 19.745 1.00 85.06 304 LEU A N 1
ATOM 2466 C CA . LEU A 1 304 ? -4.879 8.728 19.329 1.00 85.06 304 LEU A CA 1
ATOM 2467 C C . LEU A 1 304 ? -5.594 9.044 18.008 1.00 85.06 304 LEU A C 1
ATOM 2469 O O . LEU A 1 304 ? -5.794 8.138 17.200 1.00 85.06 304 LEU A O 1
ATOM 2473 N N . ASP A 1 305 ? -5.981 10.302 17.780 1.00 86.94 305 ASP A N 1
ATOM 2474 C CA . ASP A 1 305 ? -6.622 10.715 16.527 1.00 86.94 305 ASP A CA 1
ATOM 2475 C C . ASP A 1 305 ? -5.652 10.641 15.339 1.00 86.94 305 ASP A C 1
ATOM 2477 O O . ASP A 1 305 ? -6.015 10.161 14.262 1.00 86.94 305 ASP A O 1
ATOM 2481 N N . ARG A 1 306 ? -4.383 10.999 15.565 1.00 91.06 306 ARG A N 1
ATOM 2482 C CA . ARG A 1 306 ? -3.319 10.851 14.570 1.00 91.06 306 ARG A CA 1
ATOM 2483 C C . ARG A 1 306 ? -3.084 9.386 14.200 1.00 91.06 306 ARG A C 1
ATOM 2485 O O . ARG A 1 306 ? -3.192 9.048 13.029 1.00 91.06 306 ARG A O 1
ATOM 2492 N N . ILE A 1 307 ? -2.900 8.495 15.182 1.00 88.00 307 ILE A N 1
ATOM 2493 C CA . ILE A 1 307 ? -2.731 7.044 14.933 1.00 88.00 307 ILE A CA 1
ATOM 2494 C C . ILE A 1 307 ? -3.912 6.469 14.158 1.00 88.00 307 ILE A C 1
ATOM 2496 O O . ILE A 1 307 ? -3.744 5.661 13.245 1.00 88.00 307 ILE A O 1
ATOM 2500 N N . LYS A 1 308 ? -5.129 6.863 14.539 1.00 84.56 308 LYS A N 1
ATOM 2501 C CA . LYS A 1 308 ? -6.347 6.437 13.854 1.00 84.56 308 LYS A CA 1
ATOM 2502 C C . LYS A 1 308 ? -6.356 6.893 12.395 1.00 84.56 308 LYS A C 1
ATOM 2504 O O . LYS A 1 308 ? -6.831 6.148 11.542 1.00 84.56 308 LYS A O 1
ATOM 2509 N N . THR A 1 309 ? -5.854 8.091 12.116 1.00 92.50 309 THR A N 1
ATOM 2510 C CA . THR A 1 309 ? -5.739 8.636 10.760 1.00 92.50 309 THR A CA 1
ATOM 2511 C C . THR A 1 309 ? -4.709 7.855 9.942 1.00 92.50 309 THR A C 1
ATOM 2513 O O . THR A 1 309 ? -5.073 7.341 8.888 1.00 92.50 309 THR A O 1
ATOM 2516 N N . SER A 1 310 ? -3.495 7.644 10.460 1.00 92.44 310 SER A N 1
ATOM 2517 C CA . SER A 1 310 ? -2.447 6.870 9.772 1.00 92.44 310 SER A CA 1
ATOM 2518 C C . SER A 1 310 ? -2.892 5.429 9.501 1.00 92.44 310 SER A C 1
ATOM 2520 O O . SER A 1 310 ? -2.719 4.897 8.407 1.00 92.44 310 SER A O 1
ATOM 2522 N N . ARG A 1 311 ? -3.565 4.797 10.472 1.00 86.44 311 ARG A N 1
ATOM 2523 C CA . ARG A 1 311 ? -4.122 3.445 10.316 1.00 86.44 311 ARG A CA 1
ATOM 2524 C C . ARG A 1 311 ? -5.143 3.362 9.184 1.00 86.44 311 ARG A C 1
ATOM 2526 O O . ARG A 1 311 ? -5.074 2.437 8.381 1.00 86.44 311 ARG A O 1
ATOM 2533 N N . ARG A 1 312 ? -6.064 4.327 9.113 1.00 87.75 312 ARG A N 1
ATOM 2534 C CA . ARG A 1 312 ? -7.060 4.390 8.033 1.00 87.75 312 ARG A CA 1
ATOM 2535 C C . ARG A 1 312 ? -6.397 4.492 6.671 1.00 87.75 312 ARG A C 1
ATOM 2537 O O . ARG A 1 312 ? -6.859 3.856 5.735 1.00 87.75 312 ARG A O 1
ATOM 2544 N N . GLU A 1 313 ? -5.319 5.257 6.565 1.00 94.00 313 GLU A N 1
ATOM 2545 C CA . GLU A 1 313 ? -4.580 5.381 5.314 1.00 94.00 313 GLU A CA 1
ATOM 2546 C C . GLU A 1 313 ? -3.930 4.060 4.889 1.00 94.00 313 GLU A C 1
ATOM 2548 O O . GLU A 1 313 ? -4.083 3.652 3.740 1.00 94.00 313 GLU A O 1
ATOM 2553 N N . VAL A 1 314 ? -3.292 3.335 5.816 1.00 86.50 314 VAL A N 1
ATOM 2554 C CA . VAL A 1 314 ? -2.758 1.984 5.551 1.00 86.50 314 VAL A CA 1
ATOM 2555 C C . VAL A 1 314 ? -3.872 1.036 5.090 1.00 86.50 314 VAL A C 1
ATOM 2557 O O . VAL A 1 314 ? -3.700 0.276 4.134 1.00 86.50 314 VAL A O 1
ATOM 2560 N N . GLU A 1 315 ? -5.031 1.082 5.750 1.00 82.38 315 GLU A N 1
ATOM 2561 C CA . GLU A 1 315 ? -6.199 0.262 5.413 1.00 82.38 315 GLU A CA 1
ATOM 2562 C C . GLU A 1 315 ? -6.760 0.597 4.025 1.00 82.38 315 GLU A C 1
ATOM 2564 O O . GLU A 1 315 ? -7.054 -0.317 3.248 1.00 82.38 315 GLU A O 1
ATOM 2569 N N . TRP A 1 316 ? -6.879 1.883 3.686 1.00 89.81 316 TRP A N 1
ATOM 2570 C CA . TRP A 1 316 ? -7.308 2.342 2.362 1.00 89.81 316 TRP A CA 1
ATOM 2571 C C . TRP A 1 316 ? -6.285 1.971 1.290 1.00 89.81 316 TRP A C 1
ATOM 2573 O O . TRP A 1 316 ? -6.670 1.436 0.251 1.00 89.81 316 TRP A O 1
ATOM 2583 N N . GLY A 1 317 ? -4.992 2.107 1.591 1.00 90.25 317 GLY A N 1
ATOM 2584 C CA . GLY A 1 317 ? -3.893 1.686 0.728 1.00 90.25 317 GLY A CA 1
ATOM 2585 C C . GLY A 1 317 ? -3.930 0.198 0.385 1.00 90.25 317 GLY A C 1
ATOM 2586 O O . GLY A 1 317 ? -3.886 -0.190 -0.785 1.00 90.25 317 GLY A O 1
ATOM 2587 N N . ALA A 1 318 ? -4.106 -0.660 1.391 1.00 82.38 318 ALA A N 1
ATOM 2588 C CA . ALA A 1 318 ? -4.330 -2.089 1.177 1.00 82.38 318 ALA A CA 1
ATOM 2589 C C . ALA A 1 318 ? -5.660 -2.363 0.442 1.00 82.38 318 ALA A C 1
ATOM 2591 O O . ALA A 1 318 ? -5.770 -3.298 -0.359 1.00 82.38 318 ALA A O 1
ATOM 2592 N N . GLY A 1 319 ? -6.680 -1.543 0.705 1.00 84.38 319 GLY A N 1
ATOM 2593 C CA . GLY A 1 319 ? -7.974 -1.557 0.031 1.00 84.38 319 GLY A CA 1
ATOM 2594 C C . GLY A 1 319 ? -7.881 -1.273 -1.468 1.00 84.38 319 GLY A C 1
ATOM 2595 O O . GLY A 1 319 ? -8.574 -1.941 -2.236 1.00 84.38 319 GLY A O 1
ATOM 2596 N N . MET A 1 320 ? -6.990 -0.378 -1.900 1.00 92.75 320 MET A N 1
ATOM 2597 C CA . MET A 1 320 ? -6.782 -0.027 -3.309 1.00 92.75 320 MET A CA 1
ATOM 2598 C C . MET A 1 320 ? -6.348 -1.234 -4.147 1.00 92.75 320 MET A C 1
ATOM 2600 O O . MET A 1 320 ? -6.938 -1.517 -5.193 1.00 92.75 320 MET A O 1
ATOM 2604 N N . PHE A 1 321 ? -5.406 -2.042 -3.645 1.00 87.81 321 PHE A N 1
ATOM 2605 C CA . PHE A 1 321 ? -5.035 -3.303 -4.299 1.00 87.81 321 PHE A CA 1
ATOM 2606 C C . PHE A 1 321 ? -6.237 -4.233 -4.471 1.00 87.81 321 PHE A C 1
ATOM 2608 O O . PHE A 1 321 ? -6.417 -4.832 -5.532 1.00 87.81 321 PHE A O 1
ATOM 2615 N N . ARG A 1 322 ? -7.085 -4.354 -3.443 1.00 87.06 322 ARG A N 1
ATOM 2616 C CA . ARG A 1 322 ? -8.295 -5.185 -3.518 1.00 87.06 322 ARG A CA 1
ATOM 2617 C C . ARG A 1 322 ? -9.290 -4.606 -4.520 1.00 87.06 322 ARG A C 1
ATOM 2619 O O . ARG A 1 322 ? -9.833 -5.359 -5.320 1.00 87.06 322 ARG A O 1
ATOM 2626 N N . ALA A 1 323 ? -9.510 -3.296 -4.519 1.00 87.75 323 ALA A N 1
ATOM 2627 C CA . ALA A 1 323 ? -10.430 -2.644 -5.443 1.00 87.75 323 ALA A CA 1
ATOM 2628 C C . ALA A 1 323 ? -10.044 -2.909 -6.908 1.00 87.75 323 ALA A C 1
ATOM 2630 O O . ALA A 1 323 ? -10.905 -3.240 -7.721 1.00 87.75 323 ALA A O 1
ATOM 2631 N N . VAL A 1 324 ? -8.747 -2.844 -7.220 1.00 91.56 324 VAL A N 1
ATOM 2632 C CA . VAL A 1 324 ? -8.237 -2.987 -8.590 1.00 91.56 324 VAL A CA 1
ATOM 2633 C C . VAL A 1 324 ? -8.048 -4.449 -9.005 1.00 91.56 324 VAL A C 1
ATOM 2635 O O . VAL A 1 324 ? -8.408 -4.824 -10.121 1.00 91.56 324 VAL A O 1
ATOM 2638 N N . TYR A 1 325 ? -7.521 -5.306 -8.125 1.00 91.69 325 TYR A N 1
ATOM 2639 C CA . TYR A 1 325 ? -7.104 -6.662 -8.504 1.00 91.69 325 TYR A CA 1
ATOM 2640 C C . TYR A 1 325 ? -8.034 -7.782 -8.060 1.00 91.69 325 TYR A C 1
ATOM 2642 O O . TYR A 1 325 ? -7.979 -8.862 -8.654 1.00 91.69 325 TYR A O 1
ATOM 2650 N N . ASN A 1 326 ? -8.907 -7.570 -7.072 1.00 87.88 326 ASN A N 1
ATOM 2651 C CA . ASN A 1 326 ? -9.725 -8.656 -6.529 1.00 87.88 326 ASN A CA 1
ATOM 2652 C C . ASN A 1 326 ? -10.602 -9.372 -7.577 1.00 87.88 326 ASN A C 1
ATOM 2654 O O . ASN A 1 326 ? -10.698 -10.596 -7.488 1.00 87.88 326 ASN A O 1
ATOM 2658 N N . PRO A 1 327 ? -11.185 -8.704 -8.599 1.00 90.12 327 PRO A N 1
ATOM 2659 C CA . PRO A 1 327 ? -11.912 -9.409 -9.658 1.00 90.12 327 PRO A CA 1
ATOM 2660 C C . PRO A 1 327 ? -11.040 -10.416 -10.424 1.00 90.12 327 PRO A C 1
ATOM 2662 O O . PRO A 1 327 ? -11.471 -11.535 -10.695 1.00 90.12 327 PRO A O 1
ATOM 2665 N N . VAL A 1 328 ? -9.794 -10.045 -10.740 1.00 91.81 328 VAL A N 1
ATOM 2666 C CA . VAL A 1 328 ? -8.853 -10.906 -11.475 1.00 91.81 328 VAL A CA 1
ATOM 2667 C C . VAL A 1 328 ? -8.297 -12.003 -10.571 1.00 91.81 328 VAL A C 1
ATOM 2669 O O . VAL A 1 328 ? -8.227 -13.153 -10.995 1.00 91.81 328 VAL A O 1
ATOM 2672 N N . VAL A 1 329 ? -7.946 -11.666 -9.328 1.00 88.94 329 VAL A N 1
ATOM 2673 C CA . VAL A 1 329 ? -7.502 -12.629 -8.309 1.00 88.94 329 VAL A CA 1
ATOM 2674 C C . VAL A 1 329 ? -8.574 -13.691 -8.096 1.00 88.94 329 VAL A C 1
ATOM 2676 O O . VAL A 1 329 ? -8.283 -14.870 -8.231 1.00 88.94 329 VAL A O 1
ATOM 2679 N N . SER A 1 330 ? -9.826 -13.280 -7.875 1.00 88.38 330 SER A N 1
ATOM 2680 C CA . SER A 1 330 ? -10.950 -14.198 -7.649 1.00 88.38 330 SER A CA 1
ATOM 2681 C C . SER A 1 330 ? -11.169 -15.133 -8.835 1.00 88.38 330 SER A C 1
ATOM 2683 O O . SER A 1 330 ? -11.391 -16.323 -8.636 1.00 88.38 330 SER A O 1
ATOM 2685 N N . LEU A 1 331 ? -11.065 -14.616 -10.067 1.00 90.94 331 LEU A N 1
ATOM 2686 C CA . LEU A 1 331 ? -11.159 -15.432 -11.276 1.00 90.94 331 LEU A CA 1
ATOM 2687 C C . LEU A 1 331 ? -10.056 -16.500 -11.319 1.00 90.94 331 LEU A C 1
ATOM 2689 O O . LEU A 1 331 ? -10.355 -17.672 -11.539 1.00 90.94 331 LEU A O 1
ATOM 2693 N N . PHE A 1 332 ? -8.799 -16.114 -11.090 1.00 90.50 332 PHE A N 1
ATOM 2694 C CA . PHE A 1 332 ? -7.663 -17.040 -11.135 1.00 90.50 332 PHE A CA 1
ATOM 2695 C C . PHE A 1 332 ? -7.687 -18.042 -9.978 1.00 90.50 332 PHE A C 1
ATOM 2697 O O . PHE A 1 332 ? -7.422 -19.219 -10.196 1.00 90.50 332 PHE A O 1
ATOM 2704 N N . SER A 1 333 ? -8.103 -17.625 -8.780 1.00 87.62 333 SER A N 1
ATOM 2705 C CA . SER A 1 333 ? -8.215 -18.494 -7.603 1.00 87.62 333 SER A CA 1
ATOM 2706 C C . SER A 1 333 ? -9.179 -19.672 -7.781 1.00 87.62 333 SER A C 1
ATOM 2708 O O . SER A 1 333 ? -9.101 -20.624 -7.009 1.00 87.62 333 SER A O 1
ATOM 2710 N N . THR A 1 334 ? -10.060 -19.652 -8.791 1.00 91.12 334 THR A N 1
ATOM 2711 C CA . THR A 1 334 ? -10.931 -20.801 -9.108 1.00 91.12 334 THR A CA 1
ATOM 2712 C C . THR A 1 334 ? -10.171 -22.012 -9.651 1.00 91.12 334 THR A C 1
ATOM 2714 O O . THR A 1 334 ? -10.643 -23.137 -9.498 1.00 91.12 334 THR A O 1
ATOM 2717 N N . PHE A 1 335 ? -9.008 -21.800 -10.273 1.00 89.12 335 PHE A N 1
ATOM 2718 C CA . PHE A 1 335 ? -8.194 -22.865 -10.869 1.00 89.12 335 PHE A CA 1
ATOM 2719 C C . PHE A 1 335 ? -6.720 -22.834 -10.443 1.00 89.12 335 PHE A C 1
ATOM 2721 O O . PHE A 1 335 ? -6.025 -23.824 -10.643 1.00 89.12 335 PHE A O 1
ATOM 2728 N N . GLU A 1 336 ? -6.244 -21.739 -9.848 1.00 87.06 336 GLU A N 1
ATOM 2729 C CA . GLU A 1 336 ? -4.889 -21.585 -9.318 1.00 87.06 336 GLU A CA 1
ATOM 2730 C C . GLU A 1 336 ? -4.922 -20.947 -7.912 1.00 87.06 336 GLU A C 1
ATOM 2732 O O . GLU A 1 336 ? -4.998 -19.718 -7.793 1.00 87.06 336 GLU A O 1
ATOM 2737 N N . PRO A 1 337 ? -4.876 -21.746 -6.826 1.00 84.81 337 PRO A N 1
ATOM 2738 C CA . PRO A 1 337 ? -4.959 -21.245 -5.453 1.00 84.81 337 PRO A CA 1
ATOM 2739 C C . PRO A 1 337 ? -3.880 -20.219 -5.068 1.00 84.81 337 PRO A C 1
ATOM 2741 O O . PRO A 1 337 ? -4.162 -19.329 -4.261 1.00 84.81 337 PRO A O 1
ATOM 2744 N N . LEU A 1 338 ? -2.673 -20.286 -5.647 1.00 78.19 338 LEU A N 1
ATOM 2745 C CA . LEU A 1 338 ? -1.579 -19.353 -5.344 1.00 78.19 338 LEU A CA 1
ATOM 2746 C C . LEU A 1 338 ? -1.882 -17.922 -5.794 1.00 78.19 338 LEU A C 1
ATOM 2748 O O . LEU A 1 338 ? -1.335 -16.980 -5.224 1.00 78.19 338 LEU A O 1
ATOM 2752 N N . ALA A 1 339 ? -2.822 -17.727 -6.727 1.00 84.81 339 ALA A N 1
ATOM 2753 C CA . ALA A 1 339 ? -3.284 -16.398 -7.128 1.00 84.81 339 ALA A CA 1
ATOM 2754 C C . ALA A 1 339 ? -3.811 -15.570 -5.942 1.00 84.81 339 ALA A C 1
ATOM 2756 O O . ALA A 1 339 ? -3.737 -14.341 -5.968 1.00 84.81 339 ALA A O 1
ATOM 2757 N N . GLY A 1 340 ? -4.293 -16.227 -4.876 1.00 78.25 340 GLY A N 1
ATOM 2758 C CA . GLY A 1 340 ? -4.746 -15.558 -3.654 1.00 78.25 340 GLY A CA 1
ATOM 2759 C C . GLY A 1 340 ? -3.648 -14.771 -2.924 1.00 78.25 340 GLY A C 1
ATOM 2760 O O . GLY A 1 340 ? -3.970 -13.850 -2.175 1.00 78.25 340 GLY A O 1
ATOM 2761 N N . GLY A 1 341 ? -2.369 -15.088 -3.158 1.00 73.31 341 GLY A N 1
ATOM 2762 C CA . GLY A 1 341 ? -1.229 -14.377 -2.575 1.00 73.31 341 GLY A CA 1
ATOM 2763 C C . GLY A 1 341 ? -0.842 -13.079 -3.295 1.00 73.31 341 GLY A C 1
ATOM 2764 O O . GLY A 1 341 ? -0.099 -12.284 -2.729 1.00 73.31 341 GLY A O 1
ATOM 2765 N N . PHE A 1 342 ? -1.366 -12.818 -4.500 1.00 79.25 342 PHE A N 1
ATOM 2766 C CA . PHE A 1 342 ? -0.963 -11.680 -5.344 1.00 79.25 342 PHE A CA 1
ATOM 2767 C C . PHE A 1 342 ? -1.097 -10.318 -4.644 1.00 79.25 342 PHE A C 1
ATOM 2769 O O . PHE A 1 342 ? -0.204 -9.479 -4.708 1.00 79.25 342 PHE A O 1
ATOM 2776 N N . ILE A 1 343 ? -2.225 -10.090 -3.964 1.00 80.38 343 ILE A N 1
ATOM 2777 C CA . ILE A 1 343 ? -2.491 -8.815 -3.278 1.00 80.38 343 ILE A CA 1
ATOM 2778 C C . ILE A 1 343 ? -1.541 -8.629 -2.089 1.00 80.38 343 ILE A C 1
ATOM 2780 O O . ILE A 1 343 ? -1.030 -7.534 -1.879 1.00 80.38 343 ILE A O 1
ATOM 2784 N N . ASP A 1 344 ? -1.309 -9.691 -1.319 1.00 71.06 344 ASP A N 1
ATOM 2785 C CA . ASP A 1 344 ? -0.424 -9.669 -0.152 1.00 71.06 344 ASP A CA 1
ATOM 2786 C C . ASP A 1 344 ? 1.037 -9.420 -0.564 1.00 71.06 344 ASP A C 1
ATOM 2788 O O . ASP A 1 344 ? 1.713 -8.601 0.054 1.00 71.06 344 ASP A O 1
ATOM 2792 N N . ASP A 1 345 ? 1.490 -10.027 -1.663 1.00 71.38 345 ASP A N 1
ATOM 2793 C CA . ASP A 1 345 ? 2.806 -9.767 -2.260 1.00 71.38 345 ASP A CA 1
ATOM 2794 C C . ASP A 1 345 ? 2.965 -8.307 -2.729 1.00 71.38 345 ASP A C 1
ATOM 2796 O O . ASP A 1 345 ? 3.958 -7.640 -2.419 1.00 71.38 345 ASP A O 1
ATOM 2800 N N . GLY A 1 346 ? 1.941 -7.763 -3.395 1.00 72.31 346 GLY A N 1
ATOM 2801 C CA . GLY A 1 346 ? 1.911 -6.358 -3.809 1.00 72.31 346 GLY A CA 1
ATOM 2802 C C . GLY A 1 346 ? 2.006 -5.383 -2.631 1.00 72.31 346 GLY A C 1
ATOM 2803 O O . GLY A 1 346 ? 2.781 -4.429 -2.682 1.00 72.31 346 GLY A O 1
ATOM 2804 N N . ILE A 1 347 ? 1.276 -5.648 -1.543 1.00 77.44 347 ILE A N 1
ATOM 2805 C CA . ILE A 1 347 ? 1.321 -4.827 -0.324 1.00 77.44 347 ILE A CA 1
ATOM 2806 C C . ILE A 1 347 ? 2.691 -4.944 0.357 1.00 77.44 347 ILE A C 1
ATOM 2808 O O . ILE A 1 347 ? 3.292 -3.925 0.701 1.00 77.44 347 ILE A O 1
ATOM 2812 N N . ARG A 1 348 ? 3.224 -6.161 0.521 1.00 69.31 348 ARG A N 1
ATOM 2813 C CA . ARG A 1 348 ? 4.520 -6.398 1.186 1.00 69.31 348 ARG A CA 1
ATOM 2814 C C . ARG A 1 348 ? 5.713 -5.811 0.438 1.00 69.31 348 ARG A C 1
ATOM 2816 O O . ARG A 1 348 ? 6.707 -5.465 1.065 1.00 69.31 348 ARG A O 1
ATOM 2823 N N . SER A 1 349 ? 5.621 -5.686 -0.882 1.00 70.88 349 SER A N 1
ATOM 2824 C CA . SER A 1 349 ? 6.671 -5.110 -1.733 1.00 70.88 349 SER A CA 1
ATOM 2825 C C . SER A 1 349 ? 6.556 -3.590 -1.929 1.00 70.88 349 SER A C 1
ATOM 2827 O O . SER A 1 349 ? 7.210 -3.033 -2.818 1.00 70.88 349 SER A O 1
ATOM 2829 N N . SER A 1 350 ? 5.732 -2.919 -1.119 1.00 84.19 350 SER A N 1
ATOM 2830 C CA . SER A 1 350 ? 5.454 -1.480 -1.190 1.00 84.19 350 SER A CA 1
ATOM 2831 C C . SER A 1 350 ? 5.806 -0.743 0.103 1.00 84.19 350 SER A C 1
ATOM 2833 O O . SER A 1 350 ? 6.073 -1.363 1.134 1.00 84.19 350 SER A O 1
ATOM 2835 N N . VAL A 1 351 ? 5.733 0.593 0.077 1.00 89.56 351 VAL A N 1
ATOM 2836 C CA . VAL A 1 351 ? 5.858 1.426 1.292 1.00 89.56 351 VAL A CA 1
ATOM 2837 C C . VAL A 1 351 ? 4.745 1.187 2.323 1.00 89.56 351 VAL A C 1
ATOM 2839 O O . VAL A 1 351 ? 4.916 1.560 3.481 1.00 89.56 351 VAL A O 1
ATOM 2842 N N . LEU A 1 352 ? 3.645 0.507 1.966 1.00 85.50 352 LEU A N 1
ATOM 2843 C CA . LEU A 1 352 ? 2.572 0.178 2.913 1.00 85.50 352 LEU A CA 1
ATOM 2844 C C . LEU A 1 352 ? 3.028 -0.768 4.031 1.00 85.50 352 LEU A C 1
ATOM 2846 O O . LEU A 1 352 ? 2.498 -0.683 5.137 1.00 85.50 352 LEU A O 1
ATOM 2850 N N . LEU A 1 353 ? 3.999 -1.653 3.772 1.00 79.94 353 LEU A N 1
ATOM 2851 C CA . LEU A 1 353 ? 4.537 -2.551 4.797 1.00 79.94 353 LEU A CA 1
ATOM 2852 C C . LEU A 1 353 ? 5.249 -1.772 5.918 1.00 79.94 353 LEU A C 1
ATOM 2854 O O . LEU A 1 353 ? 4.773 -1.831 7.054 1.00 79.94 353 LEU A O 1
ATOM 2858 N N . PRO A 1 354 ? 6.316 -0.993 5.640 1.00 82.06 354 PRO A N 1
ATOM 2859 C CA . PRO A 1 354 ? 6.953 -0.190 6.679 1.00 82.06 354 PRO A CA 1
ATOM 2860 C C . PRO A 1 354 ? 6.005 0.860 7.275 1.00 82.06 354 PRO A C 1
ATOM 2862 O O . PRO A 1 354 ? 6.146 1.201 8.448 1.00 82.06 354 PRO A O 1
ATOM 2865 N N . PHE A 1 355 ? 5.015 1.352 6.518 1.00 93.19 355 PHE A N 1
ATOM 2866 C CA . PHE A 1 355 ? 3.988 2.248 7.059 1.00 93.19 355 PHE A CA 1
ATOM 2867 C C . PHE A 1 355 ? 3.128 1.554 8.124 1.00 93.19 355 PHE A C 1
ATOM 2869 O O . PHE A 1 355 ? 3.005 2.051 9.243 1.00 93.19 355 PHE A O 1
ATOM 2876 N N . GLY A 1 356 ? 2.609 0.358 7.830 1.00 78.62 356 GLY A N 1
ATOM 2877 C CA . GLY A 1 356 ? 1.862 -0.449 8.795 1.00 78.62 356 GLY A CA 1
ATOM 2878 C C . GLY A 1 356 ? 2.675 -0.807 10.044 1.00 78.62 356 GLY A C 1
ATOM 2879 O O . GLY A 1 356 ? 2.138 -0.780 11.152 1.00 78.62 356 GLY A O 1
ATOM 2880 N N . GLU A 1 357 ? 3.975 -1.082 9.893 1.00 80.75 357 GLU A N 1
ATOM 2881 C CA . GLU A 1 357 ? 4.888 -1.329 11.018 1.00 80.75 357 GLU A CA 1
ATOM 2882 C C . GLU A 1 357 ? 5.021 -0.102 11.935 1.00 80.75 357 GLU A C 1
ATOM 2884 O O . GLU A 1 357 ? 4.909 -0.234 13.156 1.00 80.75 357 GLU A O 1
ATOM 2889 N N . VAL A 1 358 ? 5.198 1.097 11.366 1.00 89.62 358 VAL A N 1
ATOM 2890 C CA . VAL A 1 358 ? 5.267 2.358 12.126 1.00 89.62 358 VAL A CA 1
ATOM 2891 C C . VAL A 1 358 ? 3.952 2.642 12.856 1.00 89.62 358 VAL A C 1
ATOM 2893 O O . VAL A 1 358 ? 3.966 2.947 14.051 1.00 89.62 358 VAL A O 1
ATOM 2896 N N . VAL A 1 359 ? 2.805 2.454 12.195 1.00 86.69 359 VAL A N 1
ATOM 2897 C CA . VAL A 1 359 ? 1.481 2.582 12.829 1.00 86.69 359 VAL A CA 1
ATOM 2898 C C . VAL A 1 359 ? 1.313 1.588 13.986 1.00 86.69 359 VAL A C 1
ATOM 2900 O O . VAL A 1 359 ? 0.736 1.932 15.025 1.00 86.69 359 VAL A O 1
ATOM 2903 N N . GLY A 1 360 ? 1.838 0.368 13.842 1.00 74.38 360 GLY A N 1
ATOM 2904 C CA . GLY A 1 360 ? 1.900 -0.634 14.907 1.00 74.38 360 GLY A CA 1
ATOM 2905 C C . GLY A 1 360 ? 2.702 -0.147 16.117 1.00 74.38 360 GLY A C 1
ATOM 2906 O O . GLY A 1 360 ? 2.182 -0.140 17.233 1.00 74.38 360 GLY A O 1
ATOM 2907 N N . GLN A 1 361 ? 3.917 0.362 15.892 1.00 83.44 361 GLN A N 1
ATOM 2908 C CA . GLN A 1 361 ? 4.771 0.915 16.952 1.00 83.44 361 GLN A CA 1
ATOM 2909 C C . GLN A 1 361 ? 4.103 2.088 17.686 1.00 83.44 361 GLN A C 1
ATOM 2911 O O . GLN A 1 361 ? 4.110 2.138 18.918 1.00 83.44 361 GLN A O 1
ATOM 2916 N N . LEU A 1 362 ? 3.470 3.010 16.953 1.00 87.69 362 LEU A N 1
ATOM 2917 C CA . LEU A 1 362 ? 2.719 4.118 17.550 1.00 87.69 362 LEU A CA 1
ATOM 2918 C C . LEU A 1 362 ? 1.529 3.612 18.386 1.00 87.69 362 LEU A C 1
ATOM 2920 O O . LEU A 1 362 ? 1.262 4.104 19.484 1.00 87.69 362 LEU A O 1
ATOM 2924 N N . SER A 1 363 ? 0.836 2.577 17.913 1.00 80.25 363 SER A N 1
ATOM 2925 C CA . SER A 1 363 ? -0.274 1.955 18.647 1.00 80.25 363 SER A CA 1
ATOM 2926 C C . SER A 1 363 ? 0.190 1.284 19.948 1.00 80.25 363 SER A C 1
ATOM 2928 O O . SER A 1 363 ? -0.484 1.387 20.980 1.00 80.25 363 SER A O 1
ATOM 2930 N N . ASP A 1 364 ? 1.361 0.647 19.943 1.00 77.62 364 ASP A N 1
ATOM 2931 C CA . ASP A 1 364 ? 1.956 0.051 21.143 1.00 77.62 364 ASP A CA 1
ATOM 2932 C C . ASP A 1 364 ? 2.324 1.123 22.181 1.00 77.62 364 ASP A C 1
ATOM 2934 O O . ASP A 1 364 ? 2.060 0.951 23.376 1.00 77.62 364 ASP A O 1
ATOM 2938 N N . ILE A 1 365 ? 2.865 2.266 21.740 1.00 83.81 365 ILE A N 1
ATOM 2939 C CA . ILE A 1 365 ? 3.118 3.428 22.605 1.00 83.81 365 ILE A CA 1
ATOM 2940 C C . ILE A 1 365 ? 1.799 3.936 23.200 1.00 83.81 365 ILE A C 1
ATOM 2942 O O . ILE A 1 365 ? 1.699 4.090 24.419 1.00 83.81 365 ILE A O 1
ATOM 2946 N N . ALA A 1 366 ? 0.755 4.126 22.385 1.00 78.94 366 ALA A N 1
ATOM 2947 C CA . ALA A 1 366 ? -0.557 4.576 22.860 1.00 78.94 366 ALA A CA 1
ATOM 2948 C C . ALA A 1 366 ? -1.140 3.650 23.933 1.00 78.94 366 ALA A C 1
ATOM 2950 O O . ALA A 1 366 ? -1.727 4.114 24.914 1.00 78.94 366 ALA A O 1
ATOM 2951 N N . THR A 1 367 ? -0.949 2.342 23.779 1.00 69.31 367 THR A N 1
ATOM 2952 C CA . THR A 1 367 ? -1.428 1.335 24.732 1.00 69.31 367 THR A CA 1
ATOM 2953 C C . THR A 1 367 ? -0.761 1.493 26.104 1.00 69.31 367 THR A C 1
ATOM 2955 O O . THR A 1 367 ? -1.443 1.401 27.125 1.00 69.31 367 THR A O 1
ATOM 2958 N N . ARG A 1 368 ? 0.540 1.827 26.149 1.00 71.31 368 ARG A N 1
ATOM 2959 C CA . ARG A 1 368 ? 1.281 2.064 27.407 1.00 71.31 368 ARG A CA 1
ATOM 2960 C C . ARG A 1 368 ? 0.749 3.262 28.197 1.00 71.31 368 ARG A C 1
ATOM 2962 O O . ARG A 1 368 ? 0.709 3.205 29.421 1.00 71.31 368 ARG A O 1
ATOM 2969 N N . PHE A 1 369 ? 0.337 4.330 27.512 1.00 69.19 369 PHE A N 1
ATOM 2970 C CA . PHE A 1 369 ? -0.104 5.578 28.154 1.00 69.19 369 PHE A CA 1
ATOM 2971 C C . PHE A 1 369 ? -1.612 5.660 28.405 1.00 69.19 369 PHE A C 1
ATOM 2973 O O . PHE A 1 369 ? -2.051 6.380 29.298 1.00 69.19 369 PHE A O 1
ATOM 2980 N N . SER A 1 370 ? -2.419 4.948 27.620 1.00 64.12 370 SER A N 1
ATOM 2981 C CA . SER A 1 370 ? -3.880 5.024 27.713 1.00 64.12 370 SER A CA 1
ATOM 2982 C C . SER A 1 370 ? -4.493 4.044 28.713 1.00 64.12 370 SER A C 1
ATOM 2984 O O . SER A 1 370 ? -5.669 4.187 29.052 1.00 64.12 370 SER A O 1
ATOM 2986 N N . GLY A 1 371 ? -3.745 3.020 29.146 1.00 58.34 371 GLY A N 1
ATOM 2987 C CA . GLY A 1 371 ? -4.303 1.897 29.905 1.00 58.34 371 GLY A CA 1
ATOM 2988 C C . GLY A 1 371 ? -5.377 1.118 29.127 1.00 58.34 371 GLY A C 1
ATOM 2989 O O . GLY A 1 371 ? -6.090 0.304 29.710 1.00 58.34 371 GLY A O 1
ATOM 2990 N N . LEU A 1 372 ? -5.521 1.365 27.816 1.00 60.94 372 LEU A N 1
ATOM 2991 C CA . LEU A 1 372 ? -6.463 0.692 26.920 1.00 60.94 372 LEU A CA 1
ATOM 2992 C C . LEU A 1 372 ? -5.858 -0.607 26.377 1.00 60.94 372 LEU A C 1
ATOM 2994 O O . LEU A 1 372 ? -5.982 -0.901 25.191 1.00 60.94 372 LEU A O 1
ATOM 2998 N N . SER A 1 373 ? -5.191 -1.390 27.226 1.00 66.81 373 SER A N 1
ATOM 2999 C CA . SER A 1 373 ? -4.787 -2.729 26.819 1.00 66.81 373 SER A CA 1
ATOM 3000 C C . SER A 1 373 ? -6.041 -3.551 26.554 1.00 66.81 373 SER A C 1
ATOM 3002 O O . SER A 1 373 ? -6.960 -3.622 27.385 1.00 66.81 373 SER A O 1
ATOM 3004 N N . ASN A 1 374 ? -6.077 -4.163 25.378 1.00 82.00 374 ASN A N 1
ATOM 3005 C CA . ASN A 1 374 ? -7.006 -5.246 25.129 1.00 82.00 374 ASN A CA 1
ATOM 3006 C C . ASN A 1 374 ? -6.763 -6.347 26.170 1.00 82.00 374 ASN A C 1
ATOM 3008 O O . ASN A 1 374 ? -5.662 -6.487 26.707 1.00 82.00 374 ASN A O 1
ATOM 3012 N N . GLU A 1 375 ? -7.826 -7.060 26.509 1.00 88.19 375 GLU A N 1
ATOM 3013 C CA . GLU A 1 375 ? -7.781 -8.161 27.463 1.00 88.19 375 GLU A CA 1
ATOM 3014 C C . GLU A 1 375 ? -8.551 -9.320 26.850 1.00 88.19 375 GLU A C 1
ATOM 3016 O O . GLU A 1 375 ? -9.759 -9.443 27.026 1.00 88.19 375 GLU A O 1
ATOM 3021 N N . VAL A 1 376 ? -7.862 -10.105 26.027 1.00 90.69 376 VAL A N 1
ATOM 3022 C CA . VAL A 1 376 ? -8.479 -11.120 25.170 1.00 90.69 376 VAL A CA 1
ATOM 3023 C C . VAL A 1 376 ? -7.885 -12.485 25.490 1.00 90.69 376 VAL A C 1
ATOM 3025 O O . VAL A 1 376 ? -6.864 -12.859 24.927 1.00 90.69 376 VAL A O 1
ATOM 3028 N N . LEU A 1 377 ? -8.501 -13.217 26.424 1.00 88.25 377 LEU A N 1
ATOM 3029 C CA . LEU A 1 377 ? -8.196 -14.619 26.779 1.00 88.25 377 LEU A CA 1
ATOM 3030 C C . LEU A 1 377 ? -6.698 -14.967 26.943 1.00 88.25 377 LEU A C 1
ATOM 3032 O O . LEU A 1 377 ? -6.295 -16.112 26.760 1.00 88.25 377 LEU A O 1
ATOM 3036 N N . GLY A 1 378 ? -5.862 -13.984 27.290 1.00 81.88 378 GLY A N 1
ATOM 3037 C CA . GLY A 1 378 ? -4.416 -14.161 27.441 1.00 81.88 378 GLY A CA 1
ATOM 3038 C C . GLY A 1 378 ? -3.640 -14.410 26.140 1.00 81.88 378 GLY A C 1
ATOM 3039 O O . GLY A 1 378 ? -2.480 -14.807 26.220 1.00 81.88 378 GLY A O 1
ATOM 3040 N N . ILE A 1 379 ? -4.237 -14.179 24.964 1.00 85.69 379 ILE A N 1
ATOM 3041 C CA . ILE A 1 379 ? -3.547 -14.358 23.676 1.00 85.69 379 ILE A CA 1
ATOM 3042 C C . ILE A 1 379 ? -2.437 -13.316 23.491 1.00 85.69 379 ILE A C 1
ATOM 3044 O O . ILE A 1 379 ? -2.436 -12.259 24.131 1.00 85.69 379 ILE A O 1
ATOM 3048 N N . THR A 1 380 ? -1.480 -13.594 22.615 1.00 74.50 380 THR A N 1
ATOM 3049 C CA . THR A 1 380 ? -0.400 -12.660 22.282 1.00 74.50 380 THR A CA 1
ATOM 3050 C C . THR A 1 380 ? -0.841 -11.656 21.205 1.00 74.50 380 THR A C 1
ATOM 3052 O O . THR A 1 380 ? -1.923 -11.770 20.630 1.00 74.50 380 THR A O 1
ATOM 3055 N N . HIS A 1 381 ? -0.029 -10.621 20.950 1.00 71.25 381 HIS A N 1
ATOM 3056 C CA . HIS A 1 381 ? -0.274 -9.623 19.891 1.00 71.25 381 HIS A CA 1
ATOM 3057 C C . HIS A 1 381 ? -1.659 -8.954 19.959 1.00 71.25 381 HIS A C 1
ATOM 3059 O O . HIS A 1 381 ? -2.303 -8.693 18.941 1.00 71.25 381 HIS A O 1
ATOM 3065 N N . GLN A 1 382 ? -2.142 -8.660 21.170 1.00 76.94 382 GLN A N 1
ATOM 3066 C CA . GLN A 1 382 ? -3.462 -8.055 21.349 1.00 76.94 382 GLN A CA 1
ATOM 3067 C C . GLN A 1 382 ? -3.534 -6.610 20.831 1.00 76.94 382 GLN A C 1
ATOM 3069 O O . GLN A 1 382 ? -4.634 -6.109 20.628 1.00 76.94 382 GLN A O 1
ATOM 3074 N N . SER A 1 383 ? -2.406 -5.935 20.575 1.00 67.25 383 SER A N 1
ATOM 3075 C CA . SER A 1 383 ? -2.374 -4.589 19.978 1.00 67.25 383 SER A CA 1
ATOM 3076 C C . SER A 1 383 ? -2.897 -4.543 18.535 1.00 67.25 383 SER A C 1
ATOM 3078 O O . SER A 1 383 ? -3.334 -3.486 18.074 1.00 67.25 383 SER A O 1
ATOM 3080 N N . ALA A 1 384 ? -2.943 -5.690 17.846 1.00 70.19 384 ALA A N 1
ATOM 3081 C CA . ALA A 1 384 ? -3.566 -5.825 16.529 1.00 70.19 384 ALA A CA 1
ATOM 3082 C C . ALA A 1 384 ? -5.108 -5.852 16.580 1.00 70.19 384 ALA A C 1
ATOM 3084 O O . ALA A 1 384 ? -5.761 -5.715 15.546 1.00 70.19 384 ALA A O 1
ATOM 3085 N N . ILE A 1 385 ? -5.701 -6.023 17.766 1.00 81.75 385 ILE A N 1
ATOM 3086 C CA . ILE A 1 385 ? -7.153 -6.078 17.946 1.00 81.75 385 ILE A CA 1
ATOM 3087 C C . ILE A 1 385 ? -7.705 -4.659 18.056 1.00 81.75 385 ILE A C 1
ATOM 3089 O O . ILE A 1 385 ? -7.227 -3.851 18.856 1.00 81.75 385 ILE A O 1
ATOM 3093 N N . HIS A 1 386 ? -8.748 -4.356 17.289 1.00 78.06 386 HIS A N 1
ATOM 3094 C CA . HIS A 1 386 ? -9.364 -3.035 17.296 1.00 78.06 386 HIS A CA 1
ATOM 3095 C C . HIS A 1 386 ? -10.884 -3.109 17.356 1.00 78.06 386 HIS A C 1
ATOM 3097 O O . HIS A 1 386 ? -11.526 -3.678 16.477 1.00 78.06 386 HIS A O 1
ATOM 3103 N N . GLY A 1 387 ? -11.474 -2.501 18.379 1.00 86.00 387 GLY A N 1
ATOM 3104 C CA . GLY A 1 387 ? -12.918 -2.358 18.489 1.00 86.00 387 GLY A CA 1
ATOM 3105 C C . GLY A 1 387 ? -13.490 -1.375 17.469 1.00 86.00 387 GLY A C 1
ATOM 3106 O O . GLY A 1 387 ? -13.063 -0.226 17.414 1.00 86.00 387 GLY A O 1
ATOM 3107 N N . LEU A 1 388 ? -14.492 -1.813 16.708 1.00 82.56 388 LEU A N 1
ATOM 3108 C CA . LEU A 1 388 ? -15.195 -1.017 15.702 1.00 82.56 388 LEU A CA 1
ATOM 3109 C C . LEU A 1 388 ? -16.498 -0.428 16.246 1.00 82.56 388 LEU A C 1
ATOM 3111 O O . LEU A 1 388 ? -16.683 0.787 16.256 1.00 82.56 388 LEU A O 1
ATOM 3115 N N . ASN A 1 389 ? -17.409 -1.297 16.693 1.00 83.31 389 ASN A N 1
ATOM 3116 C CA . ASN A 1 389 ? -18.696 -0.887 17.245 1.00 83.31 389 ASN A CA 1
ATOM 3117 C C . ASN A 1 389 ? -18.714 -1.209 18.737 1.00 83.31 389 ASN A C 1
ATOM 3119 O O . ASN A 1 389 ? -18.504 -2.374 19.090 1.00 83.31 389 ASN A O 1
ATOM 3123 N N . PRO A 1 390 ? -18.962 -0.214 19.605 1.00 87.12 390 PRO A N 1
ATOM 3124 C CA . PRO A 1 390 ? -19.068 -0.463 21.026 1.00 87.12 390 PRO A CA 1
ATOM 3125 C C . PRO A 1 390 ? -20.311 -1.291 21.338 1.00 87.12 390 PRO A C 1
ATOM 3127 O O . PRO A 1 390 ? -21.358 -1.127 20.714 1.00 87.12 390 PRO A O 1
ATOM 3130 N N . GLY A 1 391 ? -20.192 -2.157 22.332 1.00 89.00 391 GLY A N 1
ATOM 3131 C CA . GLY A 1 391 ? -21.261 -3.054 22.745 1.00 89.00 391 GLY A CA 1
ATOM 3132 C C . GLY A 1 391 ? -20.781 -4.013 23.821 1.00 89.00 391 GLY A C 1
ATOM 3133 O O . GLY A 1 391 ? -19.582 -4.109 24.092 1.00 89.00 391 GLY A O 1
ATOM 3134 N N . ILE A 1 392 ? -21.722 -4.717 24.438 1.00 91.38 392 ILE A N 1
ATOM 3135 C CA . ILE A 1 392 ? -21.453 -5.742 25.446 1.00 91.38 392 ILE A CA 1
ATOM 3136 C C . ILE A 1 392 ? -22.340 -6.940 25.127 1.00 91.38 392 ILE A C 1
ATOM 3138 O O . ILE A 1 392 ? -23.517 -6.770 24.813 1.00 91.38 392 ILE A O 1
ATOM 3142 N N . ALA A 1 393 ? -21.775 -8.139 25.203 1.00 92.62 393 ALA A N 1
ATOM 3143 C CA . ALA A 1 393 ? -22.479 -9.383 24.962 1.00 92.62 393 ALA A CA 1
ATOM 3144 C C . ALA A 1 393 ? -21.910 -10.526 25.806 1.00 92.62 393 ALA A C 1
ATOM 3146 O O . ALA A 1 393 ? -20.720 -10.571 26.118 1.00 92.62 393 ALA A O 1
ATOM 3147 N N . VAL A 1 394 ? -22.769 -11.490 26.128 1.00 93.44 394 VAL A N 1
ATOM 3148 C CA . VAL A 1 394 ? -22.378 -12.788 26.682 1.00 93.44 394 VAL A CA 1
ATOM 3149 C C . VAL A 1 394 ? -22.927 -13.861 25.761 1.00 93.44 394 VAL A C 1
ATOM 3151 O O . VAL A 1 394 ? -24.105 -13.847 25.418 1.00 93.44 394 VAL A O 1
ATOM 3154 N N . GLY A 1 395 ? -22.078 -14.800 25.365 1.00 93.00 395 GLY A N 1
ATOM 3155 C CA . GLY A 1 395 ? -22.457 -15.836 24.415 1.00 93.00 395 GLY A CA 1
ATOM 3156 C C . GLY A 1 395 ? -21.426 -16.946 24.338 1.00 93.00 395 GLY A C 1
ATOM 3157 O O . GLY A 1 395 ? -20.367 -16.882 24.963 1.00 93.00 395 GLY A O 1
ATOM 3158 N N . THR A 1 396 ? -21.743 -17.990 23.582 1.00 95.56 396 THR A N 1
ATOM 3159 C CA . THR A 1 396 ? -20.763 -19.037 23.272 1.00 95.56 396 THR A CA 1
ATOM 3160 C C . THR A 1 396 ? -19.842 -18.548 22.156 1.00 95.56 396 THR A C 1
ATOM 3162 O O . THR A 1 396 ? -20.330 -18.096 21.119 1.00 95.56 396 THR A O 1
ATOM 3165 N N . LEU A 1 397 ? -18.529 -18.619 22.376 1.00 95.69 397 LEU A N 1
ATOM 3166 C CA . LEU A 1 397 ? -17.504 -18.259 21.401 1.00 95.69 397 LEU A CA 1
ATOM 3167 C C . LEU A 1 397 ? -17.445 -19.311 20.291 1.00 95.69 397 LEU A C 1
ATOM 3169 O O . LEU A 1 397 ? -17.295 -20.493 20.578 1.00 95.69 397 LEU A O 1
ATOM 3173 N N . GLU A 1 398 ? -17.514 -18.890 19.035 1.00 94.06 398 GLU A N 1
ATOM 3174 C CA . GLU A 1 398 ? -17.311 -19.745 17.863 1.00 94.06 398 GLU A CA 1
ATOM 3175 C C . GLU A 1 398 ? -16.212 -19.150 16.992 1.00 94.06 398 GLU A C 1
ATOM 3177 O O . GLU A 1 398 ? -16.361 -18.058 16.437 1.00 94.06 398 GLU A O 1
ATOM 3182 N N . VAL A 1 399 ? -15.104 -19.872 16.862 1.00 91.88 399 VAL A N 1
ATOM 3183 C CA . VAL A 1 399 ? -13.969 -19.458 16.039 1.00 91.88 399 VAL A CA 1
ATOM 3184 C C . VAL A 1 399 ? -13.999 -20.247 14.739 1.00 91.88 399 VAL A C 1
ATOM 3186 O O . VAL A 1 399 ? -13.830 -21.465 14.736 1.00 91.88 399 VAL A O 1
ATOM 3189 N N . VAL A 1 400 ? -14.236 -19.554 13.623 1.00 84.44 400 VAL A N 1
ATOM 3190 C CA . VAL A 1 400 ? -14.459 -20.187 12.319 1.00 84.44 400 VAL A CA 1
ATOM 3191 C C . VAL A 1 400 ? -13.478 -19.645 11.282 1.00 84.44 400 VAL A C 1
ATOM 3193 O O . VAL A 1 400 ? -13.522 -18.480 10.877 1.00 84.44 400 VAL A O 1
ATOM 3196 N N . THR A 1 401 ? -12.593 -20.521 10.811 1.00 73.12 401 THR A N 1
ATOM 3197 C CA . THR A 1 401 ? -11.571 -20.207 9.799 1.00 73.12 401 THR A CA 1
ATOM 3198 C C . THR A 1 401 ? -12.124 -20.237 8.371 1.00 73.12 401 THR A C 1
ATOM 3200 O O . THR A 1 401 ? -11.654 -19.482 7.517 1.00 73.12 401 THR A O 1
ATOM 3203 N N . ALA A 1 402 ? -13.164 -21.038 8.123 1.00 67.06 402 ALA A N 1
ATOM 3204 C CA . ALA A 1 402 ? -13.914 -21.081 6.871 1.00 67.06 402 ALA A CA 1
ATOM 3205 C C . ALA A 1 402 ? -15.392 -21.403 7.145 1.00 67.06 402 ALA A C 1
ATOM 3207 O O . ALA A 1 402 ? -15.712 -22.451 7.701 1.00 67.06 402 ALA A O 1
ATOM 3208 N N . LEU A 1 403 ? -16.293 -20.494 6.765 1.00 64.38 403 LEU A N 1
ATOM 3209 C CA . LEU A 1 403 ? -17.738 -20.730 6.807 1.00 64.38 403 LEU A CA 1
ATOM 3210 C C . LEU A 1 403 ? -18.177 -21.379 5.483 1.00 64.38 403 LEU A C 1
ATOM 3212 O O . LEU A 1 403 ? -17.907 -20.797 4.431 1.00 64.38 403 LEU A O 1
ATOM 3216 N N . PRO A 1 404 ? -18.858 -22.539 5.505 1.00 60.84 404 PRO A N 1
ATOM 3217 C CA . PRO A 1 404 ? -19.554 -23.057 4.330 1.00 60.84 404 PRO A CA 1
ATOM 3218 C C . PRO A 1 404 ? -20.605 -22.052 3.835 1.00 60.84 404 PRO A C 1
ATOM 3220 O O . PRO A 1 404 ? -21.251 -21.381 4.646 1.00 60.84 404 PRO A O 1
ATOM 3223 N N . GLU A 1 405 ? -20.814 -21.966 2.519 1.00 56.28 405 GLU A N 1
ATOM 3224 C CA . GLU A 1 405 ? -21.927 -21.187 1.963 1.00 56.28 405 GLU A CA 1
ATOM 3225 C C . GLU A 1 405 ? -23.262 -21.687 2.539 1.00 56.28 405 GLU A C 1
ATOM 3227 O O . GLU A 1 405 ? -23.582 -22.872 2.462 1.00 56.28 405 GLU A O 1
ATOM 3232 N N . GLY A 1 406 ? -24.031 -20.777 3.148 1.00 59.38 406 GLY A N 1
ATOM 3233 C CA . GLY A 1 406 ? -25.335 -21.080 3.748 1.00 59.38 406 GLY A CA 1
ATOM 3234 C C . GLY A 1 406 ? -25.315 -21.538 5.212 1.00 59.38 406 GLY A C 1
ATOM 3235 O O . GLY A 1 406 ? -26.357 -21.940 5.723 1.00 59.38 406 GLY A O 1
ATOM 3236 N N . ALA A 1 407 ? -24.175 -21.478 5.910 1.00 66.56 407 ALA A N 1
ATOM 3237 C CA . ALA A 1 407 ? -24.129 -21.773 7.343 1.00 66.56 407 ALA A CA 1
ATOM 3238 C C . ALA A 1 407 ? -24.990 -20.781 8.156 1.00 66.56 407 ALA A C 1
ATOM 3240 O O . ALA A 1 407 ? -24.776 -19.568 8.104 1.00 66.56 407 ALA A O 1
ATOM 3241 N N . GLU A 1 408 ? -25.955 -21.293 8.926 1.00 70.38 408 GLU A N 1
ATOM 3242 C CA . GLU A 1 408 ? -26.788 -20.462 9.797 1.00 70.38 408 GLU A CA 1
ATOM 3243 C C . GLU A 1 408 ? -26.030 -20.057 11.068 1.00 70.38 408 GLU A C 1
ATOM 3245 O O . GLU A 1 408 ? -25.553 -20.900 11.830 1.00 70.38 408 GLU A O 1
ATOM 3250 N N . LEU A 1 409 ? -25.945 -18.747 11.308 1.00 81.69 409 LEU A N 1
ATOM 3251 C CA . LEU A 1 409 ? -25.370 -18.178 12.525 1.00 81.69 409 LEU A CA 1
ATOM 3252 C C . LEU A 1 409 ? -26.459 -17.971 13.582 1.00 81.69 409 LEU A C 1
ATOM 3254 O O . LEU A 1 409 ? -27.573 -17.549 13.265 1.00 81.69 409 LEU A O 1
ATOM 3258 N N . SER A 1 410 ? -26.124 -18.251 14.838 1.00 85.00 410 SER A N 1
ATOM 3259 C CA . SER A 1 410 ? -27.036 -18.155 15.976 1.00 85.00 410 SER A CA 1
ATOM 3260 C C . SER A 1 410 ? -26.930 -16.798 16.669 1.00 85.00 410 SER A C 1
ATOM 3262 O O . SER A 1 410 ? -25.839 -16.248 16.829 1.00 85.00 410 SER A O 1
ATOM 3264 N N . ALA A 1 411 ? -28.069 -16.274 17.119 1.00 84.56 411 ALA A N 1
ATOM 3265 C CA . ALA A 1 411 ? -28.165 -14.942 17.710 1.00 84.56 411 ALA A CA 1
ATOM 3266 C C . ALA A 1 411 ? -27.518 -14.827 19.100 1.00 84.56 411 ALA A C 1
ATOM 3268 O O . ALA A 1 411 ? -27.197 -13.729 19.536 1.00 84.56 411 ALA A O 1
ATOM 3269 N N . ASP A 1 412 ? -27.310 -15.947 19.790 1.00 86.50 412 ASP A N 1
ATOM 3270 C CA . ASP A 1 412 ? -26.744 -16.033 21.142 1.00 86.50 412 ASP A CA 1
ATOM 3271 C C . ASP A 1 412 ? -25.229 -16.308 21.167 1.00 86.50 412 ASP A C 1
ATOM 3273 O O . ASP A 1 412 ? -24.637 -16.485 22.235 1.00 86.50 412 ASP A O 1
ATOM 3277 N N . LYS A 1 413 ? -24.591 -16.369 19.994 1.00 93.06 413 LYS A N 1
ATOM 3278 C CA . LYS A 1 413 ? -23.174 -16.712 19.855 1.00 93.06 413 LYS A CA 1
ATOM 3279 C C . LYS A 1 413 ? -22.326 -15.515 19.449 1.00 93.06 413 LYS A C 1
ATOM 3281 O O . LYS A 1 413 ? -22.793 -14.582 18.792 1.00 93.06 413 LYS A O 1
ATOM 3286 N N . ILE A 1 414 ? -21.063 -15.567 19.858 1.00 94.25 414 ILE A N 1
ATOM 3287 C CA . ILE A 1 414 ? -20.037 -14.577 19.536 1.00 94.25 414 ILE A CA 1
ATOM 3288 C C . ILE A 1 414 ? -19.090 -15.215 18.522 1.00 94.25 414 ILE A C 1
ATOM 3290 O O . ILE A 1 414 ? -18.462 -16.227 18.820 1.00 94.25 414 ILE A O 1
ATOM 3294 N N . TYR A 1 415 ? -18.989 -14.634 17.329 1.00 92.88 415 TYR A N 1
ATOM 3295 C CA . TYR A 1 415 ? -18.261 -15.232 16.211 1.00 92.88 415 TYR A CA 1
ATOM 3296 C C . TYR A 1 415 ? -16.932 -14.535 15.935 1.00 92.88 415 TYR A C 1
ATOM 3298 O O . TYR A 1 415 ? -16.897 -13.330 15.706 1.00 92.88 415 TYR A O 1
ATOM 3306 N N . MET A 1 416 ? -15.851 -15.307 15.864 1.00 92.75 416 MET A N 1
ATOM 3307 C CA . MET A 1 416 ? -14.543 -14.859 15.379 1.00 92.75 416 MET A CA 1
ATOM 3308 C C . MET A 1 416 ? -14.324 -15.479 14.002 1.00 92.75 416 MET A C 1
ATOM 3310 O O . MET A 1 416 ? -14.232 -16.700 13.877 1.00 92.75 416 MET A O 1
ATOM 3314 N N . LEU A 1 417 ? -14.303 -14.659 12.953 1.00 88.19 417 LEU A N 1
ATOM 3315 C CA . LEU A 1 417 ? -14.365 -15.122 11.568 1.00 88.19 417 LEU A CA 1
ATOM 3316 C C . LEU A 1 417 ? -13.158 -14.649 10.765 1.00 88.19 417 LEU A C 1
ATOM 3318 O O . LEU A 1 417 ? -12.723 -13.505 10.871 1.00 88.19 417 LEU A O 1
ATOM 3322 N N . ARG A 1 418 ? -12.683 -15.476 9.832 1.00 82.12 418 ARG A N 1
ATOM 3323 C CA . ARG A 1 418 ? -11.728 -14.988 8.823 1.00 82.12 418 ARG A CA 1
ATOM 3324 C C . ARG A 1 418 ? -12.355 -13.921 7.920 1.00 82.12 418 ARG A C 1
ATOM 3326 O O . ARG A 1 418 ? -11.742 -12.902 7.624 1.00 82.12 418 ARG A O 1
ATOM 3333 N N . SER A 1 419 ? -13.598 -14.135 7.496 1.00 77.06 419 SER A N 1
ATOM 3334 C CA . SER A 1 419 ? -14.376 -13.149 6.746 1.00 77.06 419 SER A CA 1
ATOM 3335 C C . SER A 1 419 ? -15.854 -13.297 7.082 1.00 77.06 419 SER A C 1
ATOM 3337 O O . SER A 1 419 ? -16.351 -14.422 7.133 1.00 77.06 419 SER A O 1
ATOM 3339 N N . ALA A 1 420 ? -16.562 -12.184 7.277 1.00 74.69 420 ALA A N 1
ATOM 3340 C CA . ALA A 1 420 ? -18.005 -12.237 7.482 1.00 74.69 420 ALA A CA 1
ATOM 3341 C C . ALA A 1 420 ? -18.751 -12.609 6.182 1.00 74.69 420 ALA A C 1
ATOM 3343 O O . ALA A 1 420 ? -18.332 -12.151 5.106 1.00 74.69 420 ALA A O 1
ATOM 3344 N N . PRO A 1 421 ? -19.839 -13.403 6.265 1.00 71.75 421 PRO A N 1
ATOM 3345 C CA . PRO A 1 421 ? -20.719 -13.691 5.134 1.00 71.75 421 PRO A CA 1
ATOM 3346 C C . PRO A 1 421 ? -21.504 -12.441 4.705 1.00 71.75 421 PRO A C 1
ATOM 3348 O O . PRO A 1 421 ? -21.667 -11.498 5.478 1.00 71.75 421 PRO A O 1
ATOM 3351 N N . ALA A 1 422 ? -21.987 -12.435 3.459 1.00 65.50 422 ALA A N 1
ATOM 3352 C CA . ALA A 1 422 ? -22.725 -11.301 2.894 1.00 65.50 422 ALA A CA 1
ATOM 3353 C C . ALA A 1 422 ? -24.103 -11.087 3.552 1.00 65.50 422 ALA A C 1
ATOM 3355 O O . ALA A 1 422 ? -24.531 -9.945 3.701 1.00 65.50 422 ALA A O 1
ATOM 3356 N N . ASP A 1 423 ? -24.760 -12.172 3.973 1.00 68.06 423 ASP A N 1
ATOM 3357 C CA . ASP A 1 423 ? -26.070 -12.167 4.632 1.00 68.06 423 ASP A CA 1
ATOM 3358 C C . ASP A 1 423 ? -25.931 -12.596 6.101 1.00 68.06 423 ASP A C 1
ATOM 3360 O O . ASP A 1 423 ? -26.189 -13.738 6.487 1.00 68.06 423 ASP A O 1
ATOM 3364 N N . LEU A 1 424 ? -25.398 -11.690 6.924 1.00 71.25 424 LEU A N 1
ATOM 3365 C CA . LEU A 1 424 ? -25.212 -11.935 8.351 1.00 71.25 424 LEU A CA 1
ATOM 3366 C C . LEU A 1 424 ? -26.536 -11.697 9.096 1.00 71.25 424 LEU A C 1
ATOM 3368 O O . LEU A 1 424 ? -26.989 -10.557 9.215 1.00 71.25 424 LEU A O 1
ATOM 3372 N N . LYS A 1 425 ? -27.129 -12.754 9.660 1.00 78.94 425 LYS A N 1
ATOM 3373 C CA . LYS A 1 425 ? -28.202 -12.611 10.660 1.00 78.94 425 LYS A CA 1
ATOM 3374 C C . LYS A 1 425 ? -27.645 -11.962 11.945 1.00 78.94 425 LYS A C 1
ATOM 3376 O O . LYS A 1 425 ? -26.447 -12.069 12.199 1.00 78.94 425 LYS A O 1
ATOM 3381 N N . PRO A 1 426 ? -28.470 -11.295 12.775 1.00 81.69 426 PRO A N 1
ATOM 3382 C CA . PRO A 1 426 ? -28.009 -10.737 14.046 1.00 81.69 426 PRO A CA 1
ATOM 3383 C C . PRO A 1 426 ? -27.354 -11.806 14.930 1.00 81.69 426 PRO A C 1
ATOM 3385 O O . PRO A 1 426 ? -27.940 -12.863 15.148 1.00 81.69 426 PRO A O 1
ATOM 3388 N N . VAL A 1 427 ? -26.157 -11.506 15.433 1.00 89.00 427 VAL A N 1
ATOM 3389 C CA . VAL A 1 427 ? -25.367 -12.336 16.358 1.00 89.00 427 VAL A CA 1
ATOM 3390 C C . VAL A 1 427 ? -25.096 -11.555 17.642 1.00 89.00 427 VAL A C 1
ATOM 3392 O O . VAL A 1 427 ? -25.231 -10.331 17.649 1.00 89.00 427 VAL A O 1
ATOM 3395 N N . ALA A 1 428 ? -24.688 -12.232 18.717 1.00 89.56 428 ALA A N 1
ATOM 3396 C CA . ALA A 1 428 ? -24.409 -11.567 19.990 1.00 89.56 428 ALA A CA 1
ATOM 3397 C C . ALA A 1 428 ? -23.146 -10.695 19.909 1.00 89.56 428 ALA A C 1
ATOM 3399 O O . ALA A 1 428 ? -23.088 -9.628 20.507 1.00 89.56 428 ALA A O 1
ATOM 3400 N N . GLY A 1 429 ? -22.144 -11.120 19.139 1.00 92.00 429 GLY A N 1
ATOM 3401 C CA . GLY A 1 429 ? -20.912 -10.367 18.906 1.00 92.00 429 GLY A CA 1
ATOM 3402 C C . GLY A 1 429 ? -20.153 -10.904 17.701 1.00 92.00 429 GLY A C 1
ATOM 3403 O O . GLY A 1 429 ? -20.345 -12.058 17.309 1.00 92.00 429 GLY A O 1
ATOM 3404 N N . ILE A 1 430 ? -19.300 -10.077 17.101 1.00 91.31 430 ILE A N 1
ATOM 3405 C CA . ILE A 1 430 ? -18.528 -10.476 15.921 1.00 91.31 430 ILE A CA 1
ATOM 3406 C C . ILE A 1 430 ? -17.120 -9.875 15.920 1.00 91.31 430 ILE A C 1
ATOM 3408 O O . ILE A 1 430 ? -16.934 -8.722 16.289 1.00 91.31 430 ILE A O 1
ATOM 3412 N N . ALA A 1 431 ? -16.125 -10.630 15.461 1.00 90.81 431 ALA A N 1
ATOM 3413 C CA . ALA A 1 431 ? -14.851 -10.064 15.041 1.00 90.81 431 ALA A CA 1
ATOM 3414 C C . ALA A 1 431 ? -14.339 -10.709 13.752 1.00 90.81 431 ALA A C 1
ATOM 3416 O O . ALA A 1 431 ? -14.587 -11.891 13.504 1.00 90.81 431 ALA A O 1
ATOM 3417 N N . THR A 1 432 ? -13.630 -9.941 12.920 1.00 87.75 432 THR A N 1
ATOM 3418 C CA . THR A 1 432 ? -13.176 -10.398 11.592 1.00 87.75 432 THR A CA 1
ATOM 3419 C C . THR A 1 432 ? -11.701 -10.121 11.305 1.00 87.75 432 THR A C 1
ATOM 3421 O O . THR A 1 432 ? -11.197 -9.075 11.704 1.00 87.75 432 THR A O 1
ATOM 3424 N N . VAL A 1 433 ? -11.036 -11.008 10.544 1.00 75.44 433 VAL A N 1
ATOM 3425 C CA . VAL A 1 433 ? -9.586 -10.930 10.222 1.00 75.44 433 VAL A CA 1
ATOM 3426 C C . VAL A 1 433 ? -9.181 -9.767 9.297 1.00 75.44 433 VAL A C 1
ATOM 3428 O O . VAL A 1 433 ? -8.006 -9.525 9.039 1.00 75.44 433 VAL A O 1
ATOM 3431 N N . SER A 1 434 ? -10.127 -8.990 8.785 1.00 65.38 434 SER A N 1
ATOM 3432 C CA . SER A 1 434 ? -9.861 -7.747 8.058 1.00 65.38 434 SER A CA 1
ATOM 3433 C C . SER A 1 434 ? -11.147 -6.946 7.969 1.00 65.38 434 SER A C 1
ATOM 3435 O O . SER A 1 434 ? -12.229 -7.523 7.829 1.00 65.38 434 SER A O 1
ATOM 3437 N N . GLU A 1 435 ? -11.034 -5.622 7.989 1.00 56.78 435 GLU A N 1
ATOM 3438 C CA . GLU A 1 435 ? -12.167 -4.753 7.710 1.00 56.78 435 GLU A CA 1
ATOM 3439 C C . GLU A 1 435 ? -12.592 -4.930 6.241 1.00 56.78 435 GLU A C 1
ATOM 3441 O O . GLU A 1 435 ? -11.834 -4.657 5.309 1.00 56.78 435 GLU A O 1
ATOM 3446 N N . ARG A 1 436 ? -13.819 -5.409 6.005 1.00 47.62 436 ARG A N 1
ATOM 3447 C CA . ARG A 1 436 ? -14.526 -5.012 4.783 1.00 47.62 436 ARG A CA 1
ATOM 3448 C C . ARG A 1 436 ? -15.121 -3.645 5.093 1.00 47.62 436 ARG A C 1
ATOM 3450 O O . ARG A 1 436 ? -15.866 -3.585 6.062 1.00 47.62 436 ARG A O 1
ATOM 3457 N N . ASN A 1 437 ? -14.767 -2.634 4.290 1.00 45.94 437 ASN A N 1
ATOM 3458 C CA . ASN A 1 437 ? -15.291 -1.257 4.220 1.00 45.94 437 ASN A CA 1
ATOM 3459 C C . ASN A 1 437 ? -16.311 -0.861 5.295 1.00 45.94 437 ASN A C 1
ATOM 3461 O O . ASN A 1 437 ? -17.346 -1.508 5.350 1.00 45.94 437 ASN A O 1
ATOM 3465 N N . LEU A 1 438 ? -16.131 0.305 5.940 1.00 42.38 438 LEU A N 1
ATOM 3466 C CA . LEU A 1 438 ? -17.035 0.991 6.903 1.00 42.38 438 LEU A CA 1
ATOM 3467 C C . LEU A 1 438 ? -18.562 0.958 6.601 1.00 42.38 438 LEU A C 1
ATOM 3469 O O . LEU A 1 438 ? -19.384 1.253 7.470 1.00 42.38 438 LEU A O 1
ATOM 3473 N N . VAL A 1 439 ? -18.952 0.635 5.363 1.00 41.47 439 VAL A N 1
ATOM 3474 C CA . VAL A 1 439 ? -20.331 0.522 4.846 1.00 41.47 439 VAL A CA 1
ATOM 3475 C C . VAL A 1 439 ? -20.780 -0.946 4.678 1.00 41.47 439 VAL A C 1
ATOM 3477 O O . VAL A 1 439 ? -21.821 -1.230 4.091 1.00 41.47 439 VAL A O 1
ATOM 3480 N N . SER A 1 440 ? -20.005 -1.910 5.177 1.00 56.47 440 SER A N 1
ATOM 3481 C CA . SER A 1 440 ? -20.324 -3.336 5.152 1.00 56.47 440 SER A CA 1
ATOM 3482 C C . SER A 1 440 ? -21.675 -3.571 5.825 1.00 56.47 440 SER A C 1
ATOM 3484 O O . SER A 1 440 ? -21.946 -3.012 6.892 1.00 56.47 440 SER A O 1
ATOM 3486 N N . HIS A 1 441 ? -22.526 -4.420 5.233 1.00 63.06 441 HIS A N 1
ATOM 3487 C CA . HIS A 1 441 ? -23.809 -4.803 5.836 1.00 63.06 441 HIS A CA 1
ATOM 3488 C C . HIS A 1 441 ? -23.643 -5.261 7.287 1.00 63.06 441 HIS A C 1
ATOM 3490 O O . HIS A 1 441 ? -24.474 -4.927 8.125 1.00 63.06 441 HIS A O 1
ATOM 3496 N N . VAL A 1 442 ? -22.523 -5.912 7.608 1.00 63.50 442 VAL A N 1
ATOM 3497 C CA . VAL A 1 442 ? -22.179 -6.322 8.972 1.00 63.50 442 VAL A CA 1
ATOM 3498 C C . VAL A 1 442 ? -21.949 -5.134 9.900 1.00 63.50 442 VAL A C 1
ATOM 3500 O O . VAL A 1 442 ? -22.458 -5.131 11.015 1.00 63.50 442 VAL A O 1
ATOM 3503 N N . GLN A 1 443 ? -21.223 -4.105 9.463 1.00 66.12 443 GLN A N 1
ATOM 3504 C CA . GLN A 1 443 ? -20.960 -2.931 10.297 1.00 66.12 443 GLN A CA 1
ATOM 3505 C C . GLN A 1 443 ? -22.205 -2.065 10.476 1.00 66.12 443 GLN A C 1
ATOM 3507 O O . GLN A 1 443 ? -22.448 -1.602 11.587 1.00 66.12 443 GLN A O 1
ATOM 3512 N N . LEU A 1 444 ? -23.016 -1.888 9.427 1.00 67.19 444 LEU A N 1
ATOM 3513 C CA . LEU A 1 444 ? -24.301 -1.189 9.521 1.00 67.19 444 LEU A CA 1
ATOM 3514 C C . LEU A 1 444 ? -25.278 -1.930 10.440 1.00 67.19 444 LEU A C 1
ATOM 3516 O O . LEU A 1 444 ? -25.900 -1.303 11.297 1.00 67.19 444 LEU A O 1
ATOM 3520 N N . LEU A 1 445 ? -25.378 -3.255 10.304 1.00 71.62 445 LEU A N 1
ATOM 3521 C CA . LEU A 1 445 ? -26.182 -4.099 11.185 1.00 71.62 445 LEU A CA 1
ATOM 3522 C C . LEU A 1 445 ? -25.701 -3.983 12.633 1.00 71.62 445 LEU A C 1
ATOM 3524 O O . LEU A 1 445 ? -26.493 -3.675 13.521 1.00 71.62 445 LEU A O 1
ATOM 3528 N N . ALA A 1 446 ? -24.400 -4.171 12.856 1.00 75.00 446 ALA A N 1
ATOM 3529 C CA . ALA A 1 446 ? -23.814 -4.143 14.185 1.00 75.00 446 ALA A CA 1
ATOM 3530 C C . ALA A 1 446 ? -23.966 -2.771 14.852 1.00 75.00 446 ALA A C 1
ATOM 3532 O O . ALA A 1 446 ? -24.329 -2.701 16.021 1.00 75.00 446 ALA A O 1
ATOM 3533 N N . ARG A 1 447 ? -23.794 -1.676 14.103 1.00 74.25 447 ARG A N 1
ATOM 3534 C CA . ARG A 1 447 ? -23.988 -0.318 14.624 1.00 74.25 447 ARG A CA 1
ATOM 3535 C C . ARG A 1 447 ? -25.447 -0.031 14.975 1.00 74.25 447 ARG A C 1
ATOM 3537 O O . ARG A 1 447 ? -25.708 0.599 15.992 1.00 74.25 447 ARG A O 1
ATOM 3544 N N . ASN A 1 448 ? -26.392 -0.484 14.150 1.00 70.62 448 ASN A N 1
ATOM 3545 C CA . ASN A 1 448 ? -27.821 -0.252 14.383 1.00 70.62 448 ASN A CA 1
ATOM 3546 C C . ASN A 1 448 ? -28.380 -1.093 15.538 1.00 70.62 448 ASN A C 1
ATOM 3548 O O . ASN A 1 448 ? -29.327 -0.666 16.192 1.00 70.62 448 ASN A O 1
ATOM 3552 N N . LEU A 1 449 ? -27.813 -2.279 15.775 1.00 73.69 449 LEU A N 1
ATOM 3553 C CA . LEU A 1 449 ? -28.272 -3.221 16.799 1.00 73.69 449 LEU A CA 1
ATOM 3554 C C . LEU A 1 449 ? -27.401 -3.230 18.065 1.00 73.69 449 LEU A C 1
ATOM 3556 O O . LEU A 1 449 ? -27.686 -3.991 18.983 1.00 73.69 449 LEU A O 1
ATOM 3560 N N . GLY A 1 450 ? -26.352 -2.402 18.125 1.00 78.69 450 GLY A N 1
ATOM 3561 C CA . GLY A 1 450 ? -25.426 -2.354 19.262 1.00 78.69 450 GLY A CA 1
ATOM 3562 C C . GLY A 1 450 ? -24.613 -3.638 19.451 1.00 78.69 450 GLY A C 1
ATOM 3563 O O . GLY A 1 450 ? -24.212 -3.946 20.571 1.00 78.69 450 GLY A O 1
ATOM 3564 N N . ILE A 1 451 ? -24.393 -4.400 18.374 1.00 88.00 451 ILE A N 1
ATOM 3565 C CA . ILE A 1 451 ? -23.612 -5.639 18.419 1.00 88.00 451 ILE A CA 1
ATOM 3566 C C . ILE A 1 451 ? -22.130 -5.253 18.557 1.00 88.00 451 ILE A C 1
ATOM 3568 O O . ILE A 1 451 ? -21.612 -4.563 17.666 1.00 88.00 451 ILE A O 1
ATOM 3572 N N . PRO A 1 452 ? -21.428 -5.689 19.622 1.00 90.81 452 PRO A N 1
ATOM 3573 C CA . PRO A 1 452 ? -19.996 -5.462 19.752 1.00 90.81 452 PRO A CA 1
ATOM 3574 C C . PRO A 1 452 ? -19.254 -6.063 18.557 1.00 90.81 452 PRO A C 1
ATOM 3576 O O . PRO A 1 452 ? -19.449 -7.233 18.213 1.00 90.81 452 PRO A O 1
ATOM 3579 N N . ASN A 1 453 ? -18.421 -5.241 17.916 1.00 89.81 453 ASN A N 1
ATOM 3580 C CA . ASN A 1 453 ? -17.678 -5.616 16.715 1.00 89.81 453 ASN A CA 1
ATOM 3581 C C . ASN A 1 453 ? -16.200 -5.236 16.837 1.00 89.81 453 ASN A C 1
ATOM 3583 O O . ASN A 1 453 ? -15.913 -4.115 17.258 1.00 89.81 453 ASN A O 1
ATOM 3587 N N . ALA A 1 454 ? -15.283 -6.104 16.407 1.00 89.56 454 ALA A N 1
ATOM 3588 C CA . ALA A 1 454 ? -13.851 -5.816 16.348 1.00 89.56 454 ALA A CA 1
ATOM 3589 C C . ALA A 1 454 ? -13.158 -6.367 15.088 1.00 89.56 454 ALA A C 1
ATOM 3591 O O . ALA A 1 454 ? -13.615 -7.305 14.439 1.00 89.56 454 ALA A O 1
ATOM 3592 N N . VAL A 1 455 ? -12.001 -5.802 14.762 1.00 86.44 455 VAL A N 1
ATOM 3593 C CA . VAL A 1 455 ? -11.032 -6.378 13.825 1.00 86.44 455 VAL A CA 1
ATOM 3594 C C . VAL A 1 455 ? -9.972 -7.121 14.627 1.00 86.44 455 VAL A C 1
ATOM 3596 O O . VAL A 1 455 ? -9.550 -6.652 15.684 1.00 86.44 455 VAL A O 1
ATOM 3599 N N . ILE A 1 456 ? -9.558 -8.280 14.128 1.00 87.19 456 ILE A N 1
ATOM 3600 C CA . ILE A 1 456 ? -8.483 -9.109 14.688 1.00 87.19 456 ILE A CA 1
ATOM 3601 C C . ILE A 1 456 ? -7.496 -9.476 13.573 1.00 87.19 456 ILE A C 1
ATOM 3603 O O . ILE A 1 456 ? -7.840 -9.382 12.399 1.00 87.19 456 ILE A O 1
ATOM 3607 N N . SER A 1 457 ? -6.275 -9.897 13.901 1.00 81.19 457 SER A N 1
ATOM 3608 C CA . SER A 1 457 ? -5.353 -10.453 12.898 1.00 81.19 457 SER A CA 1
ATOM 3609 C C . SER A 1 457 ? -5.633 -11.937 12.630 1.00 81.19 457 SER A C 1
ATOM 3611 O O . SER A 1 457 ? -6.339 -12.599 13.397 1.00 81.19 457 SER A O 1
ATOM 3613 N N . LEU A 1 458 ? -5.049 -12.488 11.557 1.00 79.81 458 LEU A N 1
ATOM 3614 C CA . LEU A 1 458 ? -5.127 -13.928 11.281 1.00 79.81 458 LEU A CA 1
ATOM 3615 C C . LEU A 1 458 ? -4.491 -14.738 12.419 1.00 79.81 458 LEU A C 1
ATOM 3617 O O . LEU A 1 458 ? -5.070 -15.725 12.859 1.00 79.81 458 LEU A O 1
ATOM 3621 N N . GLN A 1 459 ? -3.366 -14.259 12.950 1.00 80.88 459 GLN A N 1
ATOM 3622 C CA . GLN A 1 459 ? -2.701 -14.862 14.100 1.00 80.88 459 GLN A CA 1
ATOM 3623 C C . GLN A 1 459 ? -3.606 -14.870 15.341 1.00 80.88 459 GLN A C 1
ATOM 3625 O O . GLN A 1 459 ? -3.738 -15.899 15.997 1.00 80.88 459 GLN A O 1
ATOM 3630 N N . ASN A 1 460 ? -4.293 -13.761 15.649 1.00 88.88 460 ASN A N 1
ATOM 3631 C CA . ASN A 1 460 ? -5.222 -13.737 16.785 1.00 88.88 460 ASN A CA 1
ATOM 3632 C C . ASN A 1 460 ? -6.375 -14.735 16.596 1.00 88.88 460 ASN A C 1
ATOM 3634 O O . ASN A 1 460 ? -6.797 -15.359 17.565 1.00 88.88 460 ASN A O 1
ATOM 3638 N N . LEU A 1 461 ? -6.890 -14.895 15.369 1.00 89.69 461 LEU A N 1
ATOM 3639 C CA . LEU A 1 461 ? -7.933 -15.882 15.075 1.00 89.69 461 LEU A CA 1
ATOM 3640 C C . LEU A 1 461 ? -7.448 -17.311 15.372 1.00 89.69 461 LEU A C 1
ATOM 3642 O O . LEU A 1 461 ? -8.180 -18.090 15.979 1.00 89.69 461 LEU A O 1
ATOM 3646 N N . GLU A 1 462 ? -6.221 -17.645 14.970 1.00 88.88 462 GLU A N 1
ATOM 3647 C CA . GLU A 1 462 ? -5.605 -18.953 15.224 1.00 88.88 462 GLU A CA 1
ATOM 3648 C C . GLU A 1 462 ? -5.366 -19.197 16.722 1.00 88.88 462 GLU A C 1
ATOM 3650 O O . GLU A 1 462 ? -5.690 -20.272 17.226 1.00 88.88 462 GLU A O 1
ATOM 3655 N N . GLU A 1 463 ? -4.892 -18.187 17.459 1.00 91.62 463 GLU A N 1
ATOM 3656 C CA . GLU A 1 463 ? -4.685 -18.264 18.914 1.00 91.62 463 GLU A CA 1
ATOM 3657 C C . GLU A 1 463 ? -5.998 -18.366 19.709 1.00 91.62 463 GLU A C 1
ATOM 3659 O O . GLU A 1 463 ? -6.011 -18.912 20.812 1.00 91.62 463 GLU A O 1
ATOM 3664 N N . LEU A 1 464 ? -7.114 -17.878 19.156 1.00 93.75 464 LEU A N 1
ATOM 3665 C CA . LEU A 1 464 ? -8.442 -17.980 19.770 1.00 93.75 464 LEU A CA 1
ATOM 3666 C C . LEU A 1 464 ? -9.115 -19.340 19.543 1.00 93.75 464 LEU A C 1
ATOM 3668 O O . LEU A 1 464 ? -10.018 -19.703 20.300 1.00 93.75 464 LEU A O 1
ATOM 3672 N N . LEU A 1 465 ? -8.683 -20.107 18.538 1.00 92.12 465 LEU A N 1
ATOM 3673 C CA . LEU A 1 465 ? -9.281 -21.393 18.160 1.00 92.12 465 LEU A CA 1
ATOM 3674 C C . LEU A 1 465 ? -9.433 -22.389 19.334 1.00 92.12 465 LEU A C 1
ATOM 3676 O O . LEU A 1 465 ? -10.501 -22.999 19.437 1.00 92.12 465 LEU A O 1
ATOM 3680 N N . PRO A 1 466 ? -8.460 -22.535 20.263 1.00 93.44 466 PRO A N 1
ATOM 3681 C CA . PRO A 1 466 ? -8.582 -23.432 21.418 1.00 93.44 466 PRO A CA 1
ATOM 3682 C C . PRO A 1 466 ? -9.710 -23.068 22.393 1.00 93.44 466 PRO A C 1
ATOM 3684 O O . PRO A 1 466 ? -10.136 -23.914 23.176 1.00 93.44 466 PRO A O 1
ATOM 3687 N N . PHE A 1 467 ? -10.197 -21.825 22.360 1.00 93.06 467 PHE A N 1
ATOM 3688 C CA . PHE A 1 467 ? -11.264 -21.335 23.234 1.00 93.06 467 PHE A CA 1
ATOM 3689 C C . PHE A 1 467 ? -12.660 -21.457 22.601 1.00 93.06 467 PHE A C 1
ATOM 3691 O O . PHE A 1 467 ? -13.656 -21.096 23.235 1.00 93.06 467 PHE A O 1
ATOM 3698 N N . SER A 1 468 ? -12.765 -21.959 21.365 1.00 93.94 468 SER A N 1
ATOM 3699 C CA . SER A 1 468 ? -14.054 -22.164 20.698 1.00 93.94 468 SER A CA 1
ATOM 3700 C C . SER A 1 468 ? -14.944 -23.131 21.491 1.00 93.94 468 SER A C 1
ATOM 3702 O O . SER A 1 468 ? -14.482 -24.132 22.035 1.00 93.94 468 SER A O 1
ATOM 3704 N N . GLY A 1 469 ? -16.237 -22.829 21.575 1.00 92.50 469 GLY A N 1
ATOM 3705 C CA . GLY A 1 469 ? -17.225 -23.555 22.376 1.00 92.50 469 GLY A CA 1
ATOM 3706 C C . GLY A 1 469 ? -17.328 -23.102 23.837 1.00 92.50 469 GLY A C 1
ATOM 3707 O O . GLY A 1 469 ? -18.222 -23.560 24.550 1.00 92.50 469 GLY A O 1
ATOM 3708 N N . THR A 1 470 ? -16.466 -22.192 24.304 1.00 94.50 470 THR A N 1
ATOM 3709 C CA . THR A 1 470 ? -16.544 -21.657 25.672 1.00 94.50 470 THR A CA 1
ATOM 3710 C C . THR A 1 470 ? -17.557 -20.518 25.780 1.00 94.50 470 THR A C 1
ATOM 3712 O O . THR A 1 470 ? -17.790 -19.773 24.830 1.00 94.50 470 THR A O 1
ATOM 3715 N N . ARG A 1 471 ? -18.182 -20.365 26.952 1.00 95.38 471 ARG A N 1
ATOM 3716 C CA . ARG A 1 471 ? -19.074 -19.231 27.226 1.00 95.38 471 ARG A CA 1
ATOM 3717 C C . ARG A 1 471 ? -18.245 -18.041 27.703 1.00 95.38 471 ARG A C 1
ATOM 3719 O O . ARG A 1 471 ? -17.570 -18.131 28.729 1.00 95.38 471 ARG A O 1
ATOM 3726 N N . VAL A 1 472 ? -18.314 -16.933 26.976 1.00 96.31 472 VAL A N 1
ATOM 3727 C CA . VAL A 1 472 ? -17.442 -15.767 27.160 1.00 96.31 472 VAL A CA 1
ATOM 3728 C C . VAL A 1 472 ? -18.248 -14.487 27.348 1.00 96.31 472 VAL A C 1
ATOM 3730 O O . VAL A 1 472 ? -19.363 -14.350 26.842 1.00 96.31 472 VAL A O 1
ATOM 3733 N N . PHE A 1 473 ? -17.657 -13.551 28.082 1.00 95.69 473 PHE A N 1
ATOM 3734 C CA . PHE A 1 473 ? -18.036 -12.148 28.102 1.00 95.69 473 PHE A CA 1
ATOM 3735 C C . PHE A 1 473 ? -17.218 -11.406 27.053 1.00 95.69 473 PHE A C 1
ATOM 3737 O O . PHE A 1 473 ? -15.993 -11.540 27.021 1.00 95.69 473 PHE A O 1
ATOM 3744 N N . TYR A 1 474 ? -17.893 -10.629 26.215 1.00 95.56 474 TYR A N 1
ATOM 3745 C CA . TYR A 1 474 ? -17.288 -9.852 25.147 1.00 95.56 474 TYR A CA 1
ATOM 3746 C C . TYR A 1 474 ? -17.764 -8.406 25.209 1.00 95.56 474 TYR A C 1
ATOM 3748 O O . TYR A 1 474 ? -18.962 -8.131 25.161 1.00 95.56 474 TYR A O 1
ATOM 3756 N N . ALA A 1 475 ? -16.824 -7.473 25.300 1.00 93.19 475 ALA A N 1
ATOM 3757 C CA . ALA A 1 475 ? -17.114 -6.053 25.345 1.00 93.19 475 ALA A CA 1
ATOM 3758 C C . ALA A 1 475 ? -16.172 -5.271 24.439 1.00 93.19 475 ALA A C 1
ATOM 3760 O O . ALA A 1 475 ? -14.964 -5.509 24.398 1.00 93.19 475 ALA A O 1
ATOM 3761 N N . VAL A 1 476 ? -16.741 -4.290 23.749 1.00 91.31 476 VAL A N 1
ATOM 3762 C CA . VAL A 1 476 ? -16.015 -3.329 22.929 1.00 91.31 476 VAL A CA 1
ATOM 3763 C C . VAL A 1 476 ? -16.333 -1.936 23.449 1.00 91.31 476 VAL A C 1
ATOM 3765 O O . VAL A 1 476 ? -17.496 -1.541 23.545 1.00 91.31 476 VAL A O 1
ATOM 3768 N N . SER A 1 477 ? -15.301 -1.182 23.817 1.00 85.75 477 SER A N 1
ATOM 3769 C CA . SER A 1 477 ? -15.463 0.175 24.327 1.00 85.75 477 SER A CA 1
ATOM 3770 C C . SER A 1 477 ? -15.605 1.191 23.186 1.00 85.75 477 SER A C 1
ATOM 3772 O O . SER A 1 477 ? -15.097 0.962 22.086 1.00 85.75 477 SER A O 1
ATOM 3774 N N . PRO A 1 478 ? -16.198 2.374 23.440 1.00 77.25 478 PRO A N 1
ATOM 3775 C CA . PRO A 1 478 ? -16.247 3.458 22.453 1.00 77.25 478 PRO A CA 1
ATOM 3776 C C . PRO A 1 478 ? -14.869 3.945 21.979 1.00 77.25 478 PRO A C 1
ATOM 3778 O O . PRO A 1 478 ? -14.774 4.619 20.959 1.00 77.25 478 PRO A O 1
ATOM 3781 N N . ARG A 1 479 ? -13.803 3.631 22.727 1.00 71.06 479 ARG A N 1
ATOM 3782 C CA . ARG A 1 479 ? -12.412 3.968 22.394 1.00 71.06 479 ARG A CA 1
ATOM 3783 C C . ARG A 1 479 ? -11.654 2.804 21.742 1.00 71.06 479 ARG A C 1
ATOM 3785 O O . ARG A 1 479 ? -10.440 2.879 21.616 1.00 71.06 479 ARG A O 1
ATOM 3792 N N . GLY A 1 480 ? -12.348 1.730 21.359 1.00 78.00 480 GLY A N 1
ATOM 3793 C CA . GLY A 1 480 ? -11.770 0.609 20.615 1.00 78.00 480 GLY A CA 1
ATOM 3794 C C . GLY A 1 480 ? -11.070 -0.455 21.465 1.00 78.00 480 GLY A C 1
ATOM 3795 O O . GLY A 1 480 ? -10.479 -1.368 20.896 1.00 78.00 480 GLY A O 1
ATOM 3796 N N . ARG A 1 481 ? -11.154 -0.376 22.804 1.00 84.75 481 ARG A N 1
ATOM 3797 C CA . ARG A 1 481 ? -10.662 -1.440 23.704 1.00 84.75 481 ARG A CA 1
ATOM 3798 C C . ARG A 1 481 ? -11.586 -2.646 23.618 1.00 84.75 481 ARG A C 1
ATOM 3800 O O . ARG A 1 481 ? -12.801 -2.484 23.720 1.00 84.75 481 ARG A O 1
ATOM 3807 N N . VAL A 1 482 ? -11.003 -3.828 23.510 1.00 90.75 482 VAL A N 1
ATOM 3808 C CA . VAL A 1 482 ? -11.703 -5.106 23.447 1.00 90.75 482 VAL A CA 1
ATOM 3809 C C . VAL A 1 482 ? -11.382 -5.935 24.684 1.00 90.75 482 VAL A C 1
ATOM 3811 O O . VAL A 1 482 ? -10.219 -6.119 25.040 1.00 90.75 482 VAL A O 1
ATOM 3814 N N . ILE A 1 483 ? -12.430 -6.432 25.335 1.00 93.00 483 ILE A N 1
ATOM 3815 C CA . ILE A 1 483 ? -12.350 -7.363 26.459 1.00 93.00 483 ILE A CA 1
ATOM 3816 C C . ILE A 1 483 ? -13.062 -8.644 26.034 1.00 93.00 483 ILE A C 1
ATOM 3818 O O . ILE A 1 483 ? -14.225 -8.606 25.639 1.00 93.00 483 ILE A O 1
ATOM 3822 N N . LEU A 1 484 ? -12.361 -9.769 26.111 1.00 95.19 484 LEU A N 1
ATOM 3823 C CA . LEU A 1 484 ? -12.886 -11.108 25.896 1.00 95.19 484 LEU A CA 1
ATOM 3824 C C . LEU A 1 484 ? -12.336 -12.016 26.996 1.00 95.19 484 LEU A C 1
ATOM 3826 O O . LEU A 1 484 ? -11.133 -12.267 27.054 1.00 95.19 484 LEU A O 1
ATOM 3830 N N . LYS A 1 485 ? -13.213 -12.516 27.862 1.00 94.81 485 LYS A N 1
ATOM 3831 C CA . LYS A 1 485 ? -12.827 -13.377 28.988 1.00 94.81 485 LYS A CA 1
ATOM 3832 C C . LYS A 1 485 ? -13.898 -14.420 29.296 1.00 94.81 485 LYS A C 1
ATOM 3834 O O . LYS A 1 485 ? -15.036 -14.259 28.844 1.00 94.81 485 LYS A O 1
ATOM 3839 N N . PRO A 1 486 ? -13.584 -15.494 30.040 1.00 94.75 486 PRO A N 1
ATOM 3840 C CA . PRO A 1 486 ? -14.581 -16.486 30.419 1.00 94.75 486 PRO A CA 1
ATOM 3841 C C . PRO A 1 486 ? -15.734 -15.828 31.181 1.00 94.75 486 PRO A C 1
ATOM 3843 O O . PRO A 1 486 ? -15.516 -14.975 32.040 1.00 94.75 486 PRO A O 1
ATOM 3846 N N . ALA A 1 487 ? -16.975 -16.240 30.911 1.00 92.44 487 ALA A N 1
ATOM 3847 C CA . ALA A 1 487 ? -18.146 -15.664 31.579 1.00 92.44 487 ALA A CA 1
ATOM 3848 C C . ALA A 1 487 ? -18.104 -15.842 33.115 1.00 92.44 487 ALA A C 1
ATOM 3850 O O . ALA A 1 487 ? -18.682 -15.051 33.857 1.00 92.44 487 ALA A O 1
ATOM 3851 N N . SER A 1 488 ? -17.385 -16.856 33.608 1.00 91.88 488 SER A N 1
ATOM 3852 C CA . SER A 1 488 ? -17.137 -17.082 35.037 1.00 91.88 488 SER A CA 1
ATOM 3853 C C . SER A 1 488 ? -16.260 -16.012 35.696 1.00 91.88 488 SER A C 1
ATOM 3855 O O . SER A 1 488 ? -16.328 -15.843 36.911 1.00 91.88 488 SER A O 1
ATOM 3857 N N . GLU A 1 489 ? -15.458 -15.289 34.915 1.00 93.12 489 GLU A N 1
ATOM 3858 C CA . GLU A 1 489 ? -14.502 -14.276 35.381 1.00 93.12 489 GLU A CA 1
ATOM 3859 C C . GLU A 1 489 ? -15.051 -12.844 35.267 1.00 93.12 489 GLU A C 1
ATOM 3861 O O . GLU A 1 489 ? -14.324 -11.869 35.465 1.00 93.12 489 GLU A O 1
ATOM 3866 N N . MET A 1 490 ? -16.347 -12.691 34.966 1.00 91.44 490 MET A N 1
ATOM 3867 C CA . MET A 1 490 ? -16.996 -11.381 34.984 1.00 91.44 490 MET A CA 1
ATOM 3868 C C . MET A 1 490 ? -16.979 -10.769 36.388 1.00 91.44 490 MET A C 1
ATOM 3870 O O . MET A 1 490 ? -17.305 -11.433 37.384 1.00 91.44 490 MET A O 1
ATOM 3874 N N . THR A 1 491 ? -16.683 -9.475 36.475 1.00 91.50 491 THR A N 1
ATOM 3875 C CA . THR A 1 491 ? -16.827 -8.705 37.714 1.00 91.50 491 THR A CA 1
ATOM 3876 C C . THR A 1 491 ? -18.307 -8.564 38.090 1.00 91.50 491 THR A C 1
ATOM 3878 O O . THR A 1 491 ? -19.212 -8.899 37.318 1.00 91.50 491 THR A O 1
ATOM 3881 N N . ALA A 1 492 ? -18.582 -8.098 39.309 1.00 89.19 492 ALA A N 1
ATOM 3882 C CA . ALA A 1 492 ? -19.955 -7.810 39.725 1.00 89.19 492 ALA A CA 1
ATOM 3883 C C . ALA A 1 492 ? -20.590 -6.697 38.866 1.00 89.19 492 ALA A C 1
ATOM 3885 O O . ALA A 1 492 ? -21.768 -6.773 38.530 1.00 89.19 492 ALA A O 1
ATOM 3886 N N . GLU A 1 493 ? -19.795 -5.702 38.467 1.00 88.31 493 GLU A N 1
ATOM 3887 C CA . GLU A 1 493 ? -20.227 -4.582 37.622 1.00 88.31 493 GLU A CA 1
ATOM 3888 C C . GLU A 1 493 ? -20.564 -5.042 36.199 1.00 88.31 493 GLU A C 1
ATOM 3890 O O . GLU A 1 493 ? -21.591 -4.655 35.647 1.00 88.31 493 GLU A O 1
ATOM 3895 N N . GLU A 1 494 ? -19.738 -5.914 35.614 1.00 90.50 494 GLU A N 1
ATOM 3896 C CA . GLU A 1 494 ? -19.978 -6.479 34.281 1.00 90.50 494 GLU A CA 1
ATOM 3897 C C . GLU A 1 494 ? -21.234 -7.351 34.249 1.00 90.50 494 GLU A C 1
ATOM 3899 O O . GLU A 1 494 ? -22.013 -7.268 33.302 1.00 90.50 494 GLU A O 1
ATOM 3904 N N . ARG A 1 495 ? -21.476 -8.139 35.305 1.00 90.06 495 ARG A N 1
ATOM 3905 C CA . ARG A 1 495 ? -22.717 -8.916 35.441 1.00 90.06 495 ARG A CA 1
ATOM 3906 C C . ARG A 1 495 ? -23.949 -8.018 35.493 1.00 90.06 495 ARG A C 1
ATOM 3908 O O . ARG A 1 495 ? -24.898 -8.269 34.758 1.00 90.06 495 ARG A O 1
ATOM 3915 N N . ALA A 1 496 ? -23.905 -6.949 36.286 1.00 87.38 496 ALA A N 1
ATOM 3916 C CA . ALA A 1 496 ? -25.007 -5.995 36.378 1.00 87.38 496 ALA A CA 1
ATOM 3917 C C . ALA A 1 496 ? -25.300 -5.305 35.031 1.00 87.38 496 ALA A C 1
ATOM 3919 O O . ALA A 1 496 ? -26.461 -5.137 34.664 1.00 87.38 496 ALA A O 1
ATOM 3920 N N . LEU A 1 497 ? -24.258 -4.955 34.264 1.00 85.19 497 LEU A N 1
ATOM 3921 C CA . LEU A 1 497 ? -24.398 -4.369 32.924 1.00 85.19 497 LEU A CA 1
ATOM 3922 C C . LEU A 1 497 ? -25.107 -5.312 31.941 1.00 85.19 497 LEU A C 1
ATOM 3924 O O . LEU A 1 497 ? -25.949 -4.868 31.159 1.00 85.19 497 LEU A O 1
ATOM 3928 N N . VAL A 1 498 ? -24.771 -6.604 31.973 1.00 84.12 498 VAL A N 1
ATOM 3929 C CA . VAL A 1 498 ? -25.399 -7.616 31.110 1.00 84.12 498 VAL A CA 1
ATOM 3930 C C . VAL A 1 498 ? -26.861 -7.835 31.505 1.00 84.12 498 VAL A C 1
ATOM 3932 O O . VAL A 1 498 ? -27.727 -7.845 30.632 1.00 84.12 498 VAL A O 1
ATOM 3935 N N . GLU A 1 499 ? -27.153 -7.936 32.803 1.00 80.62 499 GLU A N 1
ATOM 3936 C CA . GLU A 1 499 ? -28.525 -8.079 33.308 1.00 80.62 499 GLU A CA 1
ATOM 3937 C C . GLU A 1 499 ? -29.405 -6.875 32.923 1.00 80.62 499 GLU A C 1
ATOM 3939 O O . GLU A 1 499 ? -30.538 -7.049 32.473 1.00 80.62 499 GLU A O 1
ATOM 3944 N N . GLU A 1 500 ? -28.889 -5.644 33.014 1.00 74.75 500 GLU A N 1
ATOM 3945 C CA . GLU A 1 500 ? -29.630 -4.443 32.604 1.00 74.75 500 GLU A CA 1
ATOM 3946 C C . GLU A 1 500 ? -29.943 -4.431 31.093 1.00 74.75 500 GLU A C 1
ATOM 3948 O O . GLU A 1 500 ? -31.022 -3.995 30.673 1.00 74.75 500 GLU A O 1
ATOM 3953 N N . LEU A 1 501 ? -29.018 -4.928 30.263 1.00 69.00 501 LEU A N 1
ATOM 3954 C CA . LEU A 1 501 ? -29.209 -5.053 28.816 1.00 69.00 501 LEU A CA 1
ATOM 3955 C C . LEU A 1 501 ? -30.286 -6.086 28.464 1.00 69.00 501 LEU A C 1
ATOM 3957 O O . LEU A 1 501 ? -31.134 -5.799 27.615 1.00 69.00 501 LEU A O 1
ATOM 3961 N N . GLU A 1 502 ? -30.305 -7.244 29.130 1.00 63.22 502 GLU A N 1
ATOM 3962 C CA . GLU A 1 502 ? -31.352 -8.258 28.935 1.00 63.22 502 GLU A CA 1
ATOM 3963 C C . GLU A 1 502 ? -32.741 -7.718 29.309 1.00 63.22 502 GLU A C 1
ATOM 3965 O O . GLU A 1 502 ? -33.716 -7.955 28.591 1.00 63.22 502 GLU A O 1
ATOM 3970 N N . VAL A 1 503 ? -32.834 -6.910 30.372 1.00 55.53 503 VAL A N 1
ATOM 3971 C CA . VAL A 1 503 ? -34.093 -6.278 30.803 1.00 55.53 503 VAL A CA 1
ATOM 3972 C C . VAL A 1 503 ? -34.601 -5.247 29.783 1.00 55.53 503 VAL A C 1
ATOM 3974 O O . VAL A 1 503 ? -35.807 -5.156 29.554 1.00 55.53 503 VAL A O 1
ATOM 3977 N N . LYS A 1 504 ? -33.711 -4.495 29.117 1.00 56.03 504 LYS A N 1
ATOM 3978 C CA . LYS A 1 504 ? -34.088 -3.514 28.077 1.00 56.03 504 LYS A CA 1
ATOM 3979 C C . LYS A 1 504 ? -34.524 -4.151 26.752 1.00 56.03 504 LYS A C 1
ATOM 3981 O O . LYS A 1 504 ? -35.264 -3.516 26.001 1.00 56.03 504 LYS A O 1
ATOM 3986 N N . GLN A 1 505 ? -34.131 -5.395 26.467 1.00 51.94 505 GLN A N 1
ATOM 3987 C CA . GLN A 1 505 ? -34.534 -6.131 25.260 1.00 51.94 505 GLN A CA 1
ATOM 3988 C C . GLN A 1 505 ? -35.965 -6.708 25.313 1.00 51.94 505 GLN A C 1
ATOM 3990 O O . GLN A 1 505 ? -36.321 -7.548 24.480 1.00 51.94 505 GLN A O 1
ATOM 3995 N N . THR A 1 506 ? -36.830 -6.259 26.233 1.00 46.66 506 THR A N 1
ATOM 3996 C CA . THR A 1 506 ? -38.276 -6.533 26.160 1.00 46.66 506 THR A CA 1
ATOM 3997 C C . THR A 1 506 ? -38.806 -6.194 24.767 1.00 46.66 506 THR A C 1
ATOM 3999 O O . THR A 1 506 ? -38.871 -5.031 24.368 1.00 46.66 506 THR A O 1
ATOM 4002 N N . LYS A 1 507 ? -39.142 -7.244 24.007 1.00 49.44 507 LYS A N 1
ATOM 4003 C CA . LYS A 1 507 ? -39.573 -7.173 22.609 1.00 49.44 507 LYS A CA 1
ATOM 4004 C C . LYS A 1 507 ? -40.699 -6.154 22.457 1.00 49.44 507 LYS A C 1
ATOM 4006 O O . LYS A 1 507 ? -41.727 -6.263 23.123 1.00 49.44 507 LYS A O 1
ATOM 4011 N N . ILE A 1 508 ? -40.522 -5.202 21.541 1.00 51.56 508 ILE A N 1
ATOM 4012 C CA . ILE A 1 508 ? -41.592 -4.291 21.132 1.00 51.56 508 ILE A CA 1
ATOM 4013 C C . ILE A 1 508 ? -42.689 -5.148 20.495 1.00 51.56 508 ILE A C 1
ATOM 4015 O O . ILE A 1 508 ? -42.505 -5.720 19.420 1.00 51.56 508 ILE A O 1
ATOM 4019 N N . PHE A 1 509 ? -43.817 -5.281 21.188 1.00 52.38 509 PHE A N 1
ATOM 4020 C CA . PHE A 1 509 ? -44.972 -6.004 20.680 1.00 52.38 509 PHE A CA 1
ATOM 4021 C C . PHE A 1 509 ? -45.702 -5.116 19.672 1.00 52.38 509 PHE A C 1
ATOM 4023 O O . PHE A 1 509 ? -46.231 -4.065 20.033 1.00 52.38 509 PHE A O 1
ATOM 4030 N N . VAL A 1 510 ? -45.711 -5.519 18.401 1.00 58.84 510 VAL A N 1
ATOM 4031 C CA . VAL A 1 510 ? -46.516 -4.849 17.374 1.00 58.84 510 VAL A CA 1
ATOM 4032 C C . VAL A 1 510 ? -47.961 -5.338 17.530 1.00 58.84 510 VAL A C 1
ATOM 4034 O O . VAL A 1 510 ? -48.183 -6.547 17.410 1.00 58.84 510 VAL A O 1
ATOM 4037 N N . PRO A 1 511 ? -48.942 -4.456 17.801 1.00 67.50 511 PRO A N 1
ATOM 4038 C CA . PRO A 1 511 ? -50.344 -4.836 17.967 1.00 67.50 511 PRO A CA 1
ATOM 4039 C C . PRO A 1 511 ? -50.946 -5.269 16.621 1.00 67.50 511 PRO A C 1
ATOM 4041 O O . PRO A 1 511 ? -51.567 -4.498 15.896 1.00 67.50 511 PRO A O 1
ATOM 4044 N N . THR A 1 512 ? -50.726 -6.533 16.260 1.00 75.06 512 THR A N 1
ATOM 4045 C CA . THR A 1 512 ? -51.210 -7.139 15.006 1.00 75.06 512 THR A CA 1
ATOM 4046 C C . THR A 1 512 ? -52.728 -7.301 14.967 1.00 75.06 512 THR A C 1
ATOM 4048 O O . THR A 1 512 ? -53.304 -7.417 13.892 1.00 75.06 512 THR A O 1
ATOM 4051 N N . ASN A 1 513 ? -53.383 -7.250 16.126 1.00 79.56 513 ASN A N 1
ATOM 4052 C CA . ASN A 1 513 ? -54.836 -7.260 16.278 1.00 79.56 513 ASN A CA 1
ATOM 4053 C C . ASN A 1 513 ? -55.523 -6.006 15.716 1.00 79.56 513 ASN A C 1
ATOM 4055 O O . ASN A 1 513 ? -56.730 -6.035 15.499 1.00 79.56 513 ASN A O 1
ATOM 4059 N N . GLU A 1 514 ? -54.787 -4.913 15.511 1.00 79.75 514 GLU A N 1
ATOM 4060 C CA . GLU A 1 514 ? -55.329 -3.673 14.943 1.00 79.75 514 GLU A CA 1
ATOM 4061 C C . GLU A 1 514 ? -55.173 -3.593 13.418 1.00 79.75 514 GLU A C 1
ATOM 4063 O O . GLU A 1 514 ? -55.709 -2.671 12.800 1.00 79.75 514 GLU A O 1
ATOM 4068 N N . ILE A 1 515 ? -54.460 -4.550 12.811 1.00 84.75 515 ILE A N 1
ATOM 4069 C CA . ILE A 1 515 ? -54.215 -4.576 11.370 1.00 84.75 515 ILE A CA 1
ATOM 4070 C C . ILE A 1 515 ? -55.460 -5.106 10.653 1.00 84.75 515 ILE A C 1
ATOM 4072 O O . ILE A 1 515 ? -55.853 -6.261 10.814 1.00 84.75 515 ILE A O 1
ATOM 4076 N N . ASP A 1 516 ? -56.045 -4.269 9.806 1.00 81.44 516 ASP A N 1
ATOM 4077 C CA . ASP A 1 516 ? -57.162 -4.603 8.933 1.00 81.44 516 ASP A CA 1
ATOM 4078 C C . ASP A 1 516 ? -56.650 -4.889 7.512 1.00 81.44 516 ASP A C 1
ATOM 4080 O O . ASP A 1 516 ? -56.317 -3.985 6.743 1.00 81.44 516 ASP A O 1
ATOM 4084 N N . LEU A 1 517 ? -56.587 -6.181 7.176 1.00 82.00 517 LEU A N 1
ATOM 4085 C CA . LEU A 1 517 ? -56.170 -6.695 5.865 1.00 82.00 517 LEU A CA 1
ATOM 4086 C C . LEU A 1 517 ? -57.352 -6.973 4.922 1.00 82.00 517 LEU A C 1
ATOM 4088 O O . LEU A 1 517 ? -57.161 -7.556 3.856 1.00 82.00 517 LEU A O 1
ATOM 4092 N N . THR A 1 518 ? -58.579 -6.613 5.307 1.00 83.00 518 THR A N 1
ATOM 4093 C CA . THR A 1 518 ? -59.780 -6.954 4.524 1.00 83.00 518 THR A CA 1
ATOM 4094 C C . THR A 1 518 ? -59.978 -6.044 3.309 1.00 83.00 518 THR A C 1
ATOM 4096 O O . THR A 1 518 ? -60.632 -6.429 2.338 1.00 83.00 518 THR A O 1
ATOM 4099 N N . GLY A 1 519 ? -59.382 -4.848 3.324 1.00 75.56 519 GLY A N 1
ATOM 4100 C CA . GLY A 1 519 ? -59.456 -3.889 2.227 1.00 75.56 519 GLY A CA 1
ATOM 4101 C C . GLY A 1 519 ? -58.562 -4.269 1.045 1.00 75.56 519 GLY A C 1
ATOM 4102 O O . GLY A 1 519 ? -57.341 -4.256 1.160 1.00 75.56 519 GLY A O 1
ATOM 4103 N N . THR A 1 520 ? -59.165 -4.535 -0.114 1.00 80.12 520 THR A N 1
ATOM 4104 C CA . THR A 1 520 ? -58.455 -4.806 -1.385 1.00 80.12 520 THR A CA 1
ATOM 4105 C C . THR A 1 520 ? -58.528 -3.646 -2.384 1.00 80.12 520 THR A C 1
ATOM 4107 O O . THR A 1 520 ? -57.939 -3.707 -3.461 1.00 80.12 520 THR A O 1
ATOM 4110 N N . GLU A 1 521 ? -59.235 -2.572 -2.033 1.00 81.31 521 GLU A N 1
ATOM 4111 C CA . GLU A 1 521 ? -59.449 -1.418 -2.904 1.00 81.31 521 GLU A CA 1
ATOM 4112 C C . GLU A 1 521 ? -58.306 -0.396 -2.814 1.00 81.31 521 GLU A C 1
ATOM 4114 O O . GLU A 1 521 ? -57.759 -0.124 -1.741 1.00 81.31 521 GLU A O 1
ATOM 4119 N N . LEU A 1 522 ? -57.971 0.218 -3.953 1.00 84.69 522 LEU A N 1
ATOM 4120 C CA . LEU A 1 522 ? -57.017 1.324 -4.022 1.00 84.69 522 LEU A CA 1
ATOM 4121 C C . LEU A 1 522 ? -57.595 2.559 -3.322 1.00 84.69 522 LEU A C 1
ATOM 4123 O O . LEU A 1 522 ? -58.640 3.072 -3.718 1.00 84.69 522 LEU A O 1
ATOM 4127 N N . ARG A 1 523 ? -56.888 3.070 -2.308 1.00 82.69 523 ARG A N 1
ATOM 4128 C CA . ARG A 1 523 ? -57.285 4.278 -1.571 1.00 82.69 523 ARG A CA 1
ATOM 4129 C C . ARG A 1 523 ? -56.508 5.500 -2.043 1.00 82.69 523 ARG A C 1
ATOM 4131 O O . ARG A 1 523 ? -55.290 5.445 -2.210 1.00 82.69 523 ARG A O 1
ATOM 4138 N N . ASP A 1 524 ? -57.208 6.620 -2.208 1.00 88.00 524 ASP A N 1
ATOM 4139 C CA . ASP A 1 524 ? -56.571 7.913 -2.466 1.00 88.00 524 ASP A CA 1
ATOM 4140 C C . ASP A 1 524 ? -55.773 8.350 -1.227 1.00 88.00 524 ASP A C 1
ATOM 4142 O O . ASP A 1 524 ? -56.290 8.328 -0.109 1.00 88.00 524 ASP A O 1
ATOM 4146 N N . LEU A 1 525 ? -54.534 8.804 -1.423 1.00 86.75 525 LEU A N 1
ATOM 4147 C CA . LEU A 1 525 ? -53.674 9.361 -0.377 1.00 86.75 525 LEU A CA 1
ATOM 4148 C C . LEU A 1 525 ? -54.357 10.477 0.429 1.00 86.75 525 LEU A C 1
ATOM 4150 O O . LEU A 1 525 ? -54.114 10.574 1.627 1.00 86.75 525 LEU A O 1
ATOM 4154 N N . LYS A 1 526 ? -55.251 11.271 -0.178 1.00 87.12 526 LYS A N 1
ATOM 4155 C CA . LYS A 1 526 ? -56.016 12.319 0.530 1.00 87.12 526 LYS A CA 1
ATOM 4156 C C . LYS A 1 526 ? -56.991 11.777 1.573 1.00 87.12 526 LYS A C 1
ATOM 4158 O O . LYS A 1 526 ? -57.445 12.530 2.436 1.00 87.12 526 LYS A O 1
ATOM 4163 N N . SER A 1 527 ? -57.349 10.499 1.474 1.00 86.62 527 SER A N 1
ATOM 4164 C CA . SER A 1 527 ? -58.253 9.805 2.397 1.00 86.62 527 SER A CA 1
ATOM 4165 C C . SER A 1 527 ? -57.526 9.108 3.547 1.00 86.62 527 SER A C 1
ATOM 4167 O O . SER A 1 527 ? -58.184 8.584 4.439 1.00 86.62 527 SER A O 1
ATOM 4169 N N . VAL A 1 528 ? -56.188 9.123 3.546 1.00 90.00 528 VAL A N 1
ATOM 4170 C CA . VAL A 1 528 ? -55.362 8.466 4.561 1.00 90.00 528 VAL A CA 1
ATOM 4171 C C . VAL A 1 528 ? -54.914 9.488 5.605 1.00 90.00 528 VAL A C 1
ATOM 4173 O O . VAL A 1 528 ? -54.516 10.609 5.276 1.00 90.00 528 VAL A O 1
ATOM 4176 N N . ARG A 1 529 ? -54.985 9.114 6.880 1.00 88.62 529 ARG A N 1
ATOM 4177 C CA . ARG A 1 529 ? -54.597 9.943 8.026 1.00 88.62 529 ARG A CA 1
ATOM 4178 C C . ARG A 1 529 ? -53.537 9.259 8.875 1.00 88.62 529 ARG A C 1
ATOM 4180 O O . ARG A 1 529 ? -53.331 8.053 8.792 1.00 88.62 529 ARG A O 1
ATOM 4187 N N . ALA A 1 530 ? -52.901 10.023 9.761 1.00 85.25 530 ALA A N 1
ATOM 4188 C CA . ALA A 1 530 ? -51.933 9.481 10.719 1.00 85.25 530 ALA A CA 1
ATOM 4189 C C . ALA A 1 530 ? -52.524 8.354 11.596 1.00 85.25 530 ALA A C 1
ATOM 4191 O O . ALA A 1 530 ? -51.824 7.405 11.942 1.00 85.25 530 ALA A O 1
ATOM 4192 N N . THR A 1 531 ? -53.826 8.418 11.895 1.00 87.75 531 THR A N 1
ATOM 4193 C CA . THR A 1 531 ? -54.572 7.398 12.658 1.00 87.75 531 THR A CA 1
ATOM 4194 C C . THR A 1 531 ? -54.696 6.050 11.950 1.00 87.75 531 THR A C 1
ATOM 4196 O O . THR A 1 531 ? -55.007 5.053 12.599 1.00 87.75 531 THR A O 1
ATOM 4199 N N . ASP A 1 532 ? -54.450 6.016 10.640 1.00 85.81 532 ASP A N 1
ATOM 4200 C CA . ASP A 1 532 ? -54.535 4.816 9.806 1.00 85.81 532 ASP A CA 1
ATOM 4201 C C . ASP A 1 532 ? -53.212 4.033 9.762 1.00 85.81 532 ASP A C 1
ATOM 4203 O O . ASP A 1 532 ? -53.156 2.910 9.241 1.00 85.81 532 ASP A O 1
ATOM 4207 N N . SER A 1 533 ? -52.145 4.624 10.316 1.00 86.44 533 SER A N 1
ATOM 4208 C CA . SER A 1 533 ? -50.822 4.020 10.442 1.00 86.44 533 SER A CA 1
ATOM 4209 C C . SER A 1 533 ? -50.873 2.771 11.315 1.00 86.44 533 SER A C 1
ATOM 4211 O O . SER A 1 533 ? -51.256 2.832 12.480 1.00 86.44 533 SER A O 1
ATOM 4213 N N . GLY A 1 534 ? -50.429 1.642 10.767 1.00 79.06 534 GLY A N 1
ATOM 4214 C CA . GLY A 1 534 ? -50.397 0.366 11.483 1.00 79.06 534 GLY A CA 1
ATOM 4215 C C . GLY A 1 534 ? -51.750 -0.343 11.566 1.00 79.06 534 GLY A C 1
ATOM 4216 O O . GLY A 1 534 ? -51.801 -1.425 12.135 1.00 79.06 534 GLY A O 1
ATOM 4217 N N . LYS A 1 535 ? -52.812 0.224 10.972 1.00 86.94 535 LYS A N 1
ATOM 4218 C CA . LYS A 1 535 ? -54.131 -0.417 10.843 1.00 86.94 535 LYS A CA 1
ATOM 4219 C C . LYS A 1 535 ? -54.385 -0.878 9.419 1.00 86.94 535 LYS A C 1
ATOM 4221 O O . LYS A 1 535 ? -54.464 -2.066 9.156 1.00 86.94 535 LYS A O 1
ATOM 4226 N N . ILE A 1 536 ? -54.436 0.066 8.485 1.00 86.88 536 ILE A N 1
ATOM 4227 C CA . ILE A 1 536 ? -54.741 -0.202 7.069 1.00 86.88 536 ILE A CA 1
ATOM 4228 C C . ILE A 1 536 ? -53.580 0.154 6.135 1.00 86.88 536 ILE A C 1
ATOM 4230 O O . ILE A 1 536 ? -53.561 -0.261 4.980 1.00 86.88 536 ILE A O 1
ATOM 4234 N N . CYS A 1 537 ? -52.603 0.941 6.598 1.00 84.19 537 CYS A N 1
ATOM 4235 C CA . CYS A 1 537 ? -51.436 1.316 5.804 1.00 84.19 537 CYS A CA 1
ATOM 4236 C C . CYS A 1 537 ? -50.197 1.554 6.679 1.00 84.19 537 CYS A C 1
ATOM 4238 O O . CYS A 1 537 ? -50.280 1.705 7.899 1.00 84.19 537 CYS A O 1
ATOM 4240 N N . GLY A 1 538 ? -49.018 1.577 6.056 1.00 85.75 538 GLY A N 1
ATOM 4241 C CA . GLY A 1 538 ? -47.767 1.844 6.762 1.00 85.75 538 GLY A CA 1
ATOM 4242 C C . GLY A 1 538 ? -47.593 3.324 7.150 1.00 85.75 538 GLY A C 1
ATOM 4243 O O . GLY A 1 538 ? -48.127 4.207 6.473 1.00 85.75 538 GLY A O 1
ATOM 4244 N N . PRO A 1 539 ? -46.757 3.624 8.163 1.00 83.69 539 PRO A N 1
ATOM 4245 C CA . PRO A 1 539 ? -46.545 4.983 8.680 1.00 83.69 539 PRO A CA 1
ATOM 4246 C C . PRO A 1 539 ? -46.086 5.987 7.617 1.00 83.69 539 PRO A C 1
ATOM 4248 O O . PRO A 1 539 ? -46.436 7.162 7.678 1.00 83.69 539 PRO A O 1
ATOM 4251 N N . LYS A 1 540 ? -45.348 5.537 6.593 1.00 83.88 540 LYS A N 1
ATOM 4252 C CA . LYS A 1 540 ? -44.935 6.397 5.471 1.00 83.88 540 LYS A CA 1
ATOM 4253 C C . LYS A 1 540 ? -46.130 6.912 4.660 1.00 83.88 540 LYS A C 1
ATOM 4255 O O . LYS A 1 540 ? -46.173 8.095 4.339 1.00 83.88 540 LYS A O 1
ATOM 4260 N N . ALA A 1 541 ? -47.087 6.039 4.343 1.00 84.75 541 ALA A N 1
ATOM 4261 C CA . ALA A 1 541 ? -48.279 6.410 3.583 1.00 84.75 541 ALA A CA 1
ATOM 4262 C C . ALA A 1 541 ? -49.220 7.285 4.422 1.00 84.75 541 ALA A C 1
ATOM 4264 O O . ALA A 1 541 ? -49.717 8.290 3.924 1.00 84.75 541 ALA A O 1
ATOM 4265 N N . ALA A 1 542 ? -49.385 6.953 5.706 1.00 87.00 542 ALA A N 1
ATOM 4266 C CA . ALA A 1 542 ? -50.195 7.716 6.651 1.00 87.00 542 ALA A CA 1
ATOM 4267 C C . ALA A 1 542 ? -49.683 9.149 6.862 1.00 87.00 542 ALA A C 1
ATOM 4269 O O . ALA A 1 542 ? -50.448 10.107 6.757 1.00 87.00 542 ALA A O 1
ATOM 4270 N N . ASN A 1 543 ? -48.374 9.311 7.083 1.00 84.75 543 ASN A N 1
ATOM 4271 C CA . ASN A 1 543 ? -47.761 10.628 7.260 1.00 84.75 543 ASN A CA 1
ATOM 4272 C C . ASN A 1 543 ? -47.806 11.460 5.975 1.00 84.75 543 ASN A C 1
ATOM 4274 O O . ASN A 1 543 ? -48.039 12.663 6.033 1.00 84.75 543 ASN A O 1
ATOM 4278 N N . LEU A 1 544 ? -47.624 10.833 4.808 1.00 85.75 544 LEU A N 1
ATOM 4279 C CA . LEU A 1 544 ? -47.729 11.532 3.529 1.00 85.75 544 LEU A CA 1
ATOM 4280 C C . LEU A 1 544 ? -49.175 11.939 3.209 1.00 85.75 544 LEU A C 1
ATOM 4282 O O . LEU A 1 544 ? -49.390 13.029 2.689 1.00 85.75 544 LEU A O 1
ATOM 4286 N N . GLY A 1 545 ? -50.154 11.090 3.529 1.00 88.19 545 GLY A N 1
ATOM 4287 C CA . GLY A 1 545 ? -51.578 11.398 3.386 1.00 88.19 545 GLY A CA 1
ATOM 4288 C C . GLY A 1 545 ? -52.039 12.522 4.313 1.00 88.19 545 GLY A C 1
ATOM 4289 O O . GLY A 1 545 ? -52.845 13.347 3.911 1.00 88.19 545 GLY A O 1
ATOM 4290 N N . GLN A 1 546 ? -51.462 12.624 5.513 1.00 85.56 546 GLN A N 1
ATOM 4291 C CA . GLN A 1 546 ? -51.729 13.713 6.460 1.00 85.56 546 GLN A CA 1
ATOM 4292 C C . GLN A 1 546 ? -51.225 15.085 5.973 1.00 85.56 546 GLN A C 1
ATOM 4294 O O . GLN A 1 546 ? -51.743 16.116 6.399 1.00 85.56 546 GLN A O 1
ATOM 4299 N N . LEU A 1 547 ? -50.195 15.096 5.123 1.00 84.06 547 LEU A N 1
ATOM 4300 C CA . LEU A 1 547 ? -49.595 16.306 4.550 1.00 84.06 547 LEU A CA 1
ATOM 4301 C C . LEU A 1 547 ? -50.273 16.763 3.247 1.00 84.06 547 LEU A C 1
ATOM 4303 O O . LEU A 1 547 ? -49.928 17.829 2.736 1.00 84.06 547 LEU A O 1
ATOM 4307 N N . LYS A 1 548 ? -51.180 15.954 2.689 1.00 72.50 548 LYS A N 1
ATOM 4308 C CA . LYS A 1 548 ? -51.929 16.230 1.456 1.00 72.50 548 LYS A CA 1
ATOM 4309 C C . LYS A 1 548 ? -53.378 16.577 1.753 1.00 72.50 548 LYS A C 1
ATOM 4311 O O . LYS A 1 548 ? -53.941 17.343 0.938 1.00 72.50 548 LYS A O 1
#

Radius of gyration: 30.31 Å; Cα contacts (8 Å, |Δi|>4): 678; chains: 1; bounding box: 101×63×69 Å

Foldseek 3Di:
DLLLQVVCCVPPVRPVCVPVLLPVPSDDLVVQQVVLQVVLLVQLLDLVCCQVVVLVSLVSLVRRHNDPPPPLLVVLLVLLVVLCVVPVVSSVLSSCSRRPDDLCSLVVLVVCCVVCVVPDDPVSNVSSVVSSVSSVCVVVVLALVVLVVCLVVDDCVALLNVLSVVLVVLVVVPDPDDDDDDDDDDDDDDDDDDPDVVVVLVSLLSSLLSLLVSLLSLQVPLSPDDNSVSSSSSSVSLVSSFLNNVVSLVVNDDPDPLSLLSSLLSLLSSLVSSPLDRPVLCVVLNVLSPRDPDDPDDDLVSLLVNLVSLVVSLQSSLVSLCVPCVVVLVVCCVPPVCSVCSSVVVCCSGSSVSSVVSSLVSLVVSCVPVVLQAAAAPDPPSSQKWWDFWAKAKAAEAQEADDDPPDDDDQRYAYEYCDDDQDDDHHQAYEYQGDDDCPRPVNVVCNVVVHTYMYHHPRVSVRCNVRGRAIWIWGADPSTRIYIDGPVPDDPVSVVVHVVVVVVPPDDDLPLVQADPPDPDDDDLCPAACVCDSHDDHNVSRVSSNVD

Solvent-accessible surface area (backbone atoms only — not comparable to full-atom values): 30805 Å² total; per-residue (Å²): 104,72,66,56,52,54,49,41,34,71,78,57,58,19,77,92,44,50,75,50,72,76,38,90,79,65,72,50,62,69,60,45,22,58,48,28,38,56,51,50,35,61,51,54,62,33,64,70,54,44,66,76,38,39,41,59,52,48,54,43,61,76,68,47,51,49,72,85,60,76,57,70,61,46,47,53,38,49,50,35,46,58,45,22,77,76,35,70,88,39,41,66,60,29,52,39,53,57,73,63,68,57,80,67,49,43,57,52,51,53,50,48,51,67,76,42,51,96,76,53,51,74,71,50,51,50,51,50,49,50,47,40,52,49,47,48,44,64,65,61,52,65,39,78,71,58,58,57,72,49,52,81,78,32,50,66,94,37,73,56,20,37,39,51,46,58,44,48,54,77,58,60,81,77,53,99,72,85,76,83,89,77,93,83,90,84,88,82,83,93,79,78,96,79,60,74,68,61,57,54,51,52,54,49,48,54,43,50,38,37,46,16,49,36,24,34,47,40,53,67,52,59,73,47,98,66,59,24,65,58,45,49,52,46,46,51,51,44,52,54,47,47,58,37,47,49,59,47,54,73,71,53,74,65,89,47,72,66,52,44,49,47,50,46,33,31,35,49,43,27,34,41,22,64,38,31,39,54,73,72,55,42,71,66,48,44,81,66,45,53,80,69,75,96,61,99,74,79,56,69,68,61,53,52,52,34,52,54,50,55,46,50,50,44,52,43,28,57,43,41,49,45,74,73,40,40,71,59,32,57,60,41,37,75,83,37,67,72,41,66,46,53,59,58,53,56,41,63,75,34,52,53,40,64,37,47,52,47,47,48,53,53,50,54,53,49,33,72,76,65,72,52,61,51,46,51,76,83,52,73,75,49,84,61,45,40,26,73,28,41,24,68,34,68,24,39,29,43,56,40,82,74,80,62,92,86,68,86,75,56,52,58,26,27,38,40,28,52,65,80,67,90,82,69,67,73,42,30,25,42,31,22,40,55,86,68,59,95,79,29,66,64,52,53,48,24,58,76,69,43,22,18,26,32,36,33,39,65,67,49,52,61,66,46,42,86,54,43,74,39,55,28,35,38,35,17,38,90,85,23,32,36,39,32,40,54,49,89,73,56,50,75,68,57,48,52,54,50,54,54,51,61,64,68,62,64,72,85,79,74,68,67,89,57,46,52,80,84,76,85,71,92,74,60,54,74,78,33,36,60,88,36,35,62,27,72,41,53,58,70,58,10,53,52,12,60,76,94

Sequence (548 aa):
QYQMEKYLQAVDDGWIMRRARYYRGAVQIEDEEAWGERFLTWLLAKDDFLTTQFFLCRQMSKSIPHHVKVDQAMHIRALAKAIADSVSLFMDIRSKIHGEPDATDIERVKSFRRRYRDKLTPEVEEKLATLEAELEAFYRELNVQHLKKYLATFPLNTPVGFQLRTALQMVDATNPGEHPEEDSAEQAPAANHDTNEDHGQTSVASRFQDLAHLLWVIREHIASPHAPDLRLAMLDLSNEVESILVRMAAAWQPTTLEALLEKDYALAEAAAGCGYVEIWEWQKLEPALYPLPRREQMSLAEYLDRIKTSRREVEWGAGMFRAVYNPVVSLFSTFEPLAGGFIDDGIRSSVLLPFGEVVGQLSDIATRFSGLSNEVLGITHQSAIHGLNPGIAVGTLEVVTALPEGAELSADKIYMLRSAPADLKPVAGIATVSERNLVSHVQLLARNLGIPNAVISLQNLEELLPFSGTRVFYAVSPRGRVILKPASEMTAEERALVEELEVKQTKIFVPTNEIDLTGTELRDLKSVRATDSGKICGPKAANLGQLK

Mean predicted aligned error: 16.78 Å

pLDDT: mean 79.75, std 16.06, range [27.12, 98.5]

Nearest PDB structures (foldseek):
  5f0p-assembly1_A  TM=2.214E-01  e=3.819E+00  Homo sapiens

Secondary structure (DSSP, 8-state):
-HHHHHHHHHHHS-TTTTTTTTSTTS--HHHHHHHHHHHHHHHHT-HHHHHHSHHHHHHHHHHS------SHHHHHHHHHHHHHHH-GGGHHHHHHHHH---THHHHHHHHHHHHHGGG--HHHHHHHHHHHHHHHHHHH--SGGGGGGGGGTS-TTSHHHHHHHHHHHTTGGG----PPP-----------S--HHHHHHHHHHHHHHHHHHHHHHHHHHTTSS--HHHHHHHHHHHHHHHHHHHHHHHH----SHHHHHHHHHHHHHHHHHTTSS-HHHHHHHHHHHSPPS--S---HHHHHHHHHHHHHHHHHHHHHHHHHHHHHHHHHHTT-GGGGGHHHHHHHTSTHHHHHHHHHHHHHHHHHHH----EETT-S-GGG-EEEE-EEEEEEEEEES-PPTTPPPPTTEEEEESS--SS----SEEEESS---TT-HHHHHHHHHT--EEE--HHHHHHHGGGTT-EEEEEE-TTS-EEEEEGGG--HHHHHHHHHHHHHT------GGG------SPPPGGG--GGGBTTTB-HHHHHHHHT-